Protein AF-A0A3A0AB21-F1 (afdb_monomer)

Radius of gyration: 30.84 Å; Cα contacts (8 Å, |Δi|>4): 1129; chains: 1; bounding box: 81×53×87 Å

Sequence (603 aa):
MKITQIELIHLDVPFTPHTNQHMQYWLPHWRISQLCKITLENGLVGWGETIPNYTWSKVPADIAERVVGRNAAELLWQDELGAGVQMALFDAVGKALNVPVYRLLGHKKMREWCPISWWAMDMPPADWAEQCAEAVRQGYMSAKLKARTWYDLHAALQAIFAVVPEQFLLDLDFNATLDNAANAVKFLSTLEQYKQVAMFESPIPQGDVAGNAQIRRRIDRPLAMHYGSPPIMTTLQEDVADGFVLCAGAAALLRQAHICEEASKPFWLQLVGTGVTTTWAAHLGAVLPQAKWPAITCMNIYEAQLVQPAIELRGGFLRVPEQPGLGVEIDLEAVEKYRVDYTWVDPPRHLYRYRRANGEVTYYSCGKQELHRVYPDDAQSVCEPGSTLDVVADDGGAEFAELYSAVHAGRTLRRQEFRAQDESDIPYTKTALLAEIGEAWAELNNYIAHLSDEAWAQTDAQGWSPKDHLAHLAPWARGIAALLRRQPRWAAMGLADQIYRTHDVDQANDLLHAQTKDRPLTGVLLDLADAHQQVLLALAPLSDADLLRPYAYYQPGPVGAPFTDSERPIIGWIIGNTVEHYREHLAWLRELIEPVEQKELLH

Secondary structure (DSSP, 8-state):
-BEEEEEEEEEE-PBPHHHHHHHHHH-GGGGEEEEEEEEETTS-EEEEEE-TTTSSSPPPTTHHHHHTTSBGGGTTT-GGG-HHHHHHHHHHHHHHTTSBTHHHH-SS---SEEEB-EEE-S--HHHHHHHHHHHHHTT--EEEE---TTS-HHHHHHHHHTTS-TT-EEEEE-TTTT-SHHHHHHHHHHHTT-TTEEEEE-SS-TT-HHHHHHHHTT-SSPEEEETTSS-HHHHHHTT--SEEEE-S-HHHHHHHHHHHHHTT--EEEB--SSHHHHHHHHHHHHH-TTB-SPBB--GGGBS---EESPP-EETTEEEPP-SSBTSSEE-HHHHHHHB------PPPSEEEEEE-TTSEEEEE-S-HHHHHHHHHHTT--SS-TT-EEEEEE--S-HHHHHHHHHHHHHSEEEEE------TT---SSHHHHHHHHHHHHHHHHHHHTT--HHHHT---TT---HHHHHHHHHHHHHHHHHHHTT--HHHHHT--HHHHTT--HHHHHHHHHHHHTTS-HHHHHHHHHHHHHHHHHHHTT--HHHHTSBGGGG-SSSS-STTTT---BHHHHHHHTTHHHHHHHHHHHHHHHS-HHHHGGG-

Foldseek 3Di:
DAWADKDKFWFQFAFDPLQCVPCLQFPSLQSIKIKIWTADPVGFIFIFIDSQVDAPDHADPCLCVVGHGDDLVVCLQPQNRDGTSNLRSLQRVLVVVFWESLVVQAPDFADQWFFAAAEHEDDALQSLLVSLLVCVVQAAQEYEYAQEQLAQVVSSVVSNPVRDDLSRAYEYEHLALLAFLVSLLVVLVVVLVRPRHAAYECPHQLLPLVRLLSNVVRHPHFYEYAAVVVHNVSCLVSVRGQAYEAHGRSNVSVVRLVVCVVSVRAYAYEQEDALRSVLVSLSNSRRRPRNRDHHHHNNNRGPDRQWPPDWDHHNSITGHATTGRSNIDGPVVSSVVRTDDDDRRDRAQKWKWKAAPQQKIKIARDHVVVCSPVVVVVVHGGSHPPIDIDIGGCPVDPVCVVVNVVCVVVRMDIDRGDDPDDLVPQPLFLVVLVVLLVVLVCLLCVVVVPDDPVLQPFADPVRDGLLLLLLLLLLLLQLLLCLLVQHHSCVSSVHDQVQQQVPPVVSSSVVSSVVPVPPDSVRSVVSSVVSSVSNVVSSVVDGSVQQQQFSLVSHNDDQRGPPNVTNRGSSVSNCVSGNVSSVVSVVVSCVRRPDPVVVVVVD

Mean predicted aligned error: 13.42 Å

pLDDT: mean 91.27, std 11.58, range [34.44, 98.88]

Solvent-accessible surface area (backbone atoms only — not comparable to full-atom values): 31436 Å² total; per-residue (Å²): 106,36,25,68,43,73,48,81,46,32,26,55,48,54,49,28,78,73,53,36,76,54,37,38,60,67,52,38,38,70,28,32,36,31,39,23,39,34,32,31,73,86,71,50,69,6,54,22,43,28,32,71,81,72,46,87,37,51,67,52,94,61,42,59,80,75,45,48,75,36,50,40,83,83,46,45,66,42,48,85,48,6,46,9,48,28,41,6,32,39,15,30,50,16,45,76,68,68,33,22,35,38,69,78,75,29,98,50,81,73,47,67,58,27,44,32,29,38,60,46,73,68,66,59,35,68,58,48,18,52,52,48,36,48,32,48,75,62,24,33,37,30,36,37,36,35,52,49,32,57,30,21,53,68,60,26,51,52,44,28,60,74,58,42,62,85,80,40,31,33,34,38,31,24,72,21,39,42,59,40,42,72,53,32,43,63,54,54,59,67,49,66,79,40,82,35,56,57,34,40,26,29,49,29,52,57,77,43,54,69,36,37,30,53,34,58,76,72,46,98,51,50,36,32,37,55,67,58,54,46,50,55,68,57,39,62,75,62,56,36,53,56,27,31,40,46,65,58,36,69,48,61,38,51,56,54,49,52,51,27,48,76,70,70,26,38,21,22,47,47,45,65,37,36,42,57,34,39,42,52,49,27,33,54,34,18,37,41,88,33,45,67,40,49,24,40,23,48,42,83,40,38,70,64,42,55,42,38,76,74,86,54,55,54,79,17,24,34,59,46,59,74,41,42,5,63,33,62,44,73,35,62,67,58,49,62,74,28,50,45,78,89,66,86,48,77,49,68,69,55,34,39,42,36,37,38,68,88,25,45,32,39,36,34,57,63,49,63,81,54,38,48,52,52,44,56,75,69,66,56,68,75,37,40,75,71,20,37,68,43,78,46,69,65,80,85,46,70,66,54,53,50,52,53,50,52,16,66,75,59,58,46,42,78,49,80,44,76,79,72,80,59,91,84,73,64,64,84,36,58,68,54,47,52,49,49,42,50,49,34,49,46,55,41,52,60,54,62,73,70,59,49,77,69,52,56,68,40,58,47,100,87,65,49,27,54,57,48,56,48,45,59,52,21,34,50,21,26,16,53,22,27,24,67,67,44,34,61,33,35,65,54,43,75,44,55,66,73,59,61,61,68,72,46,61,66,64,52,47,54,53,52,45,70,75,43,71,85,56,53,63,72,58,35,54,52,46,32,53,49,16,52,50,44,32,54,63,40,51,66,84,57,50,46,73,60,38,60,36,31,45,42,79,35,55,71,70,76,96,76,53,85,61,52,85,41,76,54,32,35,46,59,56,50,38,54,42,38,32,51,45,41,49,53,48,43,50,52,48,46,67,69,63,55,57,73,81,63,62,62,77,78,110

Structure (mmCIF, N/CA/C/O backbone):
data_AF-A0A3A0AB21-F1
#
_entry.id   AF-A0A3A0AB21-F1
#
loop_
_atom_site.group_PDB
_atom_site.id
_atom_site.type_symbol
_atom_site.label_atom_id
_atom_site.label_alt_id
_atom_site.label_comp_id
_atom_site.label_asym_id
_atom_site.label_entity_id
_atom_site.label_seq_id
_atom_site.pdbx_PDB_ins_code
_atom_site.Cartn_x
_atom_site.Cartn_y
_atom_site.Cartn_z
_atom_site.occupancy
_atom_site.B_iso_or_equiv
_atom_site.auth_seq_id
_atom_site.auth_comp_id
_atom_site.auth_asym_id
_atom_site.auth_atom_id
_atom_site.pdbx_PDB_model_num
ATOM 1 N N . MET A 1 1 ? -16.570 9.129 34.332 1.00 91.69 1 MET A N 1
ATOM 2 C CA . MET A 1 1 ? -15.574 8.849 33.268 1.00 91.69 1 MET A CA 1
ATOM 3 C C . MET A 1 1 ? -15.001 10.158 32.724 1.00 91.69 1 MET A C 1
ATOM 5 O O . MET A 1 1 ? -14.945 10.366 31.514 1.00 91.69 1 MET A O 1
ATOM 9 N N . LYS A 1 2 ? -14.601 11.074 33.611 1.00 97.94 2 LYS A N 1
ATOM 10 C CA . LYS A 1 2 ? -13.970 12.337 33.223 1.00 97.94 2 LYS A CA 1
ATOM 11 C C . LYS A 1 2 ? -12.517 12.092 32.810 1.00 97.94 2 LYS A C 1
ATOM 13 O O . LYS A 1 2 ? -11.828 11.322 33.475 1.00 97.94 2 LYS A O 1
ATOM 18 N N . ILE A 1 3 ? -12.063 12.733 31.736 1.00 98.75 3 ILE A N 1
ATOM 19 C CA . ILE A 1 3 ? -10.669 12.677 31.277 1.00 98.75 3 ILE A CA 1
ATOM 20 C C . ILE A 1 3 ? -9.828 13.590 32.165 1.00 98.75 3 ILE A C 1
ATOM 22 O O . ILE A 1 3 ? -10.160 14.764 32.338 1.00 98.75 3 ILE A O 1
ATOM 26 N N . THR A 1 4 ? -8.744 13.065 32.725 1.00 98.62 4 THR A N 1
ATOM 27 C CA . THR A 1 4 ? -7.813 13.826 33.573 1.00 98.62 4 THR A CA 1
ATOM 28 C C . THR A 1 4 ? -6.532 14.198 32.844 1.00 98.62 4 THR A C 1
ATOM 30 O O . THR A 1 4 ? -5.936 15.220 33.171 1.00 98.62 4 THR A O 1
ATOM 33 N N . GLN A 1 5 ? -6.124 13.408 31.850 1.00 98.50 5 GLN A N 1
ATOM 34 C CA . GLN A 1 5 ? -4.889 13.627 31.106 1.00 98.50 5 GLN A CA 1
ATOM 35 C C . GLN A 1 5 ? -4.991 13.055 29.690 1.00 98.50 5 GLN A C 1
ATOM 37 O O . GLN A 1 5 ? -5.627 12.022 29.473 1.00 98.50 5 GLN A O 1
ATOM 42 N N . ILE A 1 6 ? -4.315 13.716 28.754 1.00 98.44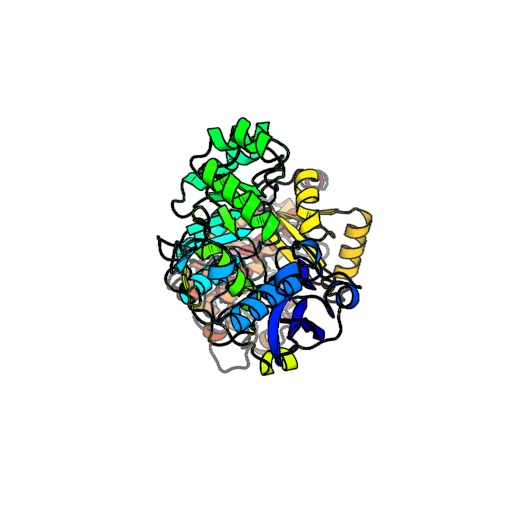 6 ILE A N 1
ATOM 43 C CA . ILE A 1 6 ? -3.971 13.184 27.437 1.00 98.44 6 ILE A CA 1
ATOM 44 C C . ILE A 1 6 ? -2.458 13.319 27.232 1.00 98.44 6 ILE A C 1
ATOM 46 O O . ILE A 1 6 ? -1.878 14.349 27.571 1.00 98.44 6 ILE A O 1
ATOM 50 N N . GLU A 1 7 ? -1.825 12.277 26.705 1.00 98.12 7 GLU A N 1
ATOM 51 C CA . GLU A 1 7 ? -0.405 12.242 26.346 1.00 98.12 7 GLU A CA 1
ATOM 52 C C . GLU A 1 7 ? -0.275 11.809 24.879 1.00 98.12 7 GLU A C 1
ATOM 54 O O . GLU A 1 7 ? -0.946 10.868 24.444 1.00 98.12 7 GLU A O 1
ATOM 59 N N . LEU A 1 8 ? 0.565 12.516 24.119 1.00 97.75 8 LEU A N 1
ATOM 60 C CA . LEU A 1 8 ? 0.888 12.204 22.726 1.00 97.75 8 LEU A CA 1
ATOM 61 C C . LEU A 1 8 ? 2.346 11.749 22.662 1.00 97.75 8 LEU A C 1
ATOM 63 O O . LEU A 1 8 ? 3.244 12.501 23.034 1.00 97.75 8 LEU A O 1
ATOM 67 N N . ILE A 1 9 ? 2.572 10.521 22.205 1.00 98.00 9 ILE A N 1
ATOM 68 C CA . ILE A 1 9 ? 3.885 9.874 22.190 1.00 98.00 9 ILE A CA 1
ATOM 69 C C . ILE A 1 9 ? 4.263 9.602 20.739 1.00 98.00 9 ILE A C 1
ATOM 71 O O . ILE A 1 9 ? 3.588 8.818 20.075 1.00 98.00 9 ILE A O 1
ATOM 75 N N . HIS A 1 10 ? 5.324 10.238 20.249 1.00 97.88 10 HIS A N 1
ATOM 76 C CA . HIS A 1 10 ? 5.833 10.000 18.900 1.00 97.88 10 HIS A CA 1
ATOM 77 C C . HIS A 1 10 ? 6.846 8.862 18.901 1.00 97.88 10 HIS A C 1
ATOM 79 O O . HIS A 1 10 ? 7.690 8.771 19.792 1.00 97.88 10 HIS A O 1
ATOM 85 N N . LEU A 1 11 ? 6.740 8.008 17.890 1.00 97.75 11 LEU A N 1
ATOM 86 C CA . LEU A 1 11 ? 7.559 6.826 17.694 1.00 97.75 11 LEU A CA 1
ATOM 87 C C . LEU A 1 11 ? 8.122 6.834 16.271 1.00 97.75 11 LEU A C 1
ATOM 89 O O . LEU A 1 11 ? 7.363 7.081 15.335 1.00 97.75 11 LEU A O 1
ATOM 93 N N . ASP A 1 12 ? 9.405 6.518 16.103 1.00 97.06 12 ASP A N 1
ATOM 94 C CA . ASP A 1 12 ? 9.969 6.095 14.815 1.00 97.06 12 ASP A CA 1
ATOM 95 C C . ASP A 1 12 ? 9.993 4.565 14.812 1.00 97.06 12 ASP A C 1
ATOM 97 O O . ASP A 1 12 ? 10.879 3.946 15.401 1.00 97.06 12 ASP A O 1
ATOM 101 N N . VAL A 1 13 ? 8.964 3.962 14.215 1.00 97.12 13 VAL A N 1
ATOM 102 C CA . VAL A 1 13 ? 8.836 2.513 14.054 1.00 97.12 13 VAL A CA 1
ATOM 103 C C . VAL A 1 13 ? 9.375 2.146 12.671 1.00 97.12 13 VAL A C 1
ATOM 105 O O . VAL A 1 13 ? 8.709 2.430 11.669 1.00 97.12 13 VAL A O 1
ATOM 108 N N . PRO A 1 14 ? 10.555 1.507 12.579 1.00 96.69 14 PRO A N 1
ATOM 109 C CA . PRO A 1 14 ? 11.166 1.198 11.297 1.00 96.69 14 PRO A CA 1
ATOM 110 C C . PRO A 1 14 ? 10.294 0.277 10.447 1.00 96.69 14 PRO A C 1
ATOM 112 O O . PRO A 1 14 ? 9.539 -0.563 10.956 1.00 96.69 14 PRO A O 1
ATOM 115 N N . PHE A 1 15 ? 10.441 0.411 9.130 1.00 98.00 15 PHE A N 1
ATOM 116 C CA . PHE A 1 15 ? 9.911 -0.585 8.214 1.00 98.00 15 PHE A CA 1
ATOM 117 C C . PHE A 1 15 ? 10.744 -1.861 8.268 1.00 98.00 15 PHE A C 1
ATOM 119 O O . PHE A 1 15 ? 11.934 -1.804 8.573 1.00 98.00 15 PHE A O 1
ATOM 126 N N . THR A 1 16 ? 10.146 -2.993 7.900 1.00 97.56 16 THR A N 1
ATOM 127 C CA . THR A 1 16 ? 10.891 -4.242 7.719 1.00 97.56 16 THR A CA 1
ATOM 128 C C . THR A 1 16 ? 12.017 -4.057 6.695 1.00 97.56 16 THR A C 1
ATOM 130 O O . THR A 1 16 ? 11.856 -3.260 5.762 1.00 97.56 16 THR A O 1
ATOM 133 N N . PRO A 1 17 ? 13.145 -4.789 6.810 1.00 96.25 17 PRO A N 1
ATOM 134 C CA . PRO A 1 17 ? 14.324 -4.543 5.979 1.00 96.25 17 PRO A CA 1
ATOM 135 C C . PRO A 1 17 ? 14.032 -4.531 4.477 1.00 96.25 17 PRO A C 1
ATOM 137 O O . PRO A 1 17 ? 14.446 -3.604 3.786 1.00 96.25 17 PRO A O 1
ATOM 140 N N . HIS A 1 18 ? 13.259 -5.505 3.986 1.00 94.31 18 HIS A N 1
ATOM 141 C CA . HIS A 1 18 ? 12.863 -5.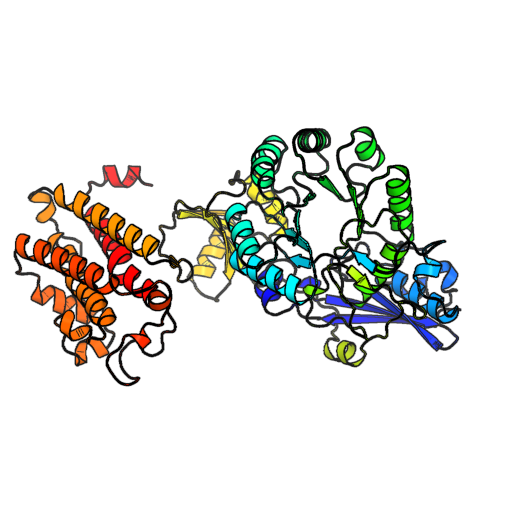579 2.579 1.00 94.31 18 HIS A CA 1
ATOM 142 C C . HIS A 1 18 ? 11.969 -4.398 2.175 1.00 94.31 18 HIS A C 1
ATOM 144 O O . HIS A 1 18 ? 12.230 -3.715 1.191 1.00 94.31 18 HIS A O 1
ATOM 150 N N . THR A 1 19 ? 10.922 -4.098 2.950 1.00 95.75 19 THR A N 1
ATOM 151 C CA . THR A 1 19 ? 10.021 -2.978 2.642 1.00 95.75 19 THR A CA 1
ATOM 152 C C . THR A 1 19 ? 10.754 -1.634 2.658 1.00 95.75 19 THR A C 1
ATOM 154 O O . THR A 1 19 ? 10.460 -0.759 1.839 1.00 95.75 19 THR A O 1
ATOM 157 N N . ASN A 1 20 ? 11.737 -1.467 3.548 1.00 96.19 20 ASN A N 1
ATOM 158 C CA . ASN A 1 20 ? 12.515 -0.239 3.663 1.00 96.19 20 ASN A CA 1
ATOM 159 C C . ASN A 1 20 ? 13.362 0.055 2.417 1.00 96.19 20 ASN A C 1
ATOM 161 O O . ASN A 1 20 ? 13.584 1.230 2.137 1.00 96.19 20 ASN A O 1
ATOM 165 N N . GLN A 1 21 ? 13.772 -0.964 1.648 1.00 94.19 21 GLN A N 1
ATOM 166 C CA . GLN A 1 21 ? 14.512 -0.773 0.391 1.00 94.19 21 GLN A CA 1
ATOM 167 C C . GLN A 1 21 ? 13.770 0.170 -0.563 1.00 94.19 21 GLN A C 1
ATOM 169 O O . GLN A 1 21 ? 14.398 1.002 -1.209 1.00 94.19 21 GLN A O 1
ATOM 174 N N . HIS A 1 22 ? 12.434 0.112 -0.564 1.00 94.38 22 HIS A N 1
ATOM 175 C CA . HIS A 1 22 ? 11.574 0.902 -1.447 1.00 94.38 22 HIS A CA 1
ATOM 176 C C . HIS A 1 22 ? 10.887 2.069 -0.735 1.00 94.38 22 HIS A C 1
ATOM 178 O O . HIS A 1 22 ? 10.879 3.198 -1.232 1.00 94.38 22 HIS A O 1
ATOM 184 N N . MET A 1 23 ? 10.323 1.827 0.453 1.00 94.56 23 MET A N 1
ATOM 185 C CA . MET A 1 23 ? 9.525 2.825 1.176 1.00 94.56 23 MET A CA 1
ATOM 186 C C . MET A 1 23 ? 10.343 4.046 1.601 1.00 94.56 23 MET A C 1
ATOM 188 O O . MET A 1 23 ? 9.776 5.135 1.689 1.00 94.56 23 MET A O 1
ATOM 192 N N . GLN A 1 24 ? 11.658 3.900 1.815 1.00 94.56 24 GLN A N 1
ATOM 193 C CA . GLN A 1 24 ? 12.531 5.020 2.180 1.00 94.56 24 GLN A CA 1
ATOM 194 C C . GLN A 1 24 ? 12.544 6.139 1.125 1.00 94.56 24 GLN A C 1
ATOM 196 O O . GLN A 1 24 ? 12.680 7.307 1.476 1.00 94.56 24 GLN A O 1
ATOM 201 N N . TYR A 1 25 ? 12.347 5.800 -0.152 1.00 93.44 25 TYR A N 1
ATOM 202 C CA . TYR A 1 25 ? 12.343 6.759 -1.260 1.00 93.44 25 TYR A CA 1
ATOM 203 C C . TYR A 1 25 ? 10.959 7.356 -1.535 1.00 93.44 25 TYR A C 1
ATOM 205 O O . TYR A 1 25 ? 10.853 8.406 -2.169 1.00 93.44 25 TYR A O 1
ATOM 213 N N . TRP A 1 26 ? 9.890 6.708 -1.059 1.00 91.81 26 TRP A N 1
ATOM 214 C CA . TRP A 1 26 ? 8.519 7.134 -1.337 1.00 91.81 26 TRP A CA 1
ATOM 215 C C . TRP A 1 26 ? 7.824 7.769 -0.134 1.00 91.81 26 TRP A C 1
ATOM 217 O O . TRP A 1 26 ? 7.412 8.928 -0.193 1.00 91.81 26 TRP A O 1
ATOM 227 N N . LEU A 1 27 ? 7.665 7.010 0.948 1.00 93.31 27 LEU A N 1
ATOM 228 C CA . LEU A 1 27 ? 6.876 7.397 2.118 1.00 93.31 27 LEU A CA 1
ATOM 229 C C . LEU A 1 27 ? 7.661 7.145 3.419 1.00 93.31 27 LEU A C 1
ATOM 231 O O . LEU A 1 27 ? 7.126 6.534 4.346 1.00 93.31 27 LEU A O 1
ATOM 235 N N . PRO A 1 28 ? 8.916 7.624 3.541 1.00 94.12 28 PRO A N 1
ATOM 236 C CA . PRO A 1 28 ? 9.738 7.384 4.730 1.00 94.12 28 PRO A CA 1
ATOM 237 C C . PRO A 1 28 ? 9.081 7.913 6.008 1.00 94.12 28 PRO A C 1
ATOM 239 O O . PRO A 1 28 ? 9.181 7.298 7.065 1.00 94.12 28 PRO A O 1
ATOM 242 N N . HIS A 1 29 ? 8.325 9.005 5.900 1.00 93.19 29 HIS A N 1
ATOM 243 C CA . HIS A 1 29 ? 7.585 9.619 6.999 1.00 93.19 29 HIS A CA 1
ATOM 244 C C . HIS A 1 29 ? 6.446 8.747 7.567 1.00 93.19 29 HIS A C 1
ATOM 246 O O . HIS A 1 29 ? 5.896 9.107 8.607 1.00 93.19 29 HIS A O 1
ATOM 252 N N . TRP A 1 30 ? 6.083 7.617 6.938 1.00 95.31 30 TRP A N 1
ATOM 253 C CA . TRP A 1 30 ? 5.134 6.645 7.512 1.00 95.31 30 TRP A CA 1
ATOM 254 C C . TRP A 1 30 ? 5.719 5.836 8.675 1.00 95.31 30 TRP A C 1
ATOM 256 O O . TRP A 1 30 ? 4.952 5.208 9.402 1.00 95.31 30 TRP A O 1
ATOM 266 N N . ARG A 1 31 ? 7.040 5.876 8.891 1.00 95.25 31 ARG A N 1
ATOM 267 C CA . ARG A 1 31 ? 7.682 5.319 10.095 1.00 95.25 31 ARG A CA 1
ATOM 268 C C . ARG A 1 31 ? 7.279 6.058 11.373 1.00 95.25 31 ARG A C 1
ATOM 270 O O . ARG A 1 31 ? 7.350 5.506 12.465 1.00 95.25 31 ARG A O 1
ATOM 277 N N . ILE A 1 32 ? 6.833 7.308 11.230 1.00 96.44 32 ILE A N 1
ATOM 278 C CA . ILE A 1 32 ? 6.454 8.159 12.351 1.00 96.44 32 ILE A CA 1
ATOM 279 C C . ILE A 1 32 ? 5.010 7.859 12.745 1.00 96.44 32 ILE A C 1
ATOM 281 O O . ILE A 1 32 ? 4.068 8.251 12.051 1.00 96.44 32 ILE A O 1
ATOM 285 N N . SER A 1 33 ? 4.845 7.186 13.880 1.00 96.19 33 SER A N 1
ATOM 286 C CA . SER A 1 33 ? 3.552 6.924 14.514 1.00 96.19 33 SER A CA 1
ATOM 287 C C . SER A 1 33 ? 3.387 7.796 15.762 1.00 96.19 33 SER A C 1
ATOM 289 O O . SER A 1 33 ? 4.359 8.150 16.425 1.00 96.19 33 SER A O 1
ATOM 291 N N . GLN A 1 34 ? 2.155 8.182 16.086 1.00 97.62 34 GLN A N 1
ATOM 292 C CA . GLN A 1 34 ? 1.804 8.905 17.304 1.00 97.62 34 GLN A CA 1
ATOM 293 C C . GLN A 1 34 ? 0.788 8.086 18.100 1.00 97.62 34 GLN A C 1
ATOM 295 O O . GLN A 1 34 ? -0.382 7.983 17.713 1.00 97.62 34 GLN A O 1
ATOM 300 N N . LEU A 1 35 ? 1.213 7.551 19.244 1.00 98.38 35 LEU A N 1
ATOM 301 C CA . LEU A 1 35 ? 0.301 6.959 20.213 1.00 98.38 35 LEU A CA 1
ATOM 302 C C . LEU A 1 35 ? -0.376 8.051 21.040 1.00 98.38 35 LEU A C 1
ATOM 304 O O . LEU A 1 35 ? 0.264 8.968 21.553 1.00 98.38 35 LEU A O 1
ATOM 308 N N . CYS A 1 36 ? -1.689 7.927 21.180 1.00 98.56 36 CYS A N 1
ATOM 309 C CA . CYS A 1 36 ? -2.534 8.784 21.996 1.00 98.56 36 CYS A CA 1
ATOM 310 C C . CYS A 1 36 ? -2.952 8.005 23.239 1.00 98.56 36 CYS A C 1
ATOM 312 O O . CYS A 1 36 ? -3.580 6.952 23.128 1.00 98.56 36 CYS A O 1
ATOM 314 N N . LYS A 1 37 ? -2.632 8.530 24.417 1.00 98.69 37 LYS A N 1
ATOM 315 C CA . LYS A 1 37 ? -2.954 7.912 25.704 1.00 98.69 37 LYS A CA 1
ATOM 316 C C . LYS A 1 37 ? -3.896 8.817 26.484 1.00 98.69 37 LYS A C 1
ATOM 318 O O . LYS A 1 37 ? -3.554 9.962 26.770 1.00 98.69 37 LYS A O 1
ATOM 323 N N . ILE A 1 38 ? -5.070 8.306 26.841 1.00 98.69 38 ILE A N 1
ATOM 324 C CA . ILE A 1 38 ? -6.086 9.025 27.619 1.00 98.69 38 ILE A CA 1
ATOM 325 C C . ILE A 1 38 ? -6.221 8.380 28.988 1.00 98.69 38 ILE A C 1
ATOM 327 O O . ILE A 1 38 ? -6.525 7.194 29.077 1.00 98.69 38 ILE A O 1
ATOM 331 N N . THR A 1 39 ? -6.070 9.173 30.047 1.00 98.75 39 THR A N 1
ATOM 332 C CA . THR A 1 39 ? -6.291 8.732 31.429 1.00 98.75 39 THR A CA 1
ATOM 333 C C . THR A 1 39 ? -7.626 9.267 31.938 1.00 98.75 39 THR A C 1
ATOM 335 O O . THR A 1 39 ? -7.922 10.460 31.825 1.00 98.75 39 THR A O 1
ATOM 338 N N . LEU A 1 40 ? -8.440 8.383 32.510 1.00 98.62 40 LEU A N 1
ATOM 339 C CA . LEU A 1 40 ? -9.698 8.722 33.169 1.00 98.62 40 LEU A CA 1
ATOM 340 C C . LEU A 1 40 ? -9.496 8.960 34.676 1.00 98.62 40 LEU A C 1
ATOM 342 O O . LEU A 1 40 ? -8.541 8.480 35.281 1.00 98.62 40 LEU A O 1
ATOM 346 N N . GLU A 1 41 ? -10.441 9.650 35.317 1.00 97.81 41 GLU A N 1
ATOM 347 C CA . GLU A 1 41 ? -10.417 9.966 36.760 1.00 97.81 41 GLU A CA 1
ATOM 348 C C . GLU A 1 41 ? -10.338 8.742 37.686 1.00 97.81 41 GLU A C 1
ATOM 350 O O . GLU A 1 41 ? -9.874 8.848 38.817 1.00 97.81 41 GLU A O 1
ATOM 355 N N . ASN A 1 42 ? -10.778 7.577 37.208 1.00 95.81 42 ASN A N 1
ATOM 356 C CA . ASN A 1 42 ? -10.708 6.308 37.928 1.00 95.81 42 ASN A CA 1
ATOM 357 C C . ASN A 1 42 ? -9.401 5.534 37.668 1.00 95.81 42 ASN A C 1
ATOM 359 O O . ASN A 1 42 ? -9.290 4.384 38.083 1.00 95.81 42 ASN A O 1
ATOM 363 N N . GLY A 1 43 ? -8.438 6.136 36.963 1.00 97.31 43 GLY A N 1
ATOM 364 C CA . GLY A 1 43 ? -7.135 5.548 36.651 1.00 97.31 43 GLY A CA 1
ATOM 365 C C . GLY A 1 43 ? -7.106 4.646 35.415 1.00 97.31 43 GLY A C 1
ATOM 366 O O . GLY A 1 43 ? -6.030 4.183 35.047 1.00 97.31 43 GLY A O 1
ATOM 367 N N . LEU A 1 44 ? -8.243 4.400 34.750 1.00 98.12 44 LEU A N 1
ATOM 368 C CA . LEU A 1 44 ? -8.255 3.635 33.500 1.00 98.12 44 LEU A CA 1
ATOM 369 C C . LEU A 1 44 ? -7.575 4.411 32.373 1.00 98.12 44 LEU A C 1
ATOM 371 O O . LEU A 1 44 ? -7.730 5.629 32.264 1.00 98.12 44 LEU A O 1
ATOM 375 N N . VAL A 1 45 ? -6.871 3.676 31.512 1.00 98.56 45 VAL A N 1
ATOM 376 C CA . VAL A 1 45 ? -6.132 4.225 30.374 1.00 98.56 45 VAL A CA 1
ATOM 377 C C . VAL A 1 45 ? -6.652 3.635 29.067 1.00 98.56 45 VAL A C 1
ATOM 379 O O . VAL A 1 45 ? -6.736 2.412 28.920 1.00 98.56 45 VAL A O 1
ATOM 382 N N . GLY A 1 46 ? -6.975 4.518 28.125 1.00 98.69 46 GLY A N 1
ATOM 383 C CA . GLY A 1 46 ? -7.255 4.176 26.735 1.00 98.69 46 GLY A CA 1
ATOM 384 C C . GLY A 1 46 ? -6.110 4.557 25.807 1.00 98.69 46 GLY A C 1
ATOM 385 O O . GLY A 1 46 ? -5.441 5.569 26.034 1.00 98.69 46 GLY A O 1
ATOM 386 N N . TRP A 1 47 ? -5.919 3.765 24.759 1.00 98.81 47 TRP A N 1
ATOM 387 C CA . TRP A 1 47 ? -4.867 3.928 23.764 1.00 98.81 47 TRP A CA 1
ATOM 388 C C . TRP A 1 47 ? -5.420 4.004 22.348 1.00 98.81 47 TRP A C 1
ATOM 390 O O . TRP A 1 47 ? -6.414 3.363 22.009 1.00 98.81 47 TRP A O 1
ATOM 400 N N . GLY A 1 48 ? -4.739 4.769 21.509 1.00 98.50 48 GLY A N 1
ATOM 401 C CA . GLY A 1 48 ? -5.007 4.827 20.084 1.00 98.50 48 GLY A CA 1
ATOM 402 C C . GLY A 1 48 ? -3.794 5.301 19.306 1.00 98.50 48 GLY A C 1
ATOM 403 O O . GLY A 1 48 ? -2.788 5.699 19.889 1.00 98.50 48 GLY A O 1
ATOM 404 N N . GLU A 1 49 ? -3.890 5.258 17.985 1.00 98.12 49 GLU A N 1
ATOM 405 C CA . GLU A 1 49 ? -2.777 5.535 17.083 1.00 98.12 49 GLU A CA 1
ATOM 406 C C . GLU A 1 49 ? -3.182 6.507 15.971 1.00 98.12 49 GLU A C 1
ATOM 408 O O . GLU A 1 49 ? -4.302 6.471 15.460 1.00 98.12 49 GLU A O 1
ATOM 413 N N . THR A 1 50 ? -2.249 7.379 15.595 1.00 96.44 50 THR A N 1
ATOM 414 C CA . THR A 1 50 ? -2.315 8.204 14.385 1.00 96.44 50 THR A CA 1
ATOM 415 C C . THR A 1 50 ? -0.973 8.122 13.672 1.00 96.44 50 THR A C 1
ATOM 417 O O . THR A 1 50 ? 0.042 8.401 14.294 1.00 96.44 50 THR A O 1
ATOM 420 N N . ILE A 1 51 ? -0.945 7.856 12.365 1.00 95.50 51 ILE A N 1
ATOM 421 C CA . ILE A 1 51 ? 0.204 8.227 11.522 1.00 95.50 51 ILE A CA 1
ATOM 422 C C . ILE A 1 51 ? 0.038 9.713 11.181 1.00 95.50 51 ILE A C 1
ATOM 424 O O . ILE A 1 51 ? -0.829 10.034 10.352 1.00 95.50 51 ILE A O 1
ATOM 428 N N . PRO A 1 52 ? 0.802 10.644 11.786 1.00 91.25 52 PRO A N 1
ATOM 429 C CA . PRO A 1 52 ? 0.525 12.080 11.692 1.00 91.25 52 PRO A CA 1
ATOM 430 C C . PRO A 1 52 ? 0.647 12.637 10.275 1.00 91.25 52 PRO A C 1
ATOM 432 O O . PRO A 1 52 ? 0.161 13.727 9.992 1.00 91.25 52 PRO A O 1
ATOM 435 N N . ASN A 1 53 ? 1.306 11.908 9.381 1.00 85.69 53 ASN A N 1
ATOM 436 C CA . ASN A 1 53 ? 1.632 12.353 8.031 1.00 85.69 53 ASN A CA 1
ATOM 437 C C . ASN A 1 53 ? 0.803 11.658 6.943 1.00 85.69 53 ASN A C 1
ATOM 439 O O . ASN A 1 53 ? 1.080 11.836 5.764 1.00 85.69 53 ASN A O 1
ATOM 443 N N . TYR A 1 54 ? -0.219 10.891 7.331 1.00 88.81 54 TYR A N 1
ATOM 444 C CA . TYR A 1 54 ? -1.046 10.136 6.388 1.00 88.81 54 TYR A CA 1
ATOM 445 C C . TYR A 1 54 ? -2.517 10.030 6.791 1.00 88.81 54 TYR A C 1
ATOM 447 O O . TYR A 1 54 ? -3.398 10.158 5.944 1.00 88.81 54 TYR A O 1
ATOM 455 N N . THR A 1 55 ? -2.781 9.754 8.070 1.00 86.88 55 THR A N 1
ATOM 456 C CA . THR A 1 55 ? -4.116 9.371 8.550 1.00 86.88 55 THR A CA 1
ATOM 457 C C . THR A 1 55 ? -5.173 10.414 8.190 1.00 86.88 55 THR A C 1
ATOM 459 O O . THR A 1 55 ? -4.885 11.610 8.171 1.00 86.88 55 THR A O 1
ATOM 462 N N . TRP A 1 56 ? -6.415 9.965 7.980 1.00 85.12 56 TRP A N 1
ATOM 463 C CA . TRP A 1 56 ? -7.563 10.794 7.585 1.00 85.12 56 TRP A CA 1
ATOM 464 C C . TRP A 1 56 ? -7.759 12.071 8.424 1.00 85.12 56 TRP A C 1
ATOM 466 O O . TRP A 1 56 ? -8.310 13.045 7.920 1.00 85.12 56 TRP A O 1
ATOM 476 N N . SER A 1 57 ? -7.306 12.091 9.683 1.00 90.06 57 SER A N 1
ATOM 477 C CA . SER A 1 57 ? -7.177 13.315 10.473 1.00 90.06 57 SER A CA 1
ATOM 478 C C . SER A 1 57 ? -5.999 13.235 11.435 1.00 90.06 57 SER A C 1
ATOM 480 O O . SER A 1 57 ? -5.842 12.252 12.164 1.00 90.06 57 SER A O 1
ATOM 482 N N . LYS A 1 58 ? -5.222 14.323 11.488 1.00 91.75 58 LYS A N 1
ATOM 483 C CA . LYS A 1 58 ? -4.219 14.558 12.533 1.00 91.75 58 LYS A CA 1
ATOM 484 C C . LYS A 1 58 ? -4.905 14.892 13.859 1.00 91.75 58 LYS A C 1
ATOM 486 O O . LYS A 1 58 ? -6.046 15.358 13.870 1.00 91.75 58 LYS A O 1
ATOM 491 N N . VAL A 1 59 ? -4.190 14.696 14.961 1.00 95.69 59 VAL A N 1
ATOM 492 C CA . VAL A 1 59 ? -4.613 15.184 16.278 1.00 95.69 59 VAL A CA 1
ATOM 493 C C . VAL A 1 59 ? -4.423 16.710 16.337 1.00 95.69 59 VAL A C 1
ATOM 495 O O . VAL A 1 59 ? -3.327 17.185 16.029 1.00 95.69 59 VAL A O 1
ATOM 498 N N . PRO A 1 60 ? -5.456 17.497 16.698 1.00 96.12 60 PRO A N 1
ATOM 499 C CA . PRO A 1 60 ? -5.343 18.947 16.855 1.00 96.12 60 PRO A CA 1
ATOM 500 C C . PRO A 1 60 ? -4.300 19.360 17.904 1.00 96.12 60 PRO A C 1
ATOM 502 O O . PRO A 1 60 ? -4.157 18.714 18.939 1.00 96.12 60 PRO A O 1
ATOM 505 N N . ALA A 1 61 ? -3.605 20.478 17.678 1.00 94.81 61 ALA A N 1
ATOM 506 C CA . ALA A 1 61 ? -2.581 20.970 18.608 1.00 94.81 61 ALA A CA 1
ATOM 507 C C . ALA A 1 61 ? -3.153 21.374 19.984 1.00 94.81 61 ALA A C 1
ATOM 509 O O . ALA A 1 61 ? -2.484 21.235 21.003 1.00 94.81 61 ALA A O 1
ATOM 510 N N . ASP A 1 62 ? -4.405 21.829 20.021 1.00 97.06 62 ASP A N 1
ATOM 511 C CA . ASP A 1 62 ? -5.160 22.228 21.213 1.00 97.06 62 ASP A CA 1
ATOM 512 C C . ASP A 1 62 ? -5.927 21.055 21.855 1.00 97.06 62 ASP A C 1
ATOM 514 O O . ASP A 1 62 ? -6.862 21.262 22.630 1.00 97.06 62 ASP A O 1
ATOM 518 N N . ILE A 1 63 ? -5.570 19.800 21.546 1.00 98.06 63 ILE A N 1
ATOM 519 C CA . ILE A 1 63 ? -6.377 18.642 21.950 1.00 98.06 63 ILE A CA 1
ATOM 520 C C . ILE A 1 63 ? -6.601 18.547 23.463 1.00 98.06 63 ILE A C 1
ATOM 522 O O . ILE A 1 63 ? -7.699 18.195 23.893 1.00 98.06 63 ILE A O 1
ATOM 526 N N . ALA A 1 64 ? -5.608 18.905 24.281 1.00 97.88 64 ALA A N 1
ATOM 527 C CA . ALA A 1 64 ? -5.737 18.881 25.735 1.00 97.88 64 ALA A CA 1
ATOM 528 C C . ALA A 1 64 ? -6.868 19.800 26.224 1.00 97.88 64 ALA A C 1
ATOM 530 O O . ALA A 1 64 ? -7.670 19.380 27.057 1.00 97.88 64 ALA A O 1
ATOM 531 N N . GLU A 1 65 ? -6.993 21.000 25.651 1.00 98.19 65 GLU A N 1
ATOM 532 C CA . GLU A 1 65 ? -8.069 21.951 25.963 1.00 98.19 65 GLU A CA 1
ATOM 533 C C . GLU A 1 65 ? -9.440 21.415 25.533 1.00 98.19 65 GLU A C 1
ATOM 535 O O . GLU A 1 65 ? -10.448 21.652 26.200 1.00 98.19 65 GLU A O 1
ATOM 540 N N . ARG A 1 66 ? -9.482 20.646 24.438 1.00 98.12 66 ARG A N 1
ATOM 541 C CA . ARG A 1 66 ? -10.724 20.076 23.898 1.00 98.12 66 ARG A CA 1
ATOM 542 C C . ARG A 1 66 ? -11.264 18.900 24.699 1.00 98.12 66 ARG A C 1
ATOM 544 O O . ARG A 1 66 ? -12.480 18.689 24.664 1.00 98.12 66 ARG A O 1
ATOM 551 N N . VAL A 1 67 ? -10.400 18.117 25.356 1.00 98.44 67 VAL A N 1
ATOM 552 C CA . VAL A 1 67 ? -10.782 16.827 25.967 1.00 98.44 67 VAL A CA 1
ATOM 553 C C . VAL A 1 67 ? -10.634 16.776 27.489 1.00 98.44 67 VAL A C 1
ATOM 555 O O . VAL A 1 67 ? -11.458 16.138 28.148 1.00 98.44 67 VAL A O 1
ATOM 558 N N . VAL A 1 68 ? -9.628 17.432 28.079 1.00 98.50 68 VAL A N 1
ATOM 559 C CA . VAL A 1 68 ? -9.372 17.333 29.524 1.00 98.50 68 VAL A CA 1
ATOM 560 C C . VAL A 1 68 ? -10.518 17.972 30.301 1.00 98.50 68 VAL A C 1
ATOM 562 O O . VAL A 1 68 ? -11.007 19.055 29.998 1.00 98.50 68 VAL A O 1
ATOM 565 N N . GLY A 1 69 ? -10.982 17.266 31.326 1.00 98.31 69 GLY A N 1
ATOM 566 C CA . GLY A 1 69 ? -12.104 17.682 32.149 1.00 98.31 69 GLY A CA 1
ATOM 567 C C . GLY A 1 69 ? -13.485 17.374 31.562 1.00 98.31 69 GLY A C 1
ATOM 568 O O . GLY A 1 69 ? -14.489 17.597 32.242 1.00 98.31 69 GLY A O 1
ATOM 569 N N . ARG A 1 70 ? -13.568 16.813 30.354 1.00 98.44 70 ARG A N 1
ATOM 570 C CA . ARG A 1 70 ? -14.833 16.370 29.756 1.00 98.44 70 ARG A CA 1
ATOM 571 C C . ARG A 1 70 ? -15.072 14.887 30.003 1.00 98.44 70 ARG A C 1
ATOM 573 O O . ARG A 1 70 ? -14.161 14.139 30.361 1.00 98.44 70 ARG A O 1
ATOM 580 N N . ASN A 1 71 ? -16.317 14.455 29.843 1.00 98.12 71 ASN A N 1
ATOM 581 C CA . ASN A 1 71 ? -16.675 13.045 29.919 1.00 98.12 71 ASN A CA 1
ATOM 582 C C . ASN A 1 71 ? -16.271 12.338 28.616 1.00 98.12 71 ASN A C 1
ATOM 584 O O . ASN A 1 71 ? -16.710 12.741 27.543 1.00 98.12 71 ASN A O 1
ATOM 588 N N . ALA A 1 72 ? -15.476 11.268 28.703 1.00 98.12 72 ALA A N 1
ATOM 589 C CA . ALA A 1 72 ? -14.991 10.544 27.525 1.00 98.12 72 ALA A CA 1
ATOM 590 C C . ALA A 1 72 ? -16.124 10.021 26.622 1.00 98.12 72 ALA A C 1
ATOM 592 O O . ALA A 1 72 ? -15.996 10.042 25.399 1.00 98.12 72 ALA A O 1
ATOM 593 N N . ALA A 1 73 ? -17.261 9.619 27.202 1.00 97.19 73 ALA A N 1
ATOM 594 C CA . ALA A 1 73 ? -18.401 9.108 26.440 1.00 97.19 73 ALA A CA 1
ATOM 595 C C . ALA A 1 73 ? -19.063 10.171 25.539 1.00 97.19 73 ALA A C 1
ATOM 597 O O . ALA A 1 73 ? -19.627 9.823 24.506 1.00 97.19 73 ALA A O 1
ATOM 598 N N . GLU A 1 74 ? -18.967 11.460 25.888 1.00 97.44 74 GLU A N 1
ATOM 599 C CA . GLU A 1 74 ? -19.496 12.571 25.074 1.00 97.44 74 GLU A CA 1
ATOM 600 C C . GLU A 1 74 ? -18.646 12.843 23.822 1.00 97.44 74 GLU A C 1
ATOM 602 O O . GLU A 1 74 ? -19.082 13.543 22.906 1.00 97.44 74 GLU A O 1
ATOM 607 N N . LEU A 1 75 ? -17.417 12.321 23.796 1.00 98.12 75 LEU A N 1
ATOM 608 C CA . LEU A 1 75 ? -16.408 12.634 22.787 1.00 98.12 75 LEU A CA 1
ATOM 609 C C . LEU A 1 75 ? -16.199 11.520 21.757 1.00 98.12 75 LEU A C 1
ATOM 611 O O . LEU A 1 75 ? -15.624 11.789 20.709 1.00 98.12 75 LEU A O 1
ATOM 615 N N . LEU A 1 76 ? -16.664 10.293 22.030 1.00 96.62 76 LEU A N 1
ATOM 616 C CA . LEU A 1 76 ? -16.408 9.101 21.201 1.00 96.62 76 LEU A CA 1
ATOM 617 C C . LEU A 1 76 ? -16.625 9.343 19.702 1.00 96.62 76 LEU A C 1
ATOM 619 O O . LEU A 1 76 ? -15.818 8.950 18.868 1.00 96.62 76 LEU A O 1
ATOM 623 N N . TRP A 1 77 ? -17.714 10.019 19.358 1.00 97.56 77 TRP A N 1
ATOM 624 C CA . TRP A 1 77 ? -18.165 10.174 17.977 1.00 97.56 77 TRP A CA 1
ATOM 625 C C . TRP A 1 77 ? -17.751 11.509 17.334 1.00 97.56 77 TRP A C 1
ATOM 627 O O . TRP A 1 77 ? -18.319 11.884 16.311 1.00 97.56 77 TRP A O 1
ATOM 637 N N . GLN A 1 78 ? -16.788 12.228 17.924 1.00 97.50 78 GLN A N 1
ATOM 638 C CA . GLN A 1 78 ? -16.212 13.457 17.362 1.00 97.50 78 GLN A CA 1
ATOM 639 C C . GLN A 1 78 ? -14.972 13.115 16.527 1.00 97.50 78 GLN A C 1
ATOM 641 O O . GLN A 1 78 ? -13.870 12.963 17.057 1.00 97.50 78 GLN A O 1
ATOM 646 N N . ASP A 1 79 ? -15.159 12.971 15.215 1.00 97.25 79 ASP A N 1
ATOM 647 C CA . ASP A 1 79 ? -14.079 12.638 14.277 1.00 97.25 79 ASP A CA 1
ATOM 648 C C . ASP A 1 79 ? -12.999 13.745 14.239 1.00 97.25 79 ASP A C 1
ATOM 650 O O . ASP A 1 79 ? -11.815 13.473 14.058 1.00 97.25 79 ASP A O 1
ATOM 654 N N . GLU A 1 80 ? -13.375 15.002 14.480 1.00 96.44 80 GLU A N 1
ATOM 655 C CA . GLU A 1 80 ? -12.492 16.175 14.480 1.00 96.44 80 GLU A CA 1
ATOM 656 C C . GLU A 1 80 ? -11.415 16.177 15.582 1.00 96.44 80 GLU A C 1
ATOM 658 O O . GLU A 1 80 ? -10.541 17.047 15.592 1.00 96.44 80 GLU A O 1
ATOM 663 N N . LEU A 1 81 ? -11.464 15.221 16.517 1.00 97.31 81 LEU A N 1
ATOM 664 C CA . LEU A 1 81 ? -10.431 15.023 17.538 1.00 97.31 81 LEU A CA 1
ATOM 665 C C . LEU A 1 81 ? -9.191 14.289 16.998 1.00 97.31 81 LEU A C 1
ATOM 667 O O . LEU A 1 81 ? -8.155 14.278 17.662 1.00 97.31 81 LEU A O 1
ATOM 671 N N . GLY A 1 82 ? -9.277 13.709 15.799 1.00 96.62 82 GLY A N 1
ATOM 672 C CA . GLY A 1 82 ? -8.207 12.926 15.190 1.00 96.62 82 GLY A CA 1
ATOM 673 C C . GLY A 1 82 ? -8.285 11.437 15.525 1.00 96.62 82 GLY A C 1
ATOM 674 O O . GLY A 1 82 ? -8.880 11.022 16.523 1.00 96.62 82 GLY A O 1
ATOM 675 N N . ALA A 1 83 ? -7.668 10.620 14.670 1.00 96.38 83 ALA A N 1
ATOM 676 C CA . ALA A 1 83 ? -7.839 9.168 14.689 1.00 96.38 83 ALA A CA 1
ATOM 677 C C . ALA A 1 83 ? -7.405 8.510 16.001 1.00 96.38 83 ALA A C 1
ATOM 679 O O . ALA A 1 83 ? -8.171 7.754 16.599 1.00 96.38 83 ALA A O 1
ATOM 680 N N . GLY A 1 84 ? -6.205 8.832 16.482 1.00 97.81 84 GLY A N 1
ATOM 681 C CA . GLY A 1 84 ? -5.656 8.214 17.683 1.00 97.81 84 GLY A CA 1
ATOM 682 C C . GLY A 1 84 ? -6.398 8.621 18.947 1.00 97.81 84 GLY A C 1
ATOM 683 O O . GLY A 1 84 ? -6.608 7.791 19.825 1.00 97.81 84 GLY A O 1
ATOM 684 N N . VAL A 1 85 ? -6.874 9.865 19.026 1.00 98.56 85 VAL A N 1
ATOM 685 C CA . VAL A 1 85 ? -7.678 10.326 20.166 1.00 98.56 85 VAL A CA 1
ATOM 686 C C . VAL A 1 85 ? -9.031 9.641 20.172 1.00 98.56 85 VAL A C 1
ATOM 688 O O . VAL A 1 85 ? -9.450 9.136 21.210 1.00 98.56 85 VAL A O 1
ATOM 691 N N . GLN A 1 86 ? -9.704 9.586 19.021 1.00 98.31 86 GLN A N 1
ATOM 692 C CA . GLN A 1 86 ? -10.979 8.892 18.902 1.00 98.31 86 GLN A CA 1
ATOM 693 C C . GLN A 1 86 ? -10.840 7.421 19.310 1.00 98.31 86 GLN A C 1
ATOM 695 O O . GLN A 1 86 ? -11.596 6.937 20.151 1.00 98.31 86 GLN A O 1
ATOM 700 N N . MET A 1 87 ? -9.827 6.730 18.787 1.00 98.62 87 MET A N 1
ATOM 701 C CA . MET A 1 87 ? -9.534 5.342 19.136 1.00 98.62 87 MET A CA 1
ATOM 702 C C . MET A 1 87 ? -9.253 5.170 20.641 1.00 98.62 87 MET A C 1
ATOM 704 O O . MET A 1 87 ? -9.842 4.289 21.267 1.00 98.62 87 MET A O 1
ATOM 708 N N . ALA A 1 88 ? -8.462 6.064 21.250 1.00 98.81 88 ALA A N 1
ATOM 709 C CA . ALA A 1 88 ? -8.177 6.055 22.688 1.00 98.81 88 ALA A CA 1
ATOM 710 C C . ALA A 1 88 ? -9.420 6.288 23.556 1.00 98.81 88 ALA A C 1
ATOM 712 O O . ALA A 1 88 ? -9.554 5.682 24.620 1.00 98.81 88 ALA A O 1
ATOM 713 N N . LEU A 1 89 ? -10.354 7.133 23.110 1.00 98.81 89 LEU A N 1
ATOM 714 C CA . LEU A 1 89 ? -11.633 7.336 23.792 1.00 98.81 89 LEU A CA 1
ATOM 715 C C . LEU A 1 89 ? -12.471 6.054 23.770 1.00 98.81 89 LEU A C 1
ATOM 717 O O . LEU A 1 89 ? -12.993 5.650 24.812 1.00 98.81 89 LEU A O 1
ATOM 721 N N . PHE A 1 90 ? -12.576 5.397 22.610 1.00 98.81 90 PHE A N 1
ATOM 722 C CA . PHE A 1 90 ? -13.283 4.120 22.480 1.00 98.81 90 PHE A CA 1
ATOM 723 C C . PHE A 1 90 ? -12.650 3.028 23.345 1.00 98.81 90 PHE A C 1
ATOM 725 O O . PHE A 1 90 ? -13.377 2.305 24.028 1.00 98.81 90 PHE A O 1
ATOM 732 N N . ASP A 1 91 ? -11.320 2.947 23.379 1.00 98.88 91 ASP A N 1
ATOM 733 C CA . ASP A 1 91 ? -10.595 2.011 24.238 1.00 98.88 91 ASP A CA 1
ATOM 734 C C . ASP A 1 91 ? -10.883 2.265 25.729 1.00 98.88 91 ASP A C 1
ATOM 736 O O . ASP A 1 91 ? -11.312 1.360 26.448 1.00 98.88 91 ASP A O 1
ATOM 740 N N . ALA A 1 92 ? -10.737 3.516 26.187 1.00 98.75 92 ALA A N 1
ATOM 741 C CA . ALA A 1 92 ? -10.966 3.902 27.581 1.00 98.75 92 ALA A CA 1
ATOM 742 C C . ALA A 1 92 ? -12.408 3.625 28.035 1.00 98.75 92 ALA A C 1
ATOM 744 O O . ALA A 1 92 ? -12.629 3.090 29.125 1.00 98.75 92 ALA A O 1
ATOM 745 N N . VAL A 1 93 ? -13.399 3.978 27.208 1.00 98.69 93 VAL A N 1
ATOM 746 C CA . VAL A 1 93 ? -14.816 3.751 27.526 1.00 98.69 93 VAL A CA 1
ATOM 747 C C . VAL A 1 93 ? -15.159 2.262 27.479 1.00 98.69 93 VAL A C 1
ATOM 749 O O . VAL A 1 93 ? -15.865 1.784 28.365 1.00 98.69 93 VAL A O 1
ATOM 752 N N . GLY A 1 94 ? -14.629 1.505 26.513 1.00 98.56 94 GLY A N 1
ATOM 753 C CA . GLY A 1 94 ? -14.810 0.052 26.450 1.00 98.56 94 GLY A CA 1
ATOM 754 C C . GLY A 1 94 ? -14.276 -0.642 27.703 1.00 98.56 94 GLY A C 1
ATOM 755 O O . GLY A 1 94 ? -14.988 -1.429 28.328 1.00 98.56 94 GLY A O 1
ATOM 756 N N . LYS A 1 95 ? -13.071 -0.267 28.151 1.00 98.69 95 LYS A N 1
ATOM 757 C CA . LYS A 1 95 ? -12.483 -0.731 29.418 1.00 98.69 95 LYS A CA 1
ATOM 758 C C . LYS A 1 95 ? -13.338 -0.353 30.627 1.00 98.69 95 LYS A C 1
ATOM 760 O O . LYS A 1 95 ? -13.618 -1.206 31.463 1.00 98.69 95 LYS A O 1
ATOM 765 N N . ALA A 1 96 ? -13.812 0.892 30.701 1.00 98.38 96 ALA A N 1
ATOM 766 C CA . ALA A 1 96 ? -14.657 1.357 31.804 1.00 98.38 96 ALA A CA 1
ATOM 767 C C . ALA A 1 96 ? -16.002 0.621 31.897 1.00 98.38 96 ALA A C 1
ATOM 769 O O . ALA A 1 96 ? -16.532 0.446 32.993 1.00 98.38 96 ALA A O 1
ATOM 770 N N . LEU A 1 97 ? -16.541 0.181 30.759 1.00 98.19 97 LEU A N 1
ATOM 771 C CA . LEU A 1 97 ? -17.780 -0.591 30.674 1.00 98.19 97 LEU A CA 1
ATOM 772 C C . LEU A 1 97 ? -17.554 -2.111 30.697 1.00 98.19 97 LEU A C 1
ATOM 774 O O . LEU A 1 97 ? -18.529 -2.860 30.675 1.00 98.19 97 LEU A O 1
ATOM 778 N N . ASN A 1 98 ? -16.299 -2.568 30.757 1.00 98.25 98 ASN A N 1
ATOM 779 C CA . ASN A 1 98 ? -15.909 -3.975 30.671 1.00 98.25 98 ASN A CA 1
ATOM 780 C C . ASN A 1 98 ? -16.453 -4.679 29.406 1.00 98.25 98 ASN A C 1
ATOM 782 O O . ASN A 1 98 ? -16.943 -5.807 29.469 1.00 98.25 98 ASN A O 1
ATOM 786 N N . VAL A 1 99 ? -16.398 -3.996 28.256 1.00 98.38 99 VAL A N 1
ATOM 787 C CA . VAL A 1 99 ? -16.835 -4.520 26.950 1.00 98.38 99 VAL A CA 1
ATOM 788 C C . VAL A 1 99 ? -15.811 -4.227 25.849 1.00 98.38 99 VAL A C 1
ATOM 790 O O . VAL A 1 99 ? -15.145 -3.189 25.894 1.00 98.38 99 VAL A O 1
ATOM 793 N N . PRO A 1 100 ? -15.681 -5.101 24.837 1.00 98.56 100 PRO A N 1
ATOM 794 C CA . PRO A 1 100 ? -14.856 -4.821 23.666 1.00 98.56 100 PRO A CA 1
ATOM 795 C C . PRO A 1 100 ? -15.441 -3.673 22.834 1.00 98.56 100 PRO A C 1
ATOM 797 O O . PRO A 1 100 ? -16.660 -3.476 22.784 1.00 98.56 100 PRO A O 1
ATOM 800 N N . VAL A 1 101 ? -14.577 -2.942 22.132 1.00 98.56 101 VAL A N 1
ATOM 801 C CA . VAL A 1 101 ? -14.925 -1.747 21.345 1.00 98.56 101 VAL A CA 1
ATOM 802 C C . VAL A 1 101 ? -16.017 -2.011 20.310 1.00 98.56 101 VAL A C 1
ATOM 804 O O . VAL A 1 101 ? -16.891 -1.162 20.129 1.00 98.56 101 VAL A O 1
ATOM 807 N N . TYR A 1 102 ? -16.065 -3.193 19.687 1.00 98.44 102 TYR A N 1
ATOM 808 C CA . TYR A 1 102 ? -17.128 -3.528 18.734 1.00 98.44 102 TYR A CA 1
ATOM 809 C C . TYR A 1 102 ? -18.546 -3.418 19.339 1.00 98.44 102 TYR A C 1
ATOM 811 O O . TYR A 1 102 ? -19.503 -3.167 18.610 1.00 98.44 102 TYR A O 1
ATOM 819 N N . ARG A 1 103 ? -18.714 -3.551 20.667 1.00 97.94 103 ARG A N 1
ATOM 820 C CA . ARG A 1 103 ? -20.010 -3.348 21.351 1.00 97.94 103 ARG A CA 1
ATOM 821 C C . ARG A 1 103 ? -20.434 -1.884 21.414 1.00 97.94 103 ARG A C 1
ATOM 823 O O . ARG A 1 103 ? -21.618 -1.614 21.585 1.00 97.94 103 ARG A O 1
ATOM 830 N N . LEU A 1 104 ? -19.482 -0.963 21.291 1.00 98.00 104 LEU A N 1
ATOM 831 C CA . LEU A 1 104 ? -19.733 0.475 21.221 1.00 98.00 104 LEU A CA 1
ATOM 832 C C . LEU A 1 104 ? -19.978 0.933 19.780 1.00 98.00 104 LEU A C 1
ATOM 834 O O . LEU A 1 104 ? -20.672 1.921 19.572 1.00 98.00 104 LEU A O 1
ATOM 838 N N . LEU A 1 105 ? -19.418 0.221 18.796 1.00 97.38 105 LEU A N 1
ATOM 839 C CA . LEU A 1 105 ? -19.474 0.588 17.379 1.00 97.38 105 LEU A CA 1
ATOM 840 C C . LEU A 1 105 ? -20.715 0.080 16.645 1.00 97.38 105 LEU A C 1
ATOM 842 O O . LEU A 1 105 ? -21.090 0.643 15.624 1.00 97.38 105 LEU A O 1
ATOM 846 N N . GLY A 1 106 ? -21.353 -0.988 17.115 1.00 90.19 106 GLY A N 1
ATOM 847 C CA . GLY A 1 106 ? -22.483 -1.572 16.404 1.00 90.19 106 GLY A CA 1
ATOM 848 C C . GLY A 1 106 ? -23.435 -2.331 17.310 1.00 90.19 106 GLY A C 1
ATOM 849 O O . GLY A 1 106 ? -23.074 -2.827 18.374 1.00 90.19 106 GLY A O 1
ATOM 850 N N . HIS A 1 107 ? -24.680 -2.455 16.856 1.00 86.81 107 HIS A N 1
ATOM 851 C CA . HIS A 1 107 ? -25.737 -3.134 17.604 1.00 86.81 107 HIS A CA 1
ATOM 852 C C . HIS A 1 107 ? -25.564 -4.665 17.631 1.00 86.81 107 HIS A C 1
ATOM 854 O O . HIS A 1 107 ? -26.118 -5.339 18.501 1.00 86.81 107 HIS A O 1
ATOM 860 N N . LYS A 1 108 ? -24.801 -5.238 16.690 1.00 92.56 108 LYS A N 1
ATOM 861 C CA . LYS A 1 108 ? -24.555 -6.679 16.591 1.00 92.56 108 LYS A CA 1
ATOM 862 C C . LYS A 1 108 ? -23.169 -6.956 16.001 1.00 92.56 108 LYS A C 1
ATOM 864 O O . LYS A 1 108 ? -22.756 -6.318 15.039 1.00 92.56 108 LYS A O 1
ATOM 869 N N . LYS A 1 109 ? -22.481 -7.960 16.550 1.00 96.69 109 LYS A N 1
ATOM 870 C CA . LYS A 1 109 ? -21.258 -8.523 15.967 1.00 96.69 109 LYS A CA 1
ATOM 871 C C . LYS A 1 109 ? -21.640 -9.459 14.815 1.00 96.69 109 LYS A C 1
ATOM 873 O O . LYS A 1 109 ? -22.392 -10.411 15.019 1.00 96.69 109 LYS A O 1
ATOM 878 N N . MET A 1 110 ? -21.182 -9.149 13.607 1.00 95.69 110 MET A N 1
ATOM 879 C CA . MET A 1 110 ? -21.464 -9.898 12.376 1.00 95.69 110 MET A CA 1
ATOM 880 C C . MET A 1 110 ? -20.493 -11.052 12.160 1.00 95.69 110 MET A C 1
ATOM 882 O O . MET A 1 110 ? -20.881 -12.077 11.603 1.00 95.69 110 MET A O 1
ATOM 886 N N . ARG A 1 111 ? -19.230 -10.871 12.558 1.00 96.69 111 ARG A N 1
ATOM 887 C CA . ARG A 1 111 ? -18.158 -11.825 12.280 1.00 96.69 111 ARG A CA 1
ATOM 888 C C . ARG A 1 111 ? -17.120 -11.870 13.389 1.00 96.69 111 ARG A C 1
ATOM 890 O O . ARG A 1 111 ? -16.840 -10.884 14.062 1.00 96.69 111 ARG A O 1
ATOM 897 N N . GLU A 1 112 ? -16.559 -13.058 13.530 1.00 97.94 112 GLU A N 1
ATOM 898 C CA . GLU A 1 112 ? -15.493 -13.412 14.465 1.00 97.94 112 GLU A CA 1
ATOM 899 C C . GLU A 1 112 ? -14.096 -13.175 13.867 1.00 97.94 112 GLU A C 1
ATOM 901 O O . GLU A 1 112 ? -13.122 -12.941 14.587 1.00 97.94 112 GLU A O 1
ATOM 906 N N . TRP A 1 113 ? -14.025 -13.231 12.542 1.00 98.50 113 TRP A N 1
ATOM 907 C CA . TRP A 1 113 ? -12.821 -13.138 11.737 1.00 98.50 113 TRP A CA 1
ATOM 908 C C . TRP A 1 113 ? -13.082 -12.136 10.611 1.00 98.50 113 TRP A C 1
ATOM 910 O O . TRP A 1 113 ? -14.069 -12.271 9.882 1.00 98.50 113 TRP A O 1
ATOM 920 N N . CYS A 1 114 ? -12.243 -11.110 10.505 1.00 98.50 114 CYS A N 1
ATOM 921 C CA . CYS A 1 114 ? -12.360 -10.049 9.504 1.00 98.50 114 CYS A CA 1
ATOM 922 C C . CYS A 1 114 ? -11.355 -10.290 8.376 1.00 98.50 114 CYS A C 1
ATOM 924 O O . CYS A 1 114 ? -10.205 -10.597 8.682 1.00 98.50 114 CYS A O 1
ATOM 926 N N . PRO A 1 115 ? -11.746 -10.169 7.096 1.00 98.44 115 PRO A N 1
ATOM 927 C CA . PRO A 1 115 ? -10.812 -10.371 5.996 1.00 98.44 115 PRO A CA 1
ATOM 928 C C . PRO A 1 115 ? -9.743 -9.271 6.018 1.00 98.44 115 PRO A C 1
ATOM 930 O O . PRO A 1 115 ? -10.050 -8.107 6.286 1.00 98.44 115 PRO A O 1
ATOM 933 N N . ILE A 1 116 ? -8.494 -9.633 5.742 1.00 98.69 116 ILE A N 1
ATOM 934 C CA . ILE A 1 116 ? -7.345 -8.723 5.726 1.00 98.69 116 ILE A CA 1
ATOM 935 C C . ILE A 1 116 ? -6.385 -9.131 4.613 1.00 98.69 116 ILE A C 1
ATOM 937 O O . ILE A 1 116 ? -6.178 -10.319 4.365 1.00 98.69 116 ILE A O 1
ATOM 941 N N . SER A 1 117 ? -5.813 -8.140 3.938 1.00 98.50 117 SER A N 1
ATOM 942 C CA . SER A 1 117 ? -4.860 -8.361 2.858 1.00 98.50 117 SER A CA 1
ATOM 943 C C . SER A 1 117 ? -3.487 -7.833 3.227 1.00 98.50 117 SER A C 1
ATOM 945 O O . SER A 1 117 ? -3.360 -6.822 3.920 1.00 98.50 117 SER A O 1
ATOM 947 N N . TRP A 1 118 ? -2.463 -8.492 2.691 1.00 98.69 118 TRP A N 1
ATOM 948 C CA . TRP A 1 118 ? -1.127 -7.924 2.632 1.00 98.69 118 TRP A CA 1
ATOM 949 C C . TRP A 1 118 ? -1.159 -6.635 1.815 1.00 98.69 118 TRP A C 1
ATOM 951 O O . TRP A 1 118 ? -1.973 -6.503 0.895 1.00 98.69 118 TRP A O 1
ATOM 961 N N . TRP A 1 119 ? -0.272 -5.696 2.122 1.00 98.56 119 TRP A N 1
ATOM 962 C CA . TRP A 1 119 ? -0.079 -4.497 1.318 1.00 98.56 119 TRP A CA 1
ATOM 963 C C . TRP A 1 119 ? 1.373 -4.395 0.875 1.00 98.56 119 TRP A C 1
ATOM 965 O O . TRP A 1 119 ? 2.275 -4.509 1.704 1.00 98.56 119 TRP A O 1
ATOM 975 N N . ALA A 1 120 ? 1.603 -4.129 -0.409 1.00 97.94 120 ALA A N 1
ATOM 976 C CA . ALA A 1 120 ? 2.925 -3.771 -0.905 1.00 97.94 120 ALA A CA 1
ATOM 977 C C . ALA A 1 120 ? 2.845 -2.563 -1.843 1.00 97.94 120 ALA A C 1
ATOM 979 O O . ALA A 1 120 ? 1.925 -2.428 -2.658 1.00 97.94 120 ALA A O 1
ATOM 980 N N . MET A 1 121 ? 3.835 -1.679 -1.720 1.00 96.19 121 MET A N 1
ATOM 981 C CA . MET A 1 121 ? 4.041 -0.587 -2.667 1.00 96.19 121 MET A CA 1
ATOM 982 C C . MET A 1 121 ? 4.491 -1.103 -4.037 1.00 96.19 121 MET A C 1
ATOM 984 O O . MET A 1 121 ? 4.655 -2.303 -4.221 1.00 96.19 121 MET A O 1
ATOM 988 N N . ASP A 1 122 ? 4.667 -0.210 -5.008 1.00 95.00 122 ASP A N 1
ATOM 989 C CA . ASP A 1 122 ? 5.148 -0.587 -6.330 1.00 95.00 122 ASP A CA 1
ATOM 990 C C . ASP A 1 122 ? 6.639 -0.923 -6.245 1.00 95.00 122 ASP A C 1
ATOM 992 O O . ASP A 1 122 ? 7.425 -0.156 -5.680 1.00 95.00 122 ASP A O 1
ATOM 996 N N . MET A 1 123 ? 6.994 -2.096 -6.757 1.00 93.56 123 MET A N 1
ATOM 997 C CA . MET A 1 123 ? 8.326 -2.685 -6.660 1.00 93.56 123 MET A CA 1
ATOM 998 C C . MET A 1 123 ? 8.626 -3.481 -7.940 1.00 93.56 123 MET A C 1
ATOM 1000 O O . MET A 1 123 ? 7.691 -3.846 -8.662 1.00 93.56 123 MET A O 1
ATOM 1004 N N . PRO A 1 124 ? 9.903 -3.791 -8.214 1.00 91.62 124 PRO A N 1
ATOM 1005 C CA . PRO A 1 124 ? 10.279 -4.758 -9.236 1.00 91.62 124 PRO A CA 1
ATOM 1006 C C . PRO A 1 124 ? 9.609 -6.138 -9.047 1.00 91.62 124 PRO A C 1
ATOM 1008 O O . PRO A 1 124 ? 9.267 -6.516 -7.922 1.00 91.62 124 PRO A O 1
ATOM 1011 N N . PRO A 1 125 ? 9.471 -6.936 -10.126 1.00 90.44 125 PRO A N 1
ATOM 1012 C CA . PRO A 1 125 ? 8.866 -8.272 -10.090 1.00 90.44 125 PRO A CA 1
ATOM 1013 C C . PRO A 1 125 ? 9.377 -9.205 -8.984 1.00 90.44 125 PRO A C 1
ATOM 1015 O O . PRO A 1 125 ? 8.575 -9.864 -8.321 1.00 90.44 125 PRO A O 1
ATOM 1018 N N . ALA A 1 126 ? 10.698 -9.264 -8.782 1.00 90.44 126 ALA A N 1
ATOM 1019 C CA . ALA A 1 126 ? 11.319 -10.153 -7.800 1.00 90.44 126 ALA A CA 1
ATOM 1020 C C . ALA A 1 126 ? 10.898 -9.804 -6.363 1.00 90.44 126 ALA A C 1
ATOM 1022 O O . ALA A 1 126 ? 10.501 -10.682 -5.598 1.00 90.44 126 ALA A O 1
ATOM 1023 N N . ASP A 1 127 ? 10.880 -8.514 -6.040 1.00 92.50 127 ASP A N 1
ATOM 1024 C CA . ASP A 1 127 ? 10.552 -8.006 -4.707 1.00 92.50 127 ASP A CA 1
ATOM 1025 C C . ASP A 1 127 ? 9.065 -8.197 -4.380 1.00 92.50 127 ASP A C 1
ATOM 1027 O O . ASP A 1 127 ? 8.689 -8.506 -3.247 1.00 92.50 127 ASP A O 1
ATOM 1031 N N . TRP A 1 128 ? 8.184 -8.077 -5.378 1.00 95.69 128 TRP A N 1
ATOM 1032 C CA . TRP A 1 128 ? 6.778 -8.448 -5.210 1.00 95.69 128 TRP A CA 1
ATOM 1033 C C . TRP A 1 128 ? 6.577 -9.942 -4.988 1.00 95.69 128 TRP A C 1
ATOM 1035 O O . TRP A 1 128 ? 5.739 -10.315 -4.162 1.00 95.69 128 TRP A O 1
ATOM 1045 N N . ALA A 1 129 ? 7.324 -10.793 -5.693 1.00 95.38 129 ALA A N 1
ATOM 1046 C CA . ALA A 1 129 ? 7.284 -12.229 -5.458 1.00 95.38 129 ALA A CA 1
ATOM 1047 C C . ALA A 1 129 ? 7.733 -12.553 -4.022 1.00 95.38 129 ALA A C 1
ATOM 1049 O O . ALA A 1 129 ? 7.028 -13.276 -3.317 1.00 95.38 129 ALA A O 1
ATOM 1050 N N . GLU A 1 130 ? 8.824 -11.949 -3.541 1.00 95.94 130 GLU A N 1
ATOM 1051 C CA . GLU A 1 130 ? 9.289 -12.113 -2.158 1.00 95.94 130 GLU A CA 1
ATOM 1052 C C . GLU A 1 130 ? 8.238 -11.650 -1.133 1.00 95.94 130 GLU A C 1
ATOM 1054 O O . GLU A 1 130 ? 7.900 -12.396 -0.209 1.00 95.94 130 GLU A O 1
ATOM 1059 N N . GLN A 1 131 ? 7.647 -10.466 -1.324 1.00 97.75 131 GLN A N 1
ATOM 1060 C CA . GLN A 1 131 ? 6.583 -9.943 -0.458 1.00 97.75 131 GLN A CA 1
ATOM 1061 C C . GLN A 1 131 ? 5.357 -10.859 -0.414 1.00 97.75 131 GLN A C 1
ATOM 1063 O O . GLN A 1 131 ? 4.799 -11.099 0.656 1.00 97.75 131 GLN A O 1
ATOM 1068 N N . CYS A 1 132 ? 4.932 -11.394 -1.558 1.00 98.44 132 CYS A N 1
ATOM 1069 C CA . CYS A 1 132 ? 3.773 -12.280 -1.613 1.00 98.44 132 CYS A CA 1
ATOM 1070 C C . CYS A 1 132 ? 4.081 -13.668 -1.029 1.00 98.44 132 CYS A C 1
ATOM 1072 O O . CYS A 1 132 ? 3.226 -14.249 -0.359 1.00 98.44 132 CYS A O 1
ATOM 1074 N N . ALA A 1 133 ? 5.301 -14.183 -1.205 1.00 98.06 133 ALA A N 1
ATOM 1075 C CA . ALA A 1 133 ? 5.745 -15.400 -0.529 1.00 98.06 133 ALA A CA 1
ATOM 1076 C C . ALA A 1 133 ? 5.746 -15.215 0.999 1.00 98.06 133 ALA A C 1
ATOM 1078 O O . ALA A 1 133 ? 5.288 -16.093 1.736 1.00 98.06 133 ALA A O 1
ATOM 1079 N N . GLU A 1 134 ? 6.191 -14.054 1.489 1.00 98.00 134 GLU A N 1
ATOM 1080 C CA . GLU A 1 134 ? 6.113 -13.718 2.911 1.00 98.00 134 GLU A CA 1
ATOM 1081 C C . GLU A 1 134 ? 4.673 -13.596 3.407 1.00 98.00 134 GLU A C 1
ATOM 1083 O O . GLU A 1 134 ? 4.337 -14.146 4.458 1.00 98.00 134 GLU A O 1
ATOM 1088 N N . ALA A 1 135 ? 3.797 -12.960 2.630 1.00 98.50 135 ALA A N 1
ATOM 1089 C CA . ALA A 1 135 ? 2.378 -12.861 2.949 1.00 98.50 135 ALA A CA 1
ATOM 1090 C C . ALA A 1 135 ? 1.759 -14.248 3.198 1.00 98.50 135 ALA A C 1
ATOM 1092 O O . ALA A 1 135 ? 1.082 -14.458 4.208 1.00 98.50 135 ALA A O 1
ATOM 1093 N N . VAL A 1 136 ? 2.049 -15.221 2.328 1.00 98.44 136 VAL A N 1
ATOM 1094 C CA . VAL A 1 136 ? 1.594 -16.611 2.489 1.00 98.44 136 VAL A CA 1
ATOM 1095 C C . VAL A 1 136 ? 2.140 -17.225 3.782 1.00 98.44 136 VAL A C 1
ATOM 1097 O O . VAL A 1 136 ? 1.376 -17.835 4.534 1.00 98.44 136 VAL A O 1
ATOM 1100 N N . ARG A 1 137 ? 3.433 -17.038 4.091 1.00 97.56 137 ARG A N 1
ATOM 1101 C CA . ARG A 1 137 ? 4.046 -17.545 5.337 1.00 97.56 137 ARG A CA 1
ATOM 1102 C C . ARG A 1 137 ? 3.406 -16.954 6.593 1.00 97.56 137 ARG A C 1
ATOM 1104 O O . ARG A 1 137 ? 3.252 -17.670 7.580 1.00 97.56 137 ARG A O 1
ATOM 1111 N N . GLN A 1 138 ? 2.995 -15.688 6.546 1.00 96.88 138 GLN A N 1
ATOM 1112 C CA . GLN A 1 138 ? 2.299 -15.012 7.646 1.00 96.88 138 GLN A CA 1
ATOM 1113 C C . GLN A 1 138 ? 0.790 -15.314 7.705 1.00 96.88 138 GLN A C 1
ATOM 1115 O O . GLN A 1 138 ? 0.086 -14.804 8.576 1.00 96.88 138 GLN A O 1
ATOM 1120 N N . GLY A 1 139 ? 0.278 -16.168 6.813 1.00 97.31 139 GLY A N 1
ATOM 1121 C CA . GLY A 1 139 ? -1.108 -16.629 6.836 1.00 97.31 139 GLY A CA 1
ATOM 1122 C C . GLY A 1 139 ? -2.098 -15.723 6.105 1.00 97.31 139 GLY A C 1
ATOM 1123 O O . GLY A 1 139 ? -3.306 -15.895 6.292 1.00 97.31 139 GLY A O 1
ATOM 1124 N N . TYR A 1 140 ? -1.627 -14.790 5.273 1.00 98.56 140 TYR A N 1
ATOM 1125 C CA . TYR A 1 140 ? -2.471 -14.042 4.342 1.00 98.56 140 TYR A CA 1
ATOM 1126 C C . TYR A 1 140 ? -2.847 -14.902 3.130 1.00 98.56 140 TYR A C 1
ATOM 1128 O O . TYR A 1 140 ? -2.110 -15.801 2.733 1.00 98.56 140 TYR A O 1
ATOM 1136 N N . MET A 1 141 ? -3.995 -14.593 2.522 1.00 98.44 141 MET A N 1
ATOM 1137 C CA . MET A 1 141 ? -4.469 -15.225 1.280 1.00 98.44 141 MET A CA 1
ATOM 1138 C C . MET A 1 141 ? -4.754 -14.212 0.165 1.00 98.44 141 MET A C 1
ATOM 1140 O O . MET A 1 141 ? -5.271 -14.578 -0.890 1.00 98.44 141 MET A O 1
ATOM 1144 N N . SER A 1 142 ? -4.419 -12.943 0.392 1.00 98.69 142 SER A N 1
ATOM 1145 C CA . SER A 1 142 ? -4.483 -11.906 -0.626 1.00 98.69 142 SER A CA 1
ATOM 1146 C C . SER A 1 142 ? -3.419 -10.833 -0.410 1.00 98.69 142 SER A C 1
ATOM 1148 O O . SER A 1 142 ? -2.949 -10.637 0.719 1.00 98.69 142 SER A O 1
ATOM 1150 N N . ALA A 1 143 ? -3.074 -10.120 -1.482 1.00 98.81 143 ALA A N 1
ATOM 1151 C CA . ALA A 1 143 ? -2.256 -8.912 -1.443 1.00 98.81 143 ALA A CA 1
ATOM 1152 C C . ALA A 1 143 ? -2.882 -7.785 -2.276 1.00 98.81 143 ALA A C 1
ATOM 1154 O O . ALA A 1 143 ? -3.291 -8.003 -3.414 1.00 98.81 143 ALA A O 1
ATOM 1155 N N . LYS A 1 144 ? -2.877 -6.563 -1.733 1.00 98.75 144 LYS A N 1
ATOM 1156 C CA . LYS A 1 144 ? -3.122 -5.329 -2.476 1.00 98.75 144 LYS A CA 1
ATOM 1157 C C . LYS A 1 144 ? -1.779 -4.760 -2.911 1.00 98.75 144 LYS A C 1
ATOM 1159 O O . LYS A 1 144 ? -0.955 -4.401 -2.066 1.00 98.75 144 LYS A O 1
ATOM 1164 N N . LEU A 1 145 ? -1.581 -4.662 -4.219 1.00 98.62 145 LEU A N 1
ATOM 1165 C CA . LEU A 1 145 ? -0.331 -4.234 -4.836 1.00 98.62 145 LEU A CA 1
ATOM 1166 C C . LEU A 1 145 ? -0.538 -2.915 -5.576 1.00 98.62 145 LEU A C 1
ATOM 1168 O O . LEU A 1 145 ? -1.514 -2.739 -6.308 1.00 98.62 145 LEU A O 1
ATOM 1172 N N . LYS A 1 146 ? 0.388 -1.971 -5.404 1.00 98.06 146 LYS A N 1
ATOM 1173 C CA . LYS A 1 146 ? 0.382 -0.711 -6.159 1.00 98.06 146 LYS A CA 1
ATOM 1174 C C . LYS A 1 146 ? 0.844 -0.958 -7.603 1.00 98.06 146 LYS A C 1
ATOM 1176 O O . LYS A 1 146 ? 2.023 -0.844 -7.914 1.00 98.06 146 LYS A O 1
ATOM 1181 N N . ALA A 1 147 ? -0.088 -1.292 -8.490 1.00 97.62 147 ALA A N 1
ATOM 1182 C CA . ALA A 1 147 ? 0.151 -1.674 -9.882 1.00 97.62 147 ALA A CA 1
ATOM 1183 C C . ALA A 1 147 ? 0.471 -0.478 -10.791 1.00 97.62 147 ALA A C 1
ATOM 1185 O O . ALA A 1 147 ? -0.324 -0.081 -11.635 1.00 97.62 147 ALA A O 1
ATOM 1186 N N . ARG A 1 148 ? 1.625 0.155 -10.585 1.00 96.06 148 ARG A N 1
ATOM 1187 C CA . ARG A 1 148 ? 2.027 1.336 -11.357 1.00 96.06 148 ARG A CA 1
ATOM 1188 C C . ARG A 1 148 ? 2.414 0.992 -12.788 1.00 96.06 148 ARG A C 1
ATOM 1190 O O . ARG A 1 148 ? 3.013 -0.047 -13.047 1.00 96.06 148 ARG A O 1
ATOM 1197 N N . THR A 1 149 ? 2.120 1.909 -13.707 1.00 96.81 149 THR A N 1
ATOM 1198 C CA . THR A 1 149 ? 2.284 1.691 -15.152 1.00 96.81 149 THR A CA 1
ATOM 1199 C C . THR A 1 149 ? 3.720 1.651 -15.652 1.00 96.81 149 THR A C 1
ATOM 1201 O O . THR A 1 149 ? 3.943 1.262 -16.791 1.00 96.81 149 THR A O 1
ATOM 1204 N N . TRP A 1 150 ? 4.694 2.019 -14.826 1.00 95.62 150 TRP A N 1
ATOM 1205 C CA . TRP A 1 150 ? 6.113 2.022 -15.186 1.00 95.62 150 TRP A CA 1
ATOM 1206 C C . TRP A 1 150 ? 6.814 0.665 -15.025 1.00 95.62 150 TRP A C 1
ATOM 1208 O O . TRP A 1 150 ? 8.018 0.582 -15.250 1.00 95.62 150 TRP A O 1
ATOM 1218 N N . TYR A 1 151 ? 6.090 -0.385 -14.636 1.00 95.56 151 TYR A N 1
ATOM 1219 C CA . TYR A 1 151 ? 6.601 -1.755 -14.596 1.00 95.56 151 TYR A CA 1
ATOM 1220 C C . TYR A 1 151 ? 5.881 -2.646 -15.611 1.00 95.56 151 TYR A C 1
ATOM 1222 O O . TYR A 1 151 ? 4.678 -2.490 -15.852 1.00 95.56 151 TYR A O 1
ATOM 1230 N N . ASP A 1 152 ? 6.589 -3.654 -16.121 1.00 95.44 152 ASP A N 1
ATOM 1231 C CA . ASP A 1 152 ? 5.970 -4.816 -16.760 1.00 95.44 152 ASP A CA 1
ATOM 1232 C C . ASP A 1 152 ? 5.164 -5.628 -15.735 1.00 95.44 152 ASP A C 1
ATOM 1234 O O . ASP A 1 152 ? 5.668 -6.504 -15.023 1.00 95.44 152 ASP A O 1
ATOM 1238 N N . LEU A 1 153 ? 3.870 -5.332 -15.665 1.00 97.50 153 LEU A N 1
ATOM 1239 C CA . LEU A 1 153 ? 2.963 -5.984 -14.733 1.00 97.50 153 LEU A CA 1
ATOM 1240 C C . LEU A 1 153 ? 2.711 -7.455 -15.090 1.00 97.50 153 LEU A C 1
ATOM 1242 O O . LEU A 1 153 ? 2.444 -8.248 -14.192 1.00 97.50 153 LEU A O 1
ATOM 1246 N N . HIS A 1 154 ? 2.811 -7.855 -16.363 1.00 97.06 154 HIS A N 1
ATOM 1247 C CA . HIS A 1 154 ? 2.663 -9.264 -16.732 1.00 97.06 154 HIS A CA 1
ATOM 1248 C C . HIS A 1 154 ? 3.817 -10.086 -16.154 1.00 97.06 154 HIS A C 1
ATOM 1250 O O . HIS A 1 154 ? 3.567 -11.109 -15.512 1.00 97.06 154 HIS A O 1
ATOM 1256 N N . ALA A 1 155 ? 5.057 -9.614 -16.310 1.00 93.56 155 ALA A N 1
ATOM 1257 C CA . ALA A 1 155 ? 6.230 -10.243 -15.705 1.00 93.56 155 ALA A CA 1
ATOM 1258 C C . ALA A 1 155 ? 6.125 -10.284 -14.172 1.00 93.56 155 ALA A C 1
ATOM 1260 O O . ALA A 1 155 ? 6.377 -11.322 -13.559 1.00 93.56 155 ALA A O 1
ATOM 1261 N N . ALA A 1 156 ? 5.673 -9.187 -13.559 1.00 94.31 156 ALA A N 1
ATOM 1262 C CA . ALA A 1 156 ? 5.485 -9.104 -12.115 1.00 94.31 156 ALA A CA 1
ATOM 1263 C C . ALA A 1 156 ? 4.456 -10.123 -11.590 1.00 94.31 156 ALA A C 1
ATOM 1265 O O . ALA A 1 156 ? 4.718 -10.831 -10.618 1.00 94.31 156 ALA A O 1
ATOM 1266 N N . LEU A 1 157 ? 3.314 -10.268 -12.270 1.00 97.75 157 LEU A N 1
ATOM 1267 C CA . LEU A 1 157 ? 2.295 -11.259 -11.917 1.00 97.75 157 LEU A CA 1
ATOM 1268 C C . LEU A 1 157 ? 2.809 -12.697 -12.070 1.00 97.75 157 LEU A C 1
ATOM 1270 O O . LEU A 1 157 ? 2.587 -13.514 -11.180 1.00 97.75 157 LEU A O 1
ATOM 1274 N N . GLN A 1 158 ? 3.533 -13.010 -13.151 1.00 95.62 158 GLN A N 1
ATOM 1275 C CA . GLN A 1 158 ? 4.126 -14.342 -13.333 1.00 95.62 158 GLN A CA 1
ATOM 1276 C C . GLN A 1 158 ? 5.134 -14.686 -12.229 1.00 95.62 158 GLN A C 1
ATOM 1278 O O . GLN A 1 158 ? 5.112 -15.805 -11.716 1.00 95.62 158 GLN A O 1
ATOM 1283 N N . ALA A 1 159 ? 5.973 -13.726 -11.825 1.00 94.44 159 ALA A N 1
ATOM 1284 C CA . ALA A 1 159 ? 6.919 -13.911 -10.728 1.00 94.44 159 ALA A CA 1
ATOM 1285 C C . ALA A 1 159 ? 6.199 -14.236 -9.407 1.00 94.44 159 ALA A C 1
ATOM 1287 O O . ALA A 1 159 ? 6.594 -15.163 -8.700 1.00 94.44 159 ALA A O 1
ATOM 1288 N N . ILE A 1 160 ? 5.096 -13.540 -9.107 1.00 97.31 160 ILE A N 1
ATOM 1289 C CA . ILE A 1 160 ? 4.271 -13.815 -7.922 1.00 97.31 160 ILE A CA 1
ATOM 1290 C C . ILE A 1 160 ? 3.635 -15.209 -8.006 1.00 97.31 160 ILE A C 1
ATOM 1292 O O . ILE A 1 160 ? 3.722 -15.985 -7.056 1.00 97.31 160 ILE A O 1
ATOM 1296 N N . PHE A 1 161 ? 3.006 -15.558 -9.132 1.00 97.38 161 PHE A N 1
ATOM 1297 C CA . PHE A 1 161 ? 2.302 -16.839 -9.287 1.00 97.38 161 PHE A CA 1
ATOM 1298 C C . PHE A 1 161 ? 3.222 -18.056 -9.167 1.00 97.38 161 PHE A C 1
ATOM 1300 O O . PHE A 1 161 ? 2.764 -19.127 -8.779 1.00 97.38 161 PHE A O 1
ATOM 1307 N N . ALA A 1 162 ? 4.518 -17.895 -9.442 1.00 95.31 162 ALA A N 1
ATOM 1308 C CA . ALA A 1 162 ? 5.508 -18.948 -9.250 1.00 95.31 162 ALA A CA 1
ATOM 1309 C C . ALA A 1 162 ? 5.771 -19.289 -7.768 1.00 95.31 162 ALA A C 1
ATOM 1311 O O . ALA A 1 162 ? 6.282 -20.373 -7.484 1.00 95.31 162 ALA A O 1
ATOM 1312 N N . VAL A 1 163 ? 5.440 -18.392 -6.829 1.00 96.25 163 VAL A N 1
ATOM 1313 C CA . VAL A 1 163 ? 5.798 -18.530 -5.403 1.00 96.25 163 VAL A CA 1
ATOM 1314 C C . VAL A 1 163 ? 4.603 -18.570 -4.447 1.00 96.25 163 VAL A C 1
ATOM 1316 O O . VAL A 1 163 ? 4.774 -18.906 -3.274 1.00 96.25 163 VAL A O 1
ATOM 1319 N N . VAL A 1 164 ? 3.392 -18.265 -4.922 1.00 97.94 164 VAL A N 1
ATOM 1320 C CA . VAL A 1 164 ? 2.156 -18.302 -4.121 1.00 97.94 164 VAL A CA 1
ATOM 1321 C C . VAL A 1 164 ? 1.249 -19.473 -4.519 1.00 97.94 164 VAL A C 1
ATOM 1323 O O . VAL A 1 164 ? 1.294 -19.932 -5.660 1.00 97.94 164 VAL A O 1
ATOM 1326 N N . PRO A 1 165 ? 0.383 -19.973 -3.617 1.00 97.88 165 PRO A N 1
ATOM 1327 C CA . PRO A 1 165 ? -0.620 -20.966 -3.990 1.00 97.88 165 PRO A CA 1
ATOM 1328 C C . PRO A 1 165 ? -1.668 -20.375 -4.949 1.00 97.88 165 PRO A C 1
ATOM 1330 O O . PRO A 1 165 ? -1.963 -19.183 -4.902 1.00 97.88 165 PRO A O 1
ATOM 1333 N N . GLU A 1 166 ? -2.304 -21.225 -5.763 1.00 97.12 166 GLU A N 1
ATOM 1334 C CA . GLU A 1 166 ? -3.317 -20.824 -6.763 1.00 97.12 166 GLU A CA 1
ATOM 1335 C C . GLU A 1 166 ? -4.499 -20.042 -6.154 1.00 97.12 166 GLU A C 1
ATOM 1337 O O . GLU A 1 166 ? -5.137 -19.241 -6.831 1.00 97.12 166 GLU A O 1
ATOM 1342 N N . GLN A 1 167 ? -4.802 -20.255 -4.869 1.00 97.56 167 GLN A N 1
ATOM 1343 C CA . GLN A 1 167 ? -5.890 -19.574 -4.160 1.00 97.56 167 GLN A CA 1
ATOM 1344 C C . GLN A 1 167 ? -5.517 -18.166 -3.671 1.00 97.56 167 GLN A C 1
ATOM 1346 O O . GLN A 1 167 ? -6.389 -17.468 -3.157 1.00 97.56 167 GLN A O 1
ATOM 1351 N N . PHE A 1 168 ? -4.248 -17.761 -3.772 1.00 98.69 168 PHE A N 1
ATOM 1352 C CA . PHE A 1 168 ? -3.808 -16.431 -3.361 1.00 98.69 168 PHE A CA 1
ATOM 1353 C C . PHE A 1 168 ? -4.278 -15.381 -4.369 1.00 98.69 168 PHE A C 1
ATOM 1355 O O . PHE A 1 168 ? -4.004 -15.507 -5.565 1.00 98.69 168 PHE A O 1
ATOM 1362 N N . LEU A 1 169 ? -4.986 -14.360 -3.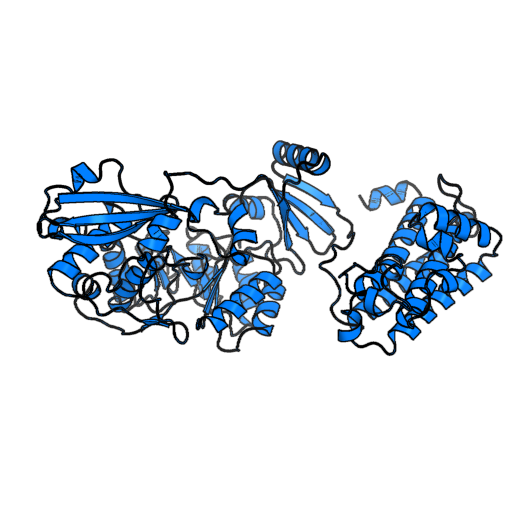885 1.00 98.69 169 LEU A N 1
ATOM 1363 C CA . LEU A 1 169 ? -5.633 -13.344 -4.715 1.00 98.69 169 LEU A CA 1
ATOM 1364 C C . LEU A 1 169 ? -4.887 -12.005 -4.698 1.00 98.69 169 LEU A C 1
ATOM 1366 O O . LEU A 1 169 ? -4.312 -11.612 -3.687 1.00 98.69 169 LEU A O 1
ATOM 1370 N N . LEU A 1 170 ? -4.929 -11.285 -5.814 1.00 98.81 170 LEU A N 1
ATOM 1371 C CA . LEU A 1 170 ? -4.258 -10.002 -5.993 1.00 98.81 170 LEU A CA 1
ATOM 1372 C C . LEU A 1 170 ? -5.265 -8.898 -6.313 1.00 98.81 170 LEU A C 1
ATOM 1374 O O . LEU A 1 170 ? -5.993 -8.985 -7.303 1.00 98.81 170 LEU A O 1
ATOM 1378 N N . ASP A 1 171 ? -5.241 -7.839 -5.511 1.00 98.44 171 ASP A N 1
ATOM 1379 C CA . ASP A 1 171 ? -5.976 -6.599 -5.746 1.00 98.44 171 ASP A CA 1
ATOM 1380 C C . ASP A 1 171 ? -4.989 -5.559 -6.293 1.00 98.44 171 ASP A C 1
ATOM 1382 O O . ASP A 1 171 ? -3.971 -5.265 -5.661 1.00 98.44 171 ASP A O 1
ATOM 1386 N N . LEU A 1 172 ? -5.247 -5.010 -7.480 1.00 98.75 172 LEU A N 1
ATOM 1387 C CA . LEU A 1 172 ? -4.285 -4.149 -8.177 1.00 98.75 172 LEU A CA 1
ATOM 1388 C C . LEU A 1 172 ? -4.742 -2.687 -8.153 1.00 98.75 172 LEU A C 1
ATOM 1390 O O . LEU A 1 172 ? -5.753 -2.332 -8.756 1.00 98.75 172 LEU A O 1
ATOM 1394 N N . ASP A 1 173 ? -3.986 -1.830 -7.467 1.00 98.56 173 ASP A N 1
ATOM 1395 C CA . ASP A 1 173 ? -4.282 -0.402 -7.311 1.00 98.56 173 ASP A CA 1
ATOM 1396 C C . ASP A 1 173 ? -3.380 0.463 -8.192 1.00 98.56 173 ASP A C 1
ATOM 1398 O O . ASP A 1 173 ? -2.185 0.632 -7.927 1.00 98.56 173 ASP A O 1
ATOM 1402 N N . PHE A 1 174 ? -3.978 1.057 -9.220 1.00 98.12 174 PHE A N 1
ATOM 1403 C CA . PHE A 1 174 ? -3.275 1.855 -10.220 1.00 98.12 174 PHE A CA 1
ATOM 1404 C C . PHE A 1 174 ? -3.104 3.317 -9.805 1.00 98.12 174 PHE A C 1
ATOM 1406 O O . PHE A 1 174 ? -2.295 4.017 -10.410 1.00 98.12 174 PHE A O 1
ATOM 1413 N N . ASN A 1 175 ? -3.838 3.806 -8.799 1.00 96.75 175 ASN A N 1
ATOM 1414 C CA . ASN A 1 175 ? -3.888 5.224 -8.421 1.00 96.75 175 ASN A CA 1
ATOM 1415 C C . ASN A 1 175 ? -3.938 6.180 -9.633 1.00 96.75 175 ASN A C 1
ATOM 1417 O O . ASN A 1 175 ? -3.178 7.143 -9.706 1.00 96.75 175 ASN A O 1
ATOM 1421 N N . ALA A 1 176 ? -4.852 5.895 -10.562 1.00 96.75 176 ALA A N 1
ATOM 1422 C CA . ALA A 1 176 ? -5.137 6.640 -11.784 1.00 96.75 176 ALA A CA 1
ATOM 1423 C C . ALA A 1 176 ? -4.056 6.609 -12.879 1.00 96.75 176 ALA A C 1
ATOM 1425 O O . ALA A 1 176 ? -4.204 7.295 -13.886 1.00 96.75 176 ALA A O 1
ATOM 1426 N N . THR A 1 177 ? -3.002 5.802 -12.735 1.00 97.06 177 THR A N 1
ATOM 1427 C CA . THR A 1 177 ? -1.884 5.786 -13.699 1.00 97.06 177 THR A CA 1
ATOM 1428 C C . THR A 1 177 ? -2.225 5.191 -15.070 1.00 97.06 177 THR A C 1
ATOM 1430 O O . THR A 1 177 ? -1.479 5.421 -16.015 1.00 97.06 177 THR A O 1
ATOM 1433 N N . LEU A 1 178 ? -3.374 4.515 -15.237 1.00 97.25 178 LEU A N 1
ATOM 1434 C CA . LEU A 1 178 ? -3.871 4.145 -16.574 1.00 97.25 178 LEU A CA 1
ATOM 1435 C C . LEU A 1 178 ? -4.479 5.341 -17.325 1.00 97.25 178 LEU A C 1
ATOM 1437 O O . LEU A 1 178 ? -4.838 5.193 -18.491 1.00 97.25 178 LEU A O 1
ATOM 1441 N N . ASP A 1 179 ? -4.559 6.509 -16.677 1.00 95.38 179 ASP A N 1
ATOM 1442 C CA . ASP A 1 179 ? -4.946 7.823 -17.202 1.00 95.38 179 ASP A CA 1
ATOM 1443 C C . ASP A 1 179 ? -6.410 7.938 -17.657 1.00 95.38 179 ASP A C 1
ATOM 1445 O O . ASP A 1 179 ? -7.182 8.715 -17.102 1.00 95.38 179 ASP A O 1
ATOM 1449 N N . ASN A 1 180 ? -6.840 7.130 -18.622 1.00 96.12 180 ASN A N 1
ATOM 1450 C CA . ASN A 1 180 ? -8.165 7.223 -19.227 1.00 96.12 180 ASN A CA 1
ATOM 1451 C C . ASN A 1 180 ? -8.749 5.844 -19.568 1.00 96.12 180 ASN A C 1
ATOM 1453 O O . ASN A 1 180 ? -8.059 4.822 -19.597 1.00 96.12 180 ASN A O 1
ATOM 1457 N N . ALA A 1 181 ? -10.054 5.801 -19.845 1.00 97.81 181 ALA A N 1
ATOM 1458 C CA . ALA A 1 181 ? -10.765 4.547 -20.084 1.00 97.81 181 ALA A CA 1
ATOM 1459 C C . ALA A 1 181 ? -10.278 3.770 -21.321 1.00 97.81 181 ALA A C 1
ATOM 1461 O O . ALA A 1 181 ? -10.399 2.545 -21.352 1.00 97.81 181 ALA A O 1
ATOM 1462 N N . ALA A 1 182 ? -9.726 4.436 -22.341 1.00 96.38 182 ALA A N 1
ATOM 1463 C CA . ALA A 1 182 ? -9.230 3.748 -23.532 1.00 96.38 182 ALA A CA 1
ATOM 1464 C C . ALA A 1 182 ? -7.985 2.910 -23.206 1.00 96.38 182 ALA A C 1
ATOM 1466 O O . ALA A 1 182 ? -7.935 1.725 -23.548 1.00 96.38 182 ALA A O 1
ATOM 1467 N N . ASN A 1 183 ? -7.035 3.507 -22.485 1.00 96.56 183 ASN A N 1
ATOM 1468 C CA . ASN A 1 183 ? -5.849 2.826 -21.974 1.00 96.56 183 ASN A CA 1
ATOM 1469 C C . ASN A 1 183 ? -6.227 1.747 -20.958 1.00 96.56 183 ASN A C 1
ATOM 1471 O O . ASN A 1 183 ? -5.827 0.590 -21.107 1.00 96.56 183 ASN A O 1
ATOM 1475 N N . ALA A 1 184 ? -7.059 2.106 -19.975 1.00 98.00 184 ALA A N 1
ATOM 1476 C CA . ALA A 1 184 ? -7.450 1.199 -18.910 1.00 98.00 184 ALA A CA 1
ATOM 1477 C C . ALA A 1 184 ? -8.166 -0.040 -19.445 1.00 98.00 184 ALA A C 1
ATOM 1479 O O . ALA A 1 184 ? -7.751 -1.149 -19.142 1.00 98.00 184 ALA A O 1
ATOM 1480 N N . VAL A 1 185 ? -9.185 0.102 -20.299 1.00 98.50 185 VAL A N 1
ATOM 1481 C CA . VAL A 1 185 ? -9.888 -1.085 -20.805 1.00 98.50 185 VAL A CA 1
ATOM 1482 C C . VAL A 1 185 ? -8.966 -1.967 -21.637 1.00 98.50 185 VAL A C 1
ATOM 1484 O O . VAL A 1 185 ? -8.993 -3.184 -21.474 1.00 98.50 185 VAL A O 1
ATOM 1487 N N . LYS A 1 186 ? -8.140 -1.378 -22.511 1.00 97.69 186 LYS A N 1
ATOM 1488 C CA . LYS A 1 186 ? -7.205 -2.149 -23.338 1.00 97.69 186 LYS A CA 1
ATOM 1489 C C . LYS A 1 186 ? -6.282 -3.005 -22.472 1.00 97.69 186 LYS A C 1
ATOM 1491 O O . LYS A 1 186 ? -6.117 -4.183 -22.768 1.00 97.69 186 LYS A O 1
ATOM 1496 N N . PHE A 1 187 ? -5.697 -2.411 -21.436 1.00 98.31 187 PHE A N 1
ATOM 1497 C CA . PHE A 1 187 ? -4.732 -3.090 -20.587 1.00 98.31 187 PHE A CA 1
ATOM 1498 C C . PHE A 1 187 ? -5.395 -4.042 -19.583 1.00 98.31 187 PHE A C 1
ATOM 1500 O O . PHE A 1 187 ? -5.033 -5.206 -19.521 1.00 98.31 187 PHE A O 1
ATOM 1507 N N . LEU A 1 188 ? -6.427 -3.610 -18.857 1.00 98.56 188 LEU A N 1
ATOM 1508 C CA . LEU A 1 188 ? -7.099 -4.457 -17.865 1.00 98.56 188 LEU A CA 1
ATOM 1509 C C . LEU A 1 188 ? -7.698 -5.730 -18.483 1.00 98.56 188 LEU A C 1
ATOM 1511 O O . LEU A 1 188 ? -7.650 -6.778 -17.845 1.00 98.56 188 LEU A O 1
ATOM 1515 N N . SER A 1 189 ? -8.166 -5.674 -19.737 1.00 98.25 189 SER A N 1
ATOM 1516 C CA . SER A 1 189 ? -8.653 -6.868 -20.453 1.00 98.25 189 SER A CA 1
ATOM 1517 C C . SER A 1 189 ? -7.568 -7.944 -20.613 1.00 98.25 189 SER A C 1
ATOM 1519 O O . SER A 1 189 ? -7.867 -9.134 -20.663 1.00 98.25 189 SER A O 1
ATOM 1521 N N . THR A 1 190 ? -6.284 -7.565 -20.688 1.00 98.00 190 THR A N 1
ATOM 1522 C CA . THR A 1 190 ? -5.195 -8.554 -20.758 1.00 98.00 190 THR A CA 1
ATOM 1523 C C . THR A 1 190 ? -4.979 -9.244 -19.416 1.00 98.00 190 THR A C 1
ATOM 1525 O O . THR A 1 190 ? -4.466 -10.359 -19.394 1.00 98.00 190 THR A O 1
ATOM 1528 N N . LEU A 1 191 ? -5.366 -8.622 -18.301 1.00 98.31 191 LEU A N 1
ATOM 1529 C CA . LEU A 1 191 ? -5.194 -9.177 -16.960 1.00 98.31 191 LEU A CA 1
ATOM 1530 C C . LEU A 1 191 ? -6.314 -10.155 -16.578 1.00 98.31 191 LEU A C 1
ATOM 1532 O O . LEU A 1 191 ? -6.102 -10.995 -15.707 1.00 98.31 191 LEU A O 1
ATOM 1536 N N . GLU A 1 192 ? -7.468 -10.113 -17.254 1.00 96.38 192 GLU A N 1
ATOM 1537 C CA . GLU A 1 192 ? -8.611 -11.015 -17.010 1.00 96.38 192 GLU A CA 1
ATOM 1538 C C . GLU A 1 192 ? -8.255 -12.500 -17.209 1.00 96.38 192 GLU A C 1
ATOM 1540 O O . GLU A 1 192 ? -8.876 -13.382 -16.608 1.00 96.38 192 GLU A O 1
ATOM 1545 N N . GLN A 1 193 ? -7.205 -12.792 -17.989 1.00 96.44 193 GLN A N 1
ATOM 1546 C CA . GLN A 1 193 ? -6.675 -14.149 -18.158 1.00 96.44 193 GLN A CA 1
ATOM 1547 C C . GLN A 1 193 ? -6.137 -14.750 -16.845 1.00 96.44 193 GLN A C 1
ATOM 1549 O O . GLN A 1 193 ? -6.068 -15.973 -16.698 1.00 96.44 193 GLN A O 1
ATOM 1554 N N . TYR A 1 194 ? -5.766 -13.908 -15.876 1.00 97.62 194 TYR A N 1
ATOM 1555 C CA . TYR A 1 194 ? -5.230 -14.329 -14.591 1.00 97.62 194 TYR A CA 1
ATOM 1556 C C . TYR A 1 194 ? -6.351 -14.481 -13.570 1.00 97.62 194 TYR A C 1
ATOM 1558 O O . TYR A 1 194 ? -6.899 -13.513 -13.045 1.00 97.62 194 TYR A O 1
ATOM 1566 N N . LYS A 1 195 ? -6.677 -15.729 -13.229 1.00 96.44 195 LYS A N 1
ATOM 1567 C CA . LYS A 1 195 ? -7.731 -16.037 -12.248 1.00 96.44 195 LYS A CA 1
ATOM 1568 C C . LYS A 1 195 ? -7.471 -15.415 -10.874 1.00 96.44 195 LYS A C 1
ATOM 1570 O O . LYS A 1 195 ? -8.426 -15.045 -10.204 1.00 96.44 195 LYS A O 1
ATOM 1575 N N . GLN A 1 196 ? -6.201 -15.288 -10.497 1.00 98.19 196 GLN A N 1
ATOM 1576 C CA . GLN A 1 196 ? -5.762 -14.744 -9.213 1.00 98.19 196 GLN A CA 1
ATOM 1577 C C . GLN A 1 196 ? -5.892 -13.218 -9.120 1.00 98.19 196 GLN A C 1
ATOM 1579 O O . GLN A 1 196 ? -5.891 -12.694 -8.013 1.00 98.19 196 GLN A O 1
ATOM 1584 N N . VAL A 1 197 ? -6.038 -12.494 -10.237 1.00 98.44 197 VAL A N 1
ATOM 1585 C CA . VAL A 1 197 ? -6.309 -11.049 -10.206 1.00 98.44 197 VAL A CA 1
ATOM 1586 C C . VAL A 1 197 ? -7.770 -10.844 -9.821 1.00 98.44 197 VAL A C 1
ATOM 1588 O O . VAL A 1 197 ? -8.678 -11.092 -10.612 1.00 98.44 197 VAL A O 1
ATOM 1591 N N . ALA A 1 198 ? -8.012 -10.446 -8.578 1.00 97.62 198 ALA A N 1
ATOM 1592 C CA . ALA A 1 198 ? -9.347 -10.396 -8.006 1.00 97.62 198 ALA A CA 1
ATOM 1593 C C . ALA A 1 198 ? -10.080 -9.103 -8.352 1.00 97.62 198 ALA A C 1
ATOM 1595 O O . ALA A 1 198 ? -11.265 -9.175 -8.669 1.00 97.62 198 ALA A O 1
ATOM 1596 N N . MET A 1 199 ? -9.407 -7.949 -8.316 1.00 97.44 199 MET A N 1
ATOM 1597 C CA . MET A 1 199 ? -10.035 -6.661 -8.620 1.00 97.44 199 MET A CA 1
ATOM 1598 C C . MET A 1 199 ? -9.047 -5.551 -8.980 1.00 97.44 199 MET A C 1
ATOM 1600 O O . MET A 1 199 ? -7.834 -5.686 -8.799 1.00 97.44 199 MET A O 1
ATOM 1604 N N . PHE A 1 200 ? -9.601 -4.433 -9.453 1.00 98.62 200 PHE A N 1
ATOM 1605 C CA . PHE A 1 200 ? -8.853 -3.233 -9.810 1.00 98.62 200 PHE A CA 1
ATOM 1606 C C . PHE A 1 200 ? -9.318 -2.030 -8.990 1.00 98.62 200 PHE A C 1
ATOM 1608 O O . PHE A 1 200 ? -10.512 -1.744 -8.904 1.00 98.62 200 PHE A O 1
ATOM 1615 N N . GLU A 1 201 ? -8.374 -1.285 -8.426 1.00 98.50 201 GLU A N 1
ATOM 1616 C CA . GLU A 1 201 ? -8.639 -0.051 -7.694 1.00 98.50 201 GLU A CA 1
ATOM 1617 C C . GLU A 1 201 ? -8.126 1.166 -8.450 1.00 98.50 201 GLU A C 1
ATOM 1619 O O . GLU A 1 201 ? -7.000 1.180 -8.953 1.00 98.50 201 GLU A O 1
ATOM 1624 N N . SER A 1 202 ? -8.970 2.202 -8.486 1.00 97.62 202 SER A N 1
ATOM 1625 C CA . SER A 1 202 ? -8.680 3.499 -9.100 1.00 97.62 202 SER A CA 1
ATOM 1626 C C . SER A 1 202 ? -7.921 3.386 -10.434 1.00 97.62 202 SER A C 1
ATOM 1628 O O . SER A 1 202 ? -6.836 3.962 -10.539 1.00 97.62 202 SER A O 1
ATOM 1630 N N . PRO A 1 203 ? -8.426 2.648 -11.451 1.00 97.88 203 PRO A N 1
ATOM 1631 C CA . PRO A 1 203 ? -7.722 2.502 -12.730 1.00 97.88 203 PRO A CA 1
ATOM 1632 C C . PRO A 1 203 ? -7.330 3.854 -13.341 1.00 97.88 203 PRO A C 1
ATOM 1634 O O . PRO A 1 203 ? -6.193 4.059 -13.758 1.00 97.88 203 PRO A O 1
ATOM 1637 N N . ILE A 1 204 ? -8.283 4.787 -13.330 1.00 97.75 204 ILE A N 1
ATOM 1638 C CA . ILE A 1 204 ? -8.203 6.136 -13.903 1.00 97.75 204 ILE A CA 1
ATOM 1639 C C . ILE A 1 204 ? -8.634 7.166 -12.841 1.00 97.75 204 ILE A C 1
ATOM 1641 O O . ILE A 1 204 ? -9.118 6.763 -11.774 1.00 97.75 204 ILE A O 1
ATOM 1645 N N . PRO A 1 205 ? -8.507 8.486 -13.081 1.00 97.06 205 PRO A N 1
ATOM 1646 C CA . PRO A 1 205 ? -8.997 9.494 -12.150 1.00 97.06 205 PRO A CA 1
ATOM 1647 C C . PRO A 1 205 ? -10.471 9.258 -11.801 1.00 97.06 205 PRO A C 1
ATOM 1649 O O . PRO A 1 205 ? -11.330 9.202 -12.678 1.00 97.06 205 PRO A O 1
ATOM 1652 N N . GLN A 1 206 ? -10.789 9.142 -10.508 1.00 96.94 206 GLN A N 1
ATOM 1653 C CA . GLN A 1 206 ? -12.149 8.798 -10.061 1.00 96.94 206 GLN A CA 1
ATOM 1654 C C . GLN A 1 206 ? -13.191 9.846 -10.498 1.00 96.94 206 GLN A C 1
ATOM 1656 O O . GLN A 1 206 ? -14.358 9.521 -10.690 1.00 96.94 206 GLN A O 1
ATOM 1661 N N . GLY A 1 207 ? -12.760 11.099 -10.692 1.00 96.69 207 GLY A N 1
ATOM 1662 C CA . GLY A 1 207 ? -13.597 12.190 -11.197 1.00 96.69 207 GLY A CA 1
ATOM 1663 C C . GLY A 1 207 ? -14.082 12.004 -12.640 1.00 96.69 207 GLY A C 1
ATOM 1664 O O . GLY A 1 207 ? -15.078 12.622 -13.016 1.00 96.69 207 GLY A O 1
ATOM 1665 N N . ASP A 1 208 ? -13.437 11.143 -13.435 1.00 97.75 208 ASP A N 1
ATOM 1666 C CA . ASP A 1 208 ? -13.924 10.757 -14.761 1.00 97.75 208 ASP A CA 1
ATOM 1667 C C . ASP A 1 208 ? -15.049 9.720 -14.630 1.00 97.75 208 ASP A C 1
ATOM 1669 O O . ASP A 1 208 ? -14.863 8.511 -14.792 1.00 97.75 208 ASP A O 1
ATOM 1673 N N . VAL A 1 209 ? -16.242 10.205 -14.289 1.00 98.38 209 VAL A N 1
ATOM 1674 C CA . VAL A 1 209 ? -17.442 9.378 -14.099 1.00 98.38 209 VAL A CA 1
ATOM 1675 C C . VAL A 1 209 ? -17.742 8.546 -15.349 1.00 98.38 209 VAL A C 1
ATOM 1677 O O . VAL A 1 209 ? -17.981 7.343 -15.250 1.00 98.38 209 VAL A O 1
ATOM 1680 N N . ALA A 1 210 ? -17.698 9.164 -16.533 1.00 98.38 210 ALA A N 1
ATOM 1681 C CA . ALA A 1 210 ? -18.019 8.495 -17.790 1.00 98.38 210 ALA A CA 1
ATOM 1682 C C . ALA A 1 210 ? -16.983 7.416 -18.142 1.00 98.38 210 ALA A C 1
ATOM 1684 O O . ALA A 1 210 ? -17.359 6.318 -18.564 1.00 98.38 210 ALA A O 1
ATOM 1685 N N . GLY A 1 211 ? -15.697 7.696 -17.918 1.00 98.31 211 GLY A N 1
ATOM 1686 C CA . GLY A 1 211 ? -14.622 6.732 -18.108 1.00 98.31 211 GLY A CA 1
ATOM 1687 C C . GLY A 1 211 ? -14.731 5.540 -17.160 1.00 98.31 211 GLY A C 1
ATOM 1688 O O . GLY A 1 211 ? -14.666 4.395 -17.608 1.00 98.31 211 GLY A O 1
ATOM 1689 N N . ASN A 1 212 ? -14.992 5.770 -15.870 1.00 98.38 212 ASN A N 1
ATOM 1690 C CA . ASN A 1 212 ? -15.167 4.678 -14.906 1.00 98.38 212 ASN A CA 1
ATOM 1691 C C . ASN A 1 212 ? -16.412 3.830 -15.231 1.00 98.38 212 ASN A C 1
ATOM 1693 O O . ASN A 1 212 ? -16.339 2.600 -15.204 1.00 98.38 212 ASN A O 1
ATOM 1697 N N . ALA A 1 213 ? -17.521 4.455 -15.655 1.00 98.19 213 ALA A N 1
ATOM 1698 C CA . ALA A 1 213 ? -18.699 3.741 -16.158 1.00 98.19 213 ALA A CA 1
ATOM 1699 C C . ALA A 1 213 ? -18.366 2.858 -17.374 1.00 98.19 213 ALA A C 1
ATOM 1701 O O . ALA A 1 213 ? -18.856 1.733 -17.495 1.00 98.19 213 ALA A O 1
ATOM 1702 N N . GLN A 1 214 ? -17.534 3.360 -18.293 1.00 98.25 214 GLN A N 1
ATOM 1703 C CA . GLN A 1 214 ? -17.097 2.613 -19.469 1.00 98.25 214 GLN A CA 1
ATOM 1704 C C . GLN A 1 214 ? -16.230 1.408 -19.091 1.00 98.25 214 GLN A C 1
ATOM 1706 O O . GLN A 1 214 ? -16.435 0.335 -19.660 1.00 98.25 214 GLN A O 1
ATOM 1711 N N . ILE A 1 215 ? -15.286 1.564 -18.156 1.00 98.38 215 ILE A N 1
ATOM 1712 C CA . ILE A 1 215 ? -14.432 0.460 -17.693 1.00 98.38 215 ILE A CA 1
ATOM 1713 C C . ILE A 1 215 ? -15.299 -0.620 -17.051 1.00 98.38 215 ILE A C 1
ATOM 1715 O O . ILE A 1 215 ? -15.229 -1.778 -17.455 1.00 98.38 215 ILE A O 1
ATOM 1719 N N . ARG A 1 216 ? -16.189 -0.236 -16.131 1.00 97.00 216 ARG A N 1
ATOM 1720 C CA . ARG A 1 216 ? -17.039 -1.186 -15.407 1.00 97.00 216 ARG A CA 1
ATOM 1721 C C . ARG A 1 216 ? -17.946 -2.014 -16.319 1.00 97.00 216 ARG A C 1
ATOM 1723 O O . ARG A 1 216 ? -18.226 -3.168 -16.039 1.00 97.00 216 ARG A O 1
ATOM 1730 N N . ARG A 1 217 ? -18.400 -1.442 -17.438 1.00 97.12 217 ARG A N 1
ATOM 1731 C CA . ARG A 1 217 ? -19.223 -2.156 -18.432 1.00 97.12 217 ARG A CA 1
ATOM 1732 C C . ARG A 1 217 ? -18.430 -3.131 -19.308 1.00 97.12 217 ARG A C 1
ATOM 1734 O O . ARG A 1 217 ? -19.050 -3.876 -20.063 1.00 97.12 217 ARG A O 1
ATOM 1741 N N . ARG A 1 218 ? -17.096 -3.072 -19.292 1.00 97.75 218 ARG A N 1
ATOM 1742 C CA . ARG A 1 218 ? -16.225 -3.809 -20.225 1.00 97.75 218 ARG A CA 1
ATOM 1743 C C . ARG A 1 218 ? -15.282 -4.800 -19.552 1.00 97.75 218 ARG A C 1
ATOM 1745 O O . ARG A 1 218 ? -14.762 -5.642 -20.268 1.00 97.75 218 ARG A O 1
ATOM 1752 N N . ILE A 1 219 ? -15.068 -4.676 -18.247 1.00 97.12 219 ILE A N 1
ATOM 1753 C CA . ILE A 1 219 ? -14.168 -5.517 -17.458 1.00 97.12 219 ILE A CA 1
ATOM 1754 C C . ILE A 1 219 ? -14.993 -6.432 -16.545 1.00 97.12 219 ILE A C 1
ATOM 1756 O O . ILE A 1 219 ? -15.968 -5.986 -15.943 1.00 97.12 219 ILE A O 1
ATOM 1760 N N . ASP A 1 220 ? -14.608 -7.703 -16.448 1.00 94.94 220 ASP A N 1
ATOM 1761 C CA . ASP A 1 220 ? -15.294 -8.755 -15.685 1.00 94.94 220 ASP A CA 1
ATOM 1762 C C . ASP A 1 220 ? -14.878 -8.839 -14.206 1.00 94.94 220 ASP A C 1
ATOM 1764 O O . ASP A 1 220 ? -15.399 -9.660 -13.445 1.00 94.94 220 ASP A O 1
ATOM 1768 N N . ARG A 1 221 ? -13.965 -7.958 -13.786 1.00 97.06 221 ARG A N 1
ATOM 1769 C CA . ARG A 1 221 ? -13.484 -7.827 -12.408 1.00 97.06 221 ARG A CA 1
ATOM 1770 C C . ARG A 1 221 ? -14.102 -6.626 -11.696 1.00 97.06 221 ARG A C 1
ATOM 1772 O O . ARG A 1 221 ? -14.305 -5.590 -12.330 1.00 97.06 221 ARG A O 1
ATOM 1779 N N . PRO A 1 222 ? -14.343 -6.727 -10.374 1.00 97.62 222 PRO A N 1
ATOM 1780 C CA . PRO A 1 222 ? -14.804 -5.604 -9.573 1.00 97.62 222 PRO A CA 1
ATOM 1781 C C . PRO A 1 222 ? -13.904 -4.376 -9.711 1.00 97.62 222 PRO A C 1
ATOM 1783 O O . PRO A 1 222 ? -12.674 -4.485 -9.702 1.00 97.62 222 PRO A O 1
ATOM 1786 N N . LEU A 1 223 ? -14.533 -3.203 -9.765 1.00 97.88 223 LEU A N 1
ATOM 1787 C CA . LEU A 1 223 ? -13.849 -1.921 -9.641 1.00 97.88 223 LEU A CA 1
ATOM 1788 C C . LEU A 1 223 ? -14.054 -1.316 -8.253 1.00 97.88 223 LEU A C 1
ATOM 1790 O O . LEU A 1 223 ? -15.187 -1.113 -7.805 1.00 97.88 223 LEU A O 1
ATOM 1794 N N . ALA A 1 224 ? -12.947 -0.977 -7.601 1.00 98.00 224 ALA A N 1
ATOM 1795 C CA . ALA A 1 224 ? -12.914 -0.277 -6.328 1.00 98.00 224 ALA A CA 1
ATOM 1796 C C . ALA A 1 224 ? -12.517 1.195 -6.509 1.00 98.00 224 ALA A C 1
ATOM 1798 O O . ALA A 1 224 ? -11.635 1.531 -7.305 1.00 98.00 224 ALA A O 1
ATOM 1799 N N . MET A 1 225 ? -13.134 2.081 -5.726 1.00 97.19 225 MET A N 1
ATOM 1800 C CA . MET A 1 225 ? -12.739 3.491 -5.640 1.00 97.19 225 MET A CA 1
ATOM 1801 C C . MET A 1 225 ? -12.937 4.053 -4.235 1.00 97.19 225 MET A C 1
ATOM 1803 O O . MET A 1 225 ? -13.752 3.558 -3.455 1.00 97.19 225 MET A O 1
ATOM 1807 N N . HIS A 1 226 ? -12.213 5.113 -3.895 1.00 97.50 226 HIS A N 1
ATOM 1808 C CA . HIS A 1 226 ? -12.413 5.826 -2.640 1.00 97.50 226 HIS A CA 1
ATOM 1809 C C . HIS A 1 226 ? -13.814 6.427 -2.546 1.00 97.50 226 HIS A C 1
ATOM 1811 O O . HIS A 1 226 ? -14.299 7.082 -3.470 1.00 97.50 226 HIS A O 1
ATOM 1817 N N . TYR A 1 227 ? -14.450 6.227 -1.392 1.00 97.50 227 TYR A N 1
ATOM 1818 C CA . TYR A 1 227 ? -15.779 6.756 -1.124 1.00 97.50 227 TYR A CA 1
ATOM 1819 C C . TYR A 1 227 ? -15.797 8.291 -1.192 1.00 97.50 227 TYR A C 1
ATOM 1821 O O . TYR A 1 227 ? -14.966 8.967 -0.587 1.00 97.50 227 TYR A O 1
ATOM 1829 N N . GLY A 1 228 ? -16.808 8.853 -1.858 1.00 94.81 228 GLY A N 1
ATOM 1830 C CA . GLY A 1 228 ? -17.114 10.286 -1.804 1.00 94.81 228 GLY A CA 1
ATOM 1831 C C . GLY A 1 228 ? -16.374 11.166 -2.813 1.00 94.81 228 GLY A C 1
ATOM 1832 O O . GLY A 1 228 ? -16.620 12.371 -2.829 1.00 94.81 228 GLY A O 1
ATOM 1833 N N . SER A 1 229 ? -15.539 10.592 -3.681 1.00 91.19 229 SER A N 1
ATOM 1834 C CA . SER A 1 229 ? -15.000 11.286 -4.855 1.00 91.19 229 SER A CA 1
ATOM 1835 C C . SER A 1 229 ? -15.074 10.372 -6.084 1.00 91.19 229 SER A C 1
ATOM 1837 O O . SER A 1 229 ? -14.212 9.516 -6.227 1.00 91.19 229 SER A O 1
ATOM 1839 N N . PRO A 1 230 ? -16.078 10.489 -6.967 1.00 95.44 230 PRO A N 1
ATOM 1840 C CA . PRO A 1 230 ? -17.135 11.499 -7.008 1.00 95.44 230 PRO A CA 1
ATOM 1841 C C . PRO A 1 230 ? -18.090 11.426 -5.805 1.00 95.44 230 PRO A C 1
ATOM 1843 O O . PRO A 1 230 ? -18.101 10.421 -5.087 1.00 95.44 230 PRO A O 1
ATOM 1846 N N . PRO A 1 231 ? -18.916 12.464 -5.568 1.00 96.94 231 PRO A N 1
ATOM 1847 C CA . PRO A 1 231 ? -19.937 12.420 -4.527 1.00 96.94 231 PRO A CA 1
ATOM 1848 C C . PRO A 1 231 ? -20.757 11.130 -4.613 1.00 96.94 231 PRO A C 1
ATOM 1850 O O . PRO A 1 231 ? -21.174 10.731 -5.698 1.00 96.94 231 PRO A O 1
ATOM 1853 N N . ILE A 1 232 ? -21.020 10.492 -3.469 1.00 97.00 232 ILE A N 1
ATOM 1854 C CA . ILE A 1 232 ? -21.587 9.133 -3.432 1.00 97.00 232 ILE A CA 1
ATOM 1855 C C . ILE A 1 232 ? -22.871 8.975 -4.260 1.00 97.00 232 ILE A C 1
ATOM 1857 O O . ILE A 1 232 ? -23.058 7.955 -4.914 1.00 97.00 232 ILE A O 1
ATOM 1861 N N . MET A 1 233 ? -23.731 9.997 -4.291 1.00 97.06 233 MET A N 1
ATOM 1862 C CA . MET A 1 233 ? -24.965 9.956 -5.079 1.00 97.06 233 MET A CA 1
ATOM 1863 C C . MET A 1 233 ? -24.688 9.828 -6.577 1.00 97.06 233 MET A C 1
ATOM 1865 O O . MET A 1 233 ? -25.375 9.063 -7.243 1.00 97.06 233 MET A O 1
ATOM 1869 N N . THR A 1 234 ? -23.660 10.508 -7.088 1.00 97.56 234 THR A N 1
ATOM 1870 C CA . THR A 1 234 ? -23.205 10.366 -8.476 1.00 97.56 234 THR A CA 1
ATOM 1871 C C . THR A 1 234 ? -22.694 8.954 -8.722 1.00 97.56 234 THR A C 1
ATOM 1873 O O . THR A 1 234 ? -23.122 8.310 -9.673 1.00 97.56 234 THR A O 1
ATOM 1876 N N . THR A 1 235 ? -21.839 8.436 -7.836 1.00 96.56 235 THR A N 1
ATOM 1877 C CA . THR A 1 235 ? -21.267 7.094 -7.999 1.00 96.56 235 THR A CA 1
ATOM 1878 C C . THR A 1 235 ? -22.330 5.995 -8.025 1.00 96.56 235 THR A C 1
ATOM 1880 O O . THR A 1 235 ? -22.216 5.056 -8.810 1.00 96.56 235 THR A O 1
ATOM 1883 N N . LEU A 1 236 ? -23.370 6.114 -7.191 1.00 96.38 236 LEU A N 1
ATOM 1884 C CA . LEU A 1 236 ? -24.478 5.159 -7.144 1.00 96.38 236 LEU A CA 1
ATOM 1885 C C . LEU A 1 236 ? -25.438 5.301 -8.333 1.00 96.38 236 LEU A C 1
ATOM 1887 O O . LEU A 1 236 ? -25.889 4.288 -8.856 1.00 96.38 236 LEU A O 1
ATOM 1891 N N . GLN A 1 237 ? -25.752 6.528 -8.763 1.00 97.38 237 GLN A N 1
ATOM 1892 C CA . GLN A 1 237 ? -26.660 6.774 -9.893 1.00 97.38 237 GLN A CA 1
ATOM 1893 C C . GLN A 1 237 ? -26.065 6.318 -11.227 1.00 97.38 237 GLN A C 1
ATOM 1895 O O . GLN A 1 237 ? -26.765 5.716 -12.036 1.00 97.38 237 GLN A O 1
ATOM 1900 N N . GLU A 1 238 ? -24.777 6.585 -11.434 1.00 97.38 238 GLU A N 1
ATOM 1901 C CA . GLU A 1 238 ? -24.058 6.237 -12.664 1.00 97.38 238 GLU A CA 1
ATOM 1902 C C . GLU A 1 238 ? -23.462 4.817 -12.617 1.00 97.38 238 GLU A C 1
ATOM 1904 O O . GLU A 1 238 ? -22.961 4.318 -13.625 1.00 97.38 238 GLU A O 1
ATOM 1909 N N . ASP A 1 239 ? -23.541 4.165 -11.449 1.00 95.38 239 ASP A N 1
ATOM 1910 C CA . ASP A 1 239 ? -23.092 2.798 -11.168 1.00 95.38 239 ASP A CA 1
ATOM 1911 C C . ASP A 1 239 ? -21.665 2.528 -11.678 1.00 95.38 239 ASP A C 1
ATOM 1913 O O . ASP A 1 239 ? -21.424 1.643 -12.503 1.00 95.38 239 ASP A O 1
ATOM 1917 N N . VAL A 1 240 ? -20.711 3.338 -11.202 1.00 96.81 240 VAL A N 1
ATOM 1918 C CA . VAL A 1 240 ? -19.324 3.383 -11.718 1.00 96.81 240 VAL A CA 1
ATOM 1919 C C . VAL A 1 240 ? -18.304 2.599 -10.889 1.00 96.81 240 VAL A C 1
ATOM 1921 O O . VAL A 1 240 ? -17.135 2.544 -11.258 1.00 96.81 240 VAL A O 1
ATOM 1924 N N . ALA A 1 241 ? -18.729 1.980 -9.786 1.00 96.81 241 ALA A N 1
ATOM 1925 C CA . ALA A 1 241 ? -17.888 1.131 -8.941 1.00 96.81 241 ALA A CA 1
ATOM 1926 C C . ALA A 1 241 ? -18.678 -0.069 -8.413 1.00 96.81 241 ALA A C 1
ATOM 1928 O O . ALA A 1 241 ? -19.880 0.035 -8.152 1.00 96.81 241 ALA A O 1
ATOM 1929 N N . ASP A 1 242 ? -18.002 -1.190 -8.189 1.00 97.88 242 ASP A N 1
ATOM 1930 C CA . ASP A 1 242 ? -18.589 -2.376 -7.557 1.00 97.88 242 ASP A CA 1
ATOM 1931 C C . ASP A 1 242 ? -18.490 -2.330 -6.037 1.00 97.88 242 ASP A C 1
ATOM 1933 O O . ASP A 1 242 ? -19.315 -2.930 -5.354 1.00 97.88 242 ASP A O 1
ATOM 1937 N N . GLY A 1 243 ? -17.553 -1.551 -5.507 1.00 97.88 243 GLY A N 1
ATOM 1938 C CA . GLY A 1 243 ? -17.411 -1.309 -4.082 1.00 97.88 243 GLY A CA 1
ATOM 1939 C C . GLY A 1 243 ? -16.438 -0.179 -3.782 1.00 97.88 243 GLY A C 1
ATOM 1940 O O . GLY A 1 243 ? -15.984 0.533 -4.683 1.00 97.88 243 GLY A O 1
ATOM 1941 N N . PHE A 1 244 ? -16.150 0.011 -2.498 1.00 98.56 244 PHE A N 1
ATOM 1942 C CA . PHE A 1 244 ? -15.495 1.226 -2.023 1.00 98.56 244 PHE A CA 1
ATOM 1943 C C . PHE A 1 244 ? -14.276 0.987 -1.133 1.00 98.56 244 PHE A C 1
ATOM 1945 O O . PHE A 1 244 ? -14.156 -0.027 -0.448 1.00 98.56 244 PHE A O 1
ATOM 1952 N N . VAL A 1 245 ? -13.410 2.000 -1.089 1.00 98.31 245 VAL A N 1
ATOM 1953 C CA . VAL A 1 245 ? -12.397 2.183 -0.045 1.00 98.31 245 VAL A CA 1
ATOM 1954 C C . VAL A 1 245 ? -12.955 3.141 1.001 1.00 98.31 245 VAL A C 1
ATOM 1956 O O . VAL A 1 245 ? -13.220 4.308 0.691 1.00 98.31 245 VAL A O 1
ATOM 1959 N N . LEU A 1 246 ? -13.132 2.666 2.237 1.00 98.38 246 LEU A N 1
ATOM 1960 C CA . LEU A 1 246 ? -13.572 3.497 3.362 1.00 98.38 246 LEU A CA 1
ATOM 1961 C C . LEU A 1 246 ? -12.382 3.814 4.275 1.00 98.38 246 LEU A C 1
ATOM 1963 O O . LEU A 1 246 ? -11.718 2.916 4.794 1.00 98.38 246 LEU A O 1
ATOM 1967 N N . CYS A 1 247 ? -12.138 5.108 4.481 1.00 96.56 247 CYS A N 1
ATOM 1968 C CA . CYS A 1 247 ? -11.110 5.643 5.371 1.00 96.56 247 CYS A CA 1
ATOM 1969 C C . CYS A 1 247 ? -11.629 6.946 5.996 1.00 96.56 247 CYS A C 1
ATOM 1971 O O . CYS A 1 247 ? -11.695 7.975 5.325 1.00 96.56 247 CYS A O 1
ATOM 1973 N N . ALA A 1 248 ? -12.066 6.888 7.254 1.00 96.75 248 ALA A N 1
ATOM 1974 C CA . ALA A 1 248 ? -12.608 8.031 7.986 1.00 96.75 248 ALA A CA 1
ATOM 1975 C C . ALA A 1 248 ? -12.647 7.744 9.499 1.00 96.75 248 ALA A C 1
ATOM 1977 O O . ALA A 1 248 ? -12.409 6.610 9.925 1.00 96.75 248 ALA A O 1
ATOM 1978 N N . GLY A 1 249 ? -12.994 8.759 10.297 1.00 96.44 249 GLY A N 1
ATOM 1979 C CA . GLY A 1 249 ? -13.334 8.584 11.711 1.00 96.44 249 GLY A CA 1
ATOM 1980 C C . GLY A 1 249 ? -14.618 7.787 11.910 1.00 96.44 249 GLY A C 1
ATOM 1981 O O . GLY A 1 249 ? -15.412 7.634 10.983 1.00 96.44 249 GLY A O 1
ATOM 1982 N N . ALA A 1 250 ? -14.813 7.250 13.112 1.00 97.19 250 ALA A N 1
ATOM 1983 C CA . ALA A 1 250 ? -15.886 6.317 13.438 1.00 97.19 250 ALA A CA 1
ATOM 1984 C C . ALA A 1 250 ? -17.268 6.828 13.003 1.00 97.19 250 ALA A C 1
ATOM 1986 O O . ALA A 1 250 ? -18.042 6.072 12.415 1.00 97.19 250 ALA A O 1
ATOM 1987 N N . ALA A 1 251 ? -17.587 8.106 13.241 1.00 97.56 251 ALA A N 1
ATOM 1988 C CA . ALA A 1 251 ? -18.911 8.634 12.930 1.00 97.56 251 ALA A CA 1
ATOM 1989 C C . ALA A 1 251 ? -19.132 8.746 11.415 1.00 97.56 251 ALA A C 1
ATOM 1991 O O . ALA A 1 251 ? -20.164 8.305 10.902 1.00 97.56 251 ALA A O 1
ATOM 1992 N N . ALA A 1 252 ? -18.178 9.322 10.682 1.00 97.69 252 ALA A N 1
ATOM 1993 C CA . ALA A 1 252 ? -18.222 9.403 9.228 1.00 97.69 252 ALA A CA 1
ATOM 1994 C C . ALA A 1 252 ? -18.198 8.019 8.574 1.00 97.69 252 ALA A C 1
ATOM 1996 O O . ALA A 1 252 ? -19.011 7.761 7.690 1.00 97.69 252 ALA A O 1
ATOM 1997 N N . LEU A 1 253 ? -17.338 7.119 9.041 1.00 98.00 253 LEU A N 1
ATOM 1998 C CA . LEU A 1 253 ? -17.190 5.772 8.507 1.00 98.00 253 LEU A CA 1
ATOM 1999 C C . LEU A 1 253 ? -18.484 4.970 8.652 1.00 98.00 253 LEU A C 1
ATOM 2001 O O . LEU A 1 253 ? -18.927 4.375 7.675 1.00 98.00 253 LEU A O 1
ATOM 2005 N N . LEU A 1 254 ? -19.148 5.006 9.812 1.00 97.69 254 LEU A N 1
ATOM 2006 C CA . LEU A 1 254 ? -20.445 4.341 9.985 1.00 97.69 254 LEU A CA 1
ATOM 2007 C C . LEU A 1 254 ? -21.517 4.913 9.051 1.00 97.69 254 LEU A C 1
ATOM 2009 O O . LEU A 1 254 ? -22.285 4.151 8.467 1.00 97.69 254 LEU A O 1
ATOM 2013 N N . ARG A 1 255 ? -21.559 6.240 8.856 1.00 97.88 255 ARG A N 1
ATOM 2014 C CA . ARG A 1 255 ? -22.480 6.850 7.878 1.00 97.88 255 ARG A CA 1
ATOM 2015 C C . ARG A 1 255 ? -22.217 6.332 6.462 1.00 97.88 255 ARG A C 1
ATOM 2017 O O . ARG A 1 255 ? -23.165 5.979 5.768 1.00 97.88 255 ARG A O 1
ATOM 2024 N N . GLN A 1 256 ? -20.951 6.264 6.048 1.00 98.25 256 GLN A N 1
ATOM 2025 C CA . GLN A 1 256 ? -20.553 5.731 4.739 1.00 98.25 256 GLN A CA 1
ATOM 2026 C C . GLN A 1 256 ? -20.909 4.243 4.609 1.00 98.25 256 GLN A C 1
ATOM 2028 O O . GLN A 1 256 ? -21.465 3.821 3.596 1.00 98.25 256 GLN A O 1
ATOM 2033 N N . ALA A 1 257 ? -20.645 3.454 5.651 1.00 98.12 257 ALA A N 1
ATOM 2034 C CA . ALA A 1 257 ? -20.895 2.021 5.667 1.00 98.12 257 ALA A CA 1
ATOM 2035 C C . ALA A 1 257 ? -22.389 1.678 5.601 1.00 98.12 257 ALA A C 1
ATOM 2037 O O . ALA A 1 257 ? -22.747 0.750 4.883 1.00 98.12 257 ALA A O 1
ATOM 2038 N N . HIS A 1 258 ? -23.264 2.437 6.273 1.00 97.44 258 HIS A N 1
ATOM 2039 C CA . HIS A 1 258 ? -24.716 2.244 6.165 1.00 97.44 258 HIS A CA 1
ATOM 2040 C C . HIS A 1 258 ? -25.241 2.556 4.756 1.00 97.44 258 HIS A C 1
ATOM 2042 O O . HIS A 1 258 ? -26.131 1.868 4.268 1.00 97.44 258 HIS A O 1
ATOM 2048 N N . ILE A 1 259 ? -24.667 3.550 4.069 1.00 98.19 259 ILE A N 1
ATOM 2049 C CA . ILE A 1 259 ? -25.011 3.822 2.665 1.00 98.19 259 ILE A CA 1
ATOM 2050 C C . ILE A 1 259 ? -24.556 2.664 1.770 1.00 98.19 259 ILE A C 1
ATOM 2052 O O . ILE A 1 259 ? -25.309 2.225 0.904 1.00 98.19 259 ILE A O 1
ATOM 2056 N N . CYS A 1 260 ? -23.354 2.129 1.999 1.00 98.06 260 CYS A N 1
ATOM 2057 C CA . CYS A 1 260 ? -22.869 0.946 1.286 1.00 98.06 260 CYS A CA 1
ATOM 2058 C C . CYS A 1 260 ? -23.746 -0.288 1.560 1.00 98.06 260 CYS A C 1
ATOM 2060 O O . CYS A 1 260 ? -23.999 -1.075 0.652 1.00 98.06 260 CYS A O 1
ATOM 2062 N N . GLU A 1 261 ? -24.233 -0.450 2.793 1.00 97.31 261 GLU A N 1
ATOM 2063 C CA . GLU A 1 261 ? -25.173 -1.506 3.175 1.00 97.31 261 GLU A CA 1
ATOM 2064 C C . GLU A 1 261 ? -26.486 -1.412 2.403 1.00 97.31 261 GLU A C 1
ATOM 2066 O O . GLU A 1 261 ? -26.850 -2.387 1.745 1.00 97.31 261 GLU A O 1
ATOM 2071 N N . GLU A 1 262 ? -27.125 -0.242 2.406 1.00 98.06 262 GLU A N 1
ATOM 2072 C CA . GLU A 1 262 ? -28.371 0.001 1.672 1.00 98.06 262 GLU A CA 1
ATOM 2073 C C . GLU A 1 262 ? -28.186 -0.201 0.159 1.00 98.06 262 GLU A C 1
ATOM 2075 O O . GLU A 1 262 ? -29.005 -0.832 -0.506 1.00 98.06 262 GLU A O 1
ATOM 2080 N N . ALA A 1 263 ? -27.058 0.257 -0.390 1.00 97.38 263 ALA A N 1
ATOM 2081 C CA . ALA A 1 263 ? -26.725 0.095 -1.804 1.00 97.38 263 ALA A CA 1
ATOM 2082 C C . ALA A 1 263 ? -26.212 -1.312 -2.170 1.00 97.38 263 ALA A C 1
ATOM 2084 O O . ALA A 1 263 ? -25.914 -1.567 -3.337 1.00 97.38 263 ALA A O 1
ATOM 2085 N N . SER A 1 264 ? -26.073 -2.224 -1.200 1.00 96.81 264 SER A N 1
ATOM 2086 C CA . SER A 1 264 ? -25.469 -3.551 -1.387 1.00 96.81 264 SER A CA 1
ATOM 2087 C C . SER A 1 264 ? -24.066 -3.524 -2.017 1.00 96.81 264 SER A C 1
ATOM 2089 O O . SER A 1 264 ? -23.687 -4.443 -2.745 1.00 96.81 264 SER A O 1
ATOM 2091 N N . LYS A 1 265 ? -23.276 -2.489 -1.718 1.00 97.88 265 LYS A N 1
ATOM 2092 C CA . LYS A 1 265 ? -21.903 -2.322 -2.209 1.00 97.88 265 LYS A CA 1
ATOM 2093 C C . LYS A 1 265 ? -20.906 -2.801 -1.143 1.00 97.88 265 LYS A C 1
ATOM 2095 O O . LYS A 1 265 ? -20.917 -2.257 -0.037 1.00 97.88 265 LYS A O 1
ATOM 2100 N N . PRO A 1 266 ? -20.064 -3.817 -1.414 1.00 98.44 266 PRO A N 1
ATOM 2101 C CA . PRO A 1 266 ? -18.980 -4.191 -0.516 1.00 98.44 266 PRO A CA 1
ATOM 2102 C C . PRO A 1 266 ? -17.938 -3.076 -0.398 1.00 98.44 266 PRO A C 1
ATOM 2104 O O . PRO A 1 266 ? -17.846 -2.171 -1.227 1.00 98.44 266 PRO A O 1
ATOM 2107 N N . PHE A 1 267 ? -17.126 -3.165 0.644 1.00 98.62 267 PHE A N 1
ATOM 2108 C CA . PHE A 1 267 ? -15.955 -2.325 0.803 1.00 98.62 267 PHE A CA 1
ATOM 2109 C C . PHE A 1 267 ? -14.867 -3.027 1.605 1.00 98.62 267 PHE A C 1
ATOM 2111 O O . PHE A 1 267 ? -15.138 -3.993 2.331 1.00 98.62 267 PHE A O 1
ATOM 2118 N N . TRP A 1 268 ? -13.654 -2.487 1.521 1.00 97.88 268 TRP A N 1
ATOM 2119 C CA . TRP A 1 268 ? -12.620 -2.702 2.528 1.00 97.88 268 TRP A CA 1
ATOM 2120 C C . TRP A 1 268 ? -12.422 -1.446 3.369 1.00 97.88 268 TRP A C 1
ATOM 2122 O O . TRP A 1 268 ? -12.683 -0.311 2.956 1.00 97.88 268 TRP A O 1
ATOM 2132 N N . LEU A 1 269 ? -11.923 -1.673 4.576 1.00 98.50 269 LEU A N 1
ATOM 2133 C CA . LEU A 1 269 ? -11.414 -0.626 5.446 1.00 98.50 269 LEU A CA 1
ATOM 2134 C C . LEU A 1 269 ? -9.951 -0.380 5.080 1.00 98.50 269 LEU A C 1
ATOM 2136 O O . LEU A 1 269 ? -9.165 -1.325 5.098 1.00 98.50 269 LEU A O 1
ATOM 2140 N N . GLN A 1 270 ? -9.579 0.862 4.776 1.00 97.88 270 GLN A N 1
ATOM 2141 C CA . GLN A 1 270 ? -8.176 1.248 4.613 1.00 97.88 270 GLN A CA 1
ATOM 2142 C C . GLN A 1 270 ? -7.766 2.143 5.779 1.00 97.88 270 GLN A C 1
ATOM 2144 O O . GLN A 1 270 ? -8.005 3.349 5.768 1.00 97.88 270 GLN A O 1
ATOM 2149 N N . LEU A 1 271 ? -7.191 1.531 6.811 1.00 97.19 271 LEU A N 1
ATOM 2150 C CA . LEU A 1 271 ? -6.835 2.175 8.074 1.00 97.19 271 LEU A CA 1
ATOM 2151 C C . LEU A 1 271 ? -5.387 1.810 8.395 1.00 97.19 271 LEU A C 1
ATOM 2153 O O . LEU A 1 271 ? -5.125 0.766 8.983 1.00 97.19 271 LEU A O 1
ATOM 2157 N N . VAL A 1 272 ? -4.460 2.648 7.936 1.00 96.62 272 VAL A N 1
ATOM 2158 C CA . VAL A 1 272 ? -3.020 2.361 7.953 1.00 96.62 272 VAL A CA 1
ATOM 2159 C C . VAL A 1 272 ? -2.425 2.646 9.330 1.00 96.62 272 VAL A C 1
ATOM 2161 O O . VAL A 1 272 ? -2.630 3.733 9.870 1.00 96.62 272 VAL A O 1
ATOM 2164 N N . GLY A 1 273 ? -1.678 1.687 9.873 1.00 96.81 273 GLY A N 1
ATOM 2165 C CA . GLY A 1 273 ? -0.990 1.803 11.157 1.00 96.81 273 GLY A CA 1
ATOM 2166 C C . GLY A 1 273 ? -0.376 0.482 11.607 1.00 96.81 273 GLY A C 1
ATOM 2167 O O . GLY A 1 273 ? -0.325 -0.490 10.851 1.00 96.81 273 GLY A O 1
ATOM 2168 N N . THR A 1 274 ? 0.087 0.448 12.852 1.00 98.06 274 THR A N 1
ATOM 2169 C CA . THR A 1 274 ? 0.645 -0.755 13.477 1.00 98.06 274 THR A CA 1
ATOM 2170 C C . THR A 1 274 ? -0.480 -1.695 13.945 1.00 98.06 274 THR A C 1
ATOM 2172 O O . THR A 1 274 ? -1.630 -1.647 13.47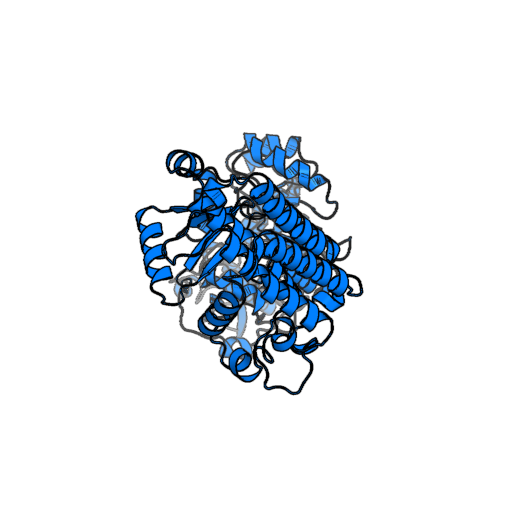6 1.00 98.06 274 THR A O 1
ATOM 2175 N N . GLY A 1 275 ? -0.185 -2.572 14.906 1.00 98.19 275 GLY A N 1
ATOM 2176 C CA . GLY A 1 275 ? -1.167 -3.473 15.491 1.00 98.19 275 GLY A CA 1
ATOM 2177 C C . GLY A 1 275 ? -2.287 -2.743 16.234 1.00 98.19 275 GLY A C 1
ATOM 2178 O O . GLY A 1 275 ? -3.401 -3.265 16.324 1.00 98.19 275 GLY A O 1
ATOM 2179 N N . VAL A 1 276 ? -2.038 -1.512 16.696 1.00 98.44 276 VAL A N 1
ATOM 2180 C CA . VAL A 1 276 ? -3.047 -0.666 17.352 1.00 98.44 276 VAL A CA 1
ATOM 2181 C C . VAL A 1 276 ? -4.167 -0.313 16.365 1.00 98.44 276 VAL A C 1
ATOM 2183 O O . VAL A 1 276 ? -5.328 -0.673 16.588 1.00 98.44 276 VAL A O 1
ATOM 2186 N N . THR A 1 277 ? -3.830 0.294 15.221 1.00 98.31 277 THR A N 1
ATOM 2187 C CA . THR A 1 277 ? -4.818 0.606 14.172 1.00 98.31 277 THR A CA 1
ATOM 2188 C C . THR A 1 277 ? -5.422 -0.650 13.547 1.00 98.31 277 THR A C 1
ATOM 2190 O O . THR A 1 277 ? -6.619 -0.677 13.251 1.00 98.31 277 THR A O 1
ATOM 2193 N N . THR A 1 278 ? -4.648 -1.728 13.398 1.00 98.56 278 THR A N 1
ATOM 2194 C CA . THR A 1 278 ? -5.178 -2.995 12.867 1.00 98.56 278 THR A CA 1
ATOM 2195 C C . THR A 1 278 ? -6.248 -3.594 13.776 1.00 98.56 278 THR A C 1
ATOM 2197 O O . THR A 1 278 ? -7.286 -4.057 13.302 1.00 98.56 278 THR A O 1
ATOM 2200 N N . THR A 1 279 ? -6.048 -3.528 15.092 1.00 98.50 279 THR A N 1
ATOM 2201 C CA . THR A 1 279 ? -7.047 -3.970 16.069 1.00 98.50 279 THR A CA 1
ATOM 2202 C C . THR A 1 279 ? -8.321 -3.132 15.977 1.00 98.50 279 THR A C 1
ATOM 2204 O O . THR A 1 279 ? -9.430 -3.669 15.971 1.00 98.50 279 THR A O 1
ATOM 2207 N N . TRP A 1 280 ? -8.184 -1.813 15.830 1.00 98.56 280 TRP A N 1
ATOM 2208 C CA . TRP A 1 280 ? -9.317 -0.923 15.583 1.00 98.56 280 TRP A CA 1
ATOM 2209 C C . TRP A 1 280 ? -10.082 -1.284 14.296 1.00 98.56 280 TRP A C 1
ATOM 2211 O O . TRP A 1 280 ? -11.312 -1.396 14.313 1.00 98.56 280 TRP A O 1
ATOM 2221 N N . ALA A 1 281 ? -9.365 -1.558 13.202 1.00 98.50 281 ALA A N 1
ATOM 2222 C CA . ALA A 1 281 ? -9.956 -2.024 11.950 1.00 98.50 281 ALA A CA 1
ATOM 2223 C C . ALA A 1 281 ? -10.711 -3.353 12.124 1.00 98.50 281 ALA A C 1
ATOM 2225 O O . ALA A 1 281 ? -11.776 -3.529 11.532 1.00 98.50 281 ALA A O 1
ATOM 2226 N N . ALA A 1 282 ? -10.226 -4.256 12.983 1.00 98.50 282 ALA A N 1
ATOM 2227 C CA . ALA A 1 282 ? -10.915 -5.499 13.323 1.00 98.50 282 ALA A CA 1
ATOM 2228 C C . ALA A 1 282 ? -12.270 -5.252 13.993 1.00 98.50 282 ALA A C 1
ATOM 2230 O O . ALA A 1 282 ? -13.261 -5.860 13.593 1.00 98.50 282 ALA A O 1
ATOM 2231 N N . HIS A 1 283 ? -12.332 -4.349 14.980 1.00 98.75 283 HIS A N 1
ATOM 2232 C CA . HIS A 1 283 ? -13.574 -4.015 15.691 1.00 98.75 283 HIS A CA 1
ATOM 2233 C C . HIS A 1 283 ? -14.618 -3.381 14.769 1.00 98.75 283 HIS A C 1
ATOM 2235 O O . HIS A 1 283 ? -15.784 -3.773 14.810 1.00 98.75 283 HIS A O 1
ATOM 2241 N N . LEU A 1 284 ? -14.205 -2.454 13.898 1.00 98.50 284 LEU A N 1
ATOM 2242 C CA . LEU A 1 284 ? -15.072 -1.891 12.856 1.00 98.50 284 LEU A CA 1
ATOM 2243 C C . LEU A 1 284 ? -15.528 -2.976 11.875 1.00 98.50 284 LEU A C 1
ATOM 2245 O O . LEU A 1 284 ? -16.722 -3.165 11.636 1.00 98.50 284 LEU A O 1
ATOM 2249 N N . GLY A 1 285 ? -14.575 -3.746 11.351 1.00 98.19 285 GLY A N 1
ATOM 2250 C CA . GLY A 1 285 ? -14.832 -4.857 10.448 1.00 98.19 285 GLY A CA 1
ATOM 2251 C C . GLY A 1 285 ? -15.748 -5.909 11.065 1.00 98.19 285 GLY A C 1
ATOM 2252 O O . GLY A 1 285 ? -16.465 -6.569 10.331 1.00 98.19 285 GLY A O 1
ATOM 2253 N N . ALA A 1 286 ? -15.810 -6.054 12.389 1.00 98.50 286 ALA A N 1
ATOM 2254 C CA . ALA A 1 286 ? -16.655 -7.041 13.053 1.00 98.50 286 ALA A CA 1
ATOM 2255 C C . ALA A 1 286 ? -18.149 -6.702 12.998 1.00 98.50 286 ALA A C 1
ATOM 2257 O O . ALA A 1 286 ? -18.976 -7.611 13.077 1.00 98.50 286 ALA A O 1
ATOM 2258 N N . VAL A 1 287 ? -18.505 -5.419 12.884 1.00 98.38 287 VAL A N 1
ATOM 2259 C CA . VAL A 1 287 ? -19.896 -4.941 13.000 1.00 98.38 287 VAL A CA 1
ATOM 2260 C C . VAL A 1 287 ? -20.488 -4.444 11.688 1.00 98.38 287 VAL A C 1
ATOM 2262 O O . VAL A 1 287 ? -21.704 -4.333 11.584 1.00 98.38 287 VAL A O 1
ATOM 2265 N N . LEU A 1 288 ? -19.659 -4.186 10.673 1.00 98.00 288 LEU A N 1
ATOM 2266 C CA . LEU A 1 288 ? -20.110 -3.635 9.396 1.00 98.00 288 LEU A CA 1
ATOM 2267 C C . LEU A 1 288 ? -20.382 -4.750 8.370 1.00 98.00 288 LEU A C 1
ATOM 2269 O O . LEU A 1 288 ? -19.445 -5.419 7.926 1.00 98.00 288 LEU A O 1
ATOM 2273 N N . PRO A 1 289 ? -21.631 -5.000 7.950 1.00 96.00 289 PRO A N 1
ATOM 2274 C CA . PRO A 1 289 ? -21.973 -6.181 7.152 1.00 96.00 289 PRO A CA 1
ATOM 2275 C C . PRO A 1 289 ? -21.348 -6.183 5.752 1.00 96.00 289 PRO A C 1
ATOM 2277 O O . PRO A 1 289 ? -21.013 -7.261 5.260 1.00 96.00 289 PRO A O 1
ATOM 2280 N N . GLN A 1 290 ? -21.117 -5.012 5.147 1.00 98.00 290 GLN A N 1
ATOM 2281 C CA . GLN A 1 290 ? -20.474 -4.886 3.831 1.00 98.00 290 GLN A CA 1
ATOM 2282 C C . GLN A 1 290 ? -18.943 -4.743 3.867 1.00 98.00 290 GLN A C 1
ATOM 2284 O O . GLN A 1 290 ? -18.335 -4.697 2.799 1.00 98.00 290 GLN A O 1
ATOM 2289 N N . ALA A 1 291 ? -18.305 -4.774 5.047 1.00 97.94 291 ALA A N 1
ATOM 2290 C CA . ALA A 1 291 ? -16.848 -4.912 5.184 1.00 97.94 291 ALA A CA 1
ATOM 2291 C C . ALA A 1 291 ? -16.406 -6.344 4.807 1.00 97.94 291 ALA A C 1
ATOM 2293 O O . ALA A 1 291 ? -16.029 -7.152 5.658 1.00 97.94 291 ALA A O 1
ATOM 2294 N N . LYS A 1 292 ? -16.603 -6.696 3.536 1.00 96.94 292 LYS A N 1
ATOM 2295 C CA . LYS A 1 292 ? -16.421 -8.036 2.966 1.00 96.94 292 LYS A CA 1
ATOM 2296 C C . LYS A 1 292 ? -15.134 -8.148 2.169 1.00 96.94 292 LYS A C 1
ATOM 2298 O O . LYS A 1 292 ? -14.640 -9.260 2.010 1.00 96.94 292 LYS A O 1
ATOM 2303 N N . TRP A 1 293 ? -14.623 -7.032 1.655 1.00 98.25 293 TRP A N 1
ATOM 2304 C CA . TRP A 1 293 ? -13.320 -7.035 1.016 1.00 98.25 293 TRP A CA 1
ATOM 2305 C C . TRP A 1 293 ? -12.211 -6.972 2.074 1.00 98.25 293 TRP A C 1
ATOM 2307 O O . TRP A 1 293 ? -12.427 -6.376 3.138 1.00 98.25 293 TRP A O 1
ATOM 2317 N N . PRO A 1 294 ? -11.049 -7.594 1.814 1.00 98.25 294 PRO A N 1
ATOM 2318 C CA . PRO A 1 294 ? -9.931 -7.612 2.749 1.00 98.25 294 PRO A CA 1
ATOM 2319 C C . PRO A 1 294 ? -9.475 -6.213 3.175 1.00 98.25 294 PRO A C 1
ATOM 2321 O O . PRO A 1 294 ? -9.144 -5.376 2.341 1.00 98.25 294 PRO A O 1
ATOM 2324 N N . ALA A 1 295 ? -9.450 -5.951 4.484 1.00 98.44 295 ALA A N 1
ATOM 2325 C CA . ALA A 1 295 ? -8.970 -4.686 5.029 1.00 98.44 295 ALA A CA 1
ATOM 2326 C C . ALA A 1 295 ? -7.483 -4.456 4.709 1.00 98.44 295 ALA A C 1
ATOM 2328 O O . ALA A 1 295 ? -6.686 -5.395 4.693 1.00 98.44 295 ALA A O 1
ATOM 2329 N N . ILE A 1 296 ? -7.122 -3.188 4.511 1.00 98.31 296 ILE A N 1
ATOM 2330 C CA . ILE A 1 296 ? -5.770 -2.725 4.200 1.00 98.31 296 ILE A CA 1
ATOM 2331 C C . ILE A 1 296 ? -5.271 -1.882 5.374 1.00 98.31 296 ILE A C 1
ATOM 2333 O O . ILE A 1 296 ? -5.619 -0.705 5.495 1.00 98.31 296 ILE A O 1
ATOM 2337 N N . THR A 1 297 ? -4.479 -2.489 6.258 1.00 97.81 297 THR A N 1
ATOM 2338 C CA . THR A 1 297 ? -3.916 -1.798 7.434 1.00 97.81 297 THR A CA 1
ATOM 2339 C C . THR A 1 297 ? -2.426 -1.508 7.314 1.00 97.81 297 THR A C 1
ATOM 2341 O O . THR A 1 297 ? -1.885 -0.722 8.084 1.00 97.81 297 THR A O 1
ATOM 2344 N N . CYS A 1 298 ? -1.768 -2.133 6.335 1.00 97.88 298 CYS A N 1
ATOM 2345 C CA . CYS A 1 298 ? -0.325 -2.079 6.114 1.00 97.88 298 CYS A CA 1
ATOM 2346 C C . CYS A 1 298 ? 0.512 -2.483 7.334 1.00 97.88 298 CYS A C 1
ATOM 2348 O O . CYS A 1 298 ? 1.693 -2.164 7.377 1.00 97.88 298 CYS A O 1
ATOM 2350 N N . MET A 1 299 ? -0.049 -3.206 8.309 1.00 97.12 299 MET A N 1
ATOM 2351 C CA . MET A 1 299 ? 0.695 -3.629 9.501 1.00 97.12 299 MET A CA 1
ATOM 2352 C C . MET A 1 299 ? 1.997 -4.361 9.155 1.00 97.12 299 MET A C 1
ATOM 2354 O O . MET A 1 299 ? 2.998 -4.227 9.852 1.00 97.12 299 MET A O 1
ATOM 2358 N N . ASN A 1 300 ? 1.992 -5.082 8.033 1.00 97.81 300 ASN A N 1
ATOM 2359 C CA . ASN A 1 300 ? 3.101 -5.874 7.525 1.00 97.81 300 ASN A CA 1
ATOM 2360 C C . ASN A 1 300 ? 4.347 -5.060 7.144 1.00 97.81 300 ASN A C 1
ATOM 2362 O O . ASN A 1 300 ? 5.417 -5.643 6.974 1.00 97.81 300 ASN A O 1
ATOM 2366 N N . ILE A 1 301 ? 4.234 -3.735 6.996 1.00 97.88 301 ILE A N 1
ATOM 2367 C CA . ILE A 1 301 ? 5.386 -2.900 6.646 1.00 97.88 301 ILE A CA 1
ATOM 2368 C C . ILE A 1 301 ? 6.271 -2.597 7.850 1.00 97.88 301 ILE A C 1
ATOM 2370 O O . ILE A 1 301 ? 7.425 -2.255 7.637 1.00 97.88 301 ILE A O 1
ATOM 2374 N N . TYR A 1 302 ? 5.761 -2.707 9.081 1.00 98.12 302 TYR A N 1
ATOM 2375 C CA . TYR A 1 302 ? 6.454 -2.302 10.309 1.00 98.12 302 TYR A CA 1
ATOM 2376 C C . TYR A 1 302 ? 7.150 -3.478 11.002 1.00 98.12 302 TYR A C 1
ATOM 2378 O O . TYR A 1 302 ? 6.576 -4.561 11.126 1.00 98.12 302 TYR A O 1
ATOM 2386 N N . GLU A 1 303 ? 8.350 -3.250 11.542 1.00 96.75 303 GLU A N 1
ATOM 2387 C CA . GLU A 1 303 ? 9.081 -4.263 12.327 1.00 96.75 303 GLU A CA 1
ATOM 2388 C C . GLU A 1 303 ? 8.419 -4.590 13.674 1.00 96.75 303 GLU A C 1
ATOM 2390 O O . GLU A 1 303 ? 8.620 -5.677 14.216 1.00 96.75 303 GLU A O 1
ATOM 2395 N N . ALA A 1 304 ? 7.632 -3.662 14.226 1.00 97.25 304 ALA A N 1
ATOM 2396 C CA . ALA A 1 304 ? 6.962 -3.819 15.512 1.00 97.25 304 ALA A CA 1
ATOM 2397 C C . ALA A 1 304 ? 5.494 -3.384 15.442 1.00 97.25 304 ALA A C 1
ATOM 2399 O O . ALA A 1 304 ? 5.155 -2.370 14.837 1.00 97.25 304 ALA A O 1
ATOM 2400 N N . GLN A 1 305 ? 4.620 -4.145 16.108 1.00 97.75 305 GLN A N 1
ATOM 2401 C CA . GLN A 1 305 ? 3.168 -3.922 16.094 1.00 97.75 305 GLN A CA 1
ATOM 2402 C C . GLN A 1 305 ? 2.633 -3.182 17.327 1.00 97.75 305 GLN A C 1
ATOM 2404 O O . GLN A 1 305 ? 1.452 -2.849 17.359 1.00 97.75 305 GLN A O 1
ATOM 2409 N N . LEU A 1 306 ? 3.488 -2.924 18.324 1.00 98.31 306 LEU A N 1
ATOM 2410 C CA . LEU A 1 306 ? 3.194 -2.157 19.546 1.00 98.31 306 LEU A CA 1
ATOM 2411 C C . LEU A 1 306 ? 2.081 -2.726 20.449 1.00 98.31 306 LEU A C 1
ATOM 2413 O O . LEU A 1 306 ? 1.651 -2.053 21.386 1.00 98.31 306 LEU A O 1
ATOM 2417 N N . VAL A 1 307 ? 1.618 -3.953 20.198 1.00 98.19 307 VAL A N 1
ATOM 2418 C CA . VAL A 1 307 ? 0.520 -4.591 20.938 1.00 98.19 307 VAL A CA 1
ATOM 2419 C C . VAL A 1 307 ? 0.870 -6.008 21.379 1.00 98.19 307 VAL A C 1
ATOM 2421 O O . VAL A 1 307 ? 1.629 -6.709 20.709 1.00 98.19 307 VAL A O 1
ATOM 2424 N N . GLN A 1 308 ? 0.269 -6.438 22.488 1.00 96.44 308 GLN A N 1
ATOM 2425 C CA . GLN A 1 308 ? 0.348 -7.796 23.016 1.00 96.44 308 GLN A CA 1
ATOM 2426 C C . GLN A 1 308 ? -1.053 -8.319 23.412 1.00 96.44 308 GLN A C 1
ATOM 2428 O O . GLN A 1 308 ? -1.855 -7.560 23.964 1.00 96.44 308 GLN A O 1
ATOM 2433 N N . PRO A 1 309 ? -1.367 -9.612 23.182 1.00 94.94 309 PRO A N 1
ATOM 2434 C CA . PRO A 1 309 ? -0.580 -10.575 22.406 1.00 94.94 309 PRO A CA 1
ATOM 2435 C C . PRO A 1 309 ? -0.514 -10.191 20.917 1.00 94.94 309 PRO A C 1
ATOM 2437 O O . PRO A 1 309 ? -1.220 -9.291 20.464 1.00 94.94 309 PRO A O 1
ATOM 2440 N N . ALA A 1 310 ? 0.344 -10.875 20.156 1.00 94.19 310 ALA A N 1
ATOM 2441 C CA . ALA A 1 310 ? 0.441 -10.671 18.713 1.00 94.19 310 ALA A CA 1
ATOM 2442 C C . ALA A 1 310 ? -0.911 -10.910 18.017 1.00 94.19 310 ALA A C 1
ATOM 2444 O O . ALA A 1 310 ? -1.691 -11.776 18.424 1.00 94.19 310 ALA A O 1
ATOM 2445 N N . ILE A 1 311 ? -1.167 -10.150 16.949 1.00 96.25 311 ILE A N 1
ATOM 2446 C CA . ILE A 1 311 ? -2.395 -10.268 16.159 1.00 96.25 311 ILE A CA 1
ATOM 2447 C C . ILE A 1 311 ? -2.455 -11.648 15.513 1.00 96.25 311 ILE A C 1
ATOM 2449 O O . ILE A 1 311 ? -1.526 -12.091 14.841 1.00 96.25 311 ILE A O 1
ATOM 2453 N N . GLU A 1 312 ? -3.582 -12.319 15.710 1.00 96.62 312 GLU A N 1
ATOM 2454 C CA . GLU A 1 312 ? -3.813 -13.644 15.165 1.00 96.62 312 GLU A CA 1
ATOM 2455 C C . GLU A 1 312 ? -4.369 -13.556 13.739 1.00 96.62 312 GLU A C 1
ATOM 2457 O O . GLU A 1 312 ? -5.493 -13.088 13.522 1.00 96.62 312 GLU A O 1
ATOM 2462 N N . LEU A 1 313 ? -3.584 -14.056 12.782 1.00 96.75 313 LEU A N 1
ATOM 2463 C CA . LEU A 1 313 ? -3.936 -14.166 11.369 1.00 96.75 313 LEU A CA 1
ATOM 2464 C C . LEU A 1 313 ? -4.060 -15.633 10.961 1.00 96.75 313 LEU A C 1
ATOM 2466 O O . LEU A 1 313 ? -3.182 -16.446 11.252 1.00 96.75 313 LEU A O 1
ATOM 2470 N N . ARG A 1 314 ? -5.158 -15.987 10.287 1.00 95.50 314 ARG A N 1
ATOM 2471 C CA . ARG A 1 314 ? -5.386 -17.332 9.744 1.00 95.50 314 ARG A CA 1
ATOM 2472 C C . ARG A 1 314 ? -6.153 -17.262 8.429 1.00 95.50 314 ARG A C 1
ATOM 2474 O O . ARG A 1 314 ? -7.292 -16.805 8.398 1.00 95.50 314 ARG A O 1
ATOM 2481 N N . GLY A 1 315 ? -5.544 -17.761 7.354 1.00 96.62 315 GLY A N 1
ATOM 2482 C CA . GLY A 1 315 ? -6.201 -17.931 6.054 1.00 96.62 315 GLY A CA 1
ATOM 2483 C C . GLY A 1 315 ? -6.716 -16.630 5.430 1.00 96.62 315 GLY A C 1
ATOM 2484 O O . GLY A 1 315 ? -7.779 -16.642 4.819 1.00 96.62 315 GLY A O 1
ATOM 2485 N N . GLY A 1 316 ? -6.005 -15.514 5.612 1.00 97.62 316 GLY A N 1
ATOM 2486 C CA . GLY A 1 316 ? -6.425 -14.191 5.137 1.00 97.62 316 GLY A CA 1
ATOM 2487 C C . GLY A 1 316 ? -7.456 -13.499 6.029 1.00 97.62 316 GLY A C 1
ATOM 2488 O O . GLY A 1 316 ? -8.082 -12.529 5.606 1.00 97.62 316 GLY A O 1
ATOM 2489 N N . PHE A 1 317 ? -7.648 -13.982 7.259 1.00 98.69 317 PHE A N 1
ATOM 2490 C CA . PHE A 1 317 ? -8.529 -13.349 8.229 1.00 98.69 317 PHE A CA 1
ATOM 2491 C C . PHE A 1 317 ? -7.820 -13.037 9.541 1.00 98.69 317 PHE A C 1
ATOM 2493 O O . PHE A 1 317 ? -7.003 -13.810 10.036 1.00 98.69 317 PHE A O 1
ATOM 2500 N N . LEU A 1 318 ? -8.221 -11.919 10.131 1.00 97.69 318 LEU A N 1
ATOM 2501 C CA . LEU A 1 318 ? -7.766 -11.386 11.404 1.00 97.69 318 LEU A CA 1
ATOM 2502 C C . LEU A 1 318 ? -8.811 -11.696 12.491 1.00 97.69 318 LEU A C 1
ATOM 2504 O O . LEU A 1 318 ? -10.011 -11.484 12.280 1.00 97.69 318 LEU A O 1
ATOM 2508 N N . ARG A 1 319 ? -8.384 -12.205 13.653 1.00 98.19 319 ARG A N 1
ATOM 2509 C CA . ARG A 1 319 ? -9.284 -12.471 14.790 1.00 98.19 319 ARG A CA 1
ATOM 2510 C C . ARG A 1 319 ? -9.712 -11.162 15.454 1.00 98.19 319 ARG A C 1
ATOM 2512 O O . ARG A 1 319 ? -8.871 -10.361 15.846 1.00 98.19 319 ARG A O 1
ATOM 2519 N N . VAL A 1 320 ? -11.015 -10.970 15.655 1.00 98.50 320 VAL A N 1
ATOM 2520 C CA . VAL A 1 320 ? -11.537 -9.817 16.412 1.00 98.50 320 VAL A CA 1
ATOM 2521 C C . VAL A 1 320 ? -11.307 -10.030 17.917 1.00 98.50 320 VAL A C 1
ATOM 2523 O O . VAL A 1 320 ? -11.804 -11.034 18.441 1.00 98.50 320 VAL A O 1
ATOM 2526 N N . PRO A 1 321 ? -10.624 -9.117 18.638 1.00 98.00 321 PRO A N 1
ATOM 2527 C CA . PRO A 1 321 ? -10.433 -9.253 20.083 1.00 98.00 321 PRO A CA 1
ATOM 2528 C C . PRO A 1 321 ? -11.737 -9.157 20.887 1.00 98.00 321 PRO A C 1
ATOM 2530 O O . PRO A 1 321 ? -12.648 -8.402 20.550 1.00 98.00 321 PRO A O 1
ATOM 2533 N N . GLU A 1 322 ? -11.807 -9.918 21.982 1.00 97.38 322 GLU A N 1
ATOM 2534 C CA . GLU A 1 322 ? -12.995 -10.016 22.852 1.00 97.38 322 GLU A CA 1
ATOM 2535 C C . GLU A 1 322 ? -12.842 -9.303 24.196 1.00 97.38 322 GLU A C 1
ATOM 2537 O O . GLU A 1 322 ? -13.834 -9.068 24.887 1.00 97.38 322 GLU A O 1
ATOM 2542 N N . GLN A 1 323 ? -11.605 -8.996 24.592 1.00 98.19 323 GLN A N 1
ATOM 2543 C CA . GLN A 1 323 ? -11.324 -8.348 25.870 1.00 98.19 323 GLN A CA 1
ATOM 2544 C C . GLN A 1 323 ? -11.784 -6.878 25.854 1.00 98.19 323 GLN A C 1
ATOM 2546 O O . GLN A 1 323 ? -11.951 -6.303 24.774 1.00 98.19 323 GLN A O 1
ATOM 2551 N N . PRO A 1 324 ? -12.012 -6.255 27.026 1.00 98.69 324 PRO A N 1
ATOM 2552 C CA . PRO A 1 324 ? -12.480 -4.875 27.106 1.00 98.69 324 PRO A CA 1
ATOM 2553 C C . PRO A 1 324 ? -11.614 -3.865 26.342 1.00 98.69 324 PRO A C 1
ATOM 2555 O O . PRO A 1 324 ? -10.392 -3.993 26.279 1.00 98.69 324 PRO A O 1
ATOM 2558 N N . GLY A 1 325 ? -12.252 -2.824 25.800 1.00 98.56 325 GLY A N 1
ATOM 2559 C CA . GLY A 1 325 ? -11.567 -1.824 24.977 1.00 98.56 325 GLY A CA 1
ATOM 2560 C C . GLY A 1 325 ? -11.159 -2.384 23.612 1.00 98.56 325 GLY A C 1
ATOM 2561 O O . GLY A 1 325 ? -11.905 -3.153 23.002 1.00 98.56 325 GLY A O 1
ATOM 2562 N N . LEU A 1 326 ? -9.982 -2.003 23.115 1.00 98.50 326 LEU A N 1
ATOM 2563 C CA . LEU A 1 326 ? -9.382 -2.604 21.919 1.00 98.50 326 LEU A CA 1
ATOM 2564 C C . LEU A 1 326 ? -9.115 -4.103 22.114 1.00 98.50 326 LEU A C 1
ATOM 2566 O O . LEU A 1 326 ? -9.012 -4.837 21.135 1.00 98.50 326 LEU A O 1
ATOM 2570 N N . GLY A 1 327 ? -9.067 -4.574 23.361 1.00 97.94 327 GLY A N 1
ATOM 2571 C CA . GLY A 1 327 ? -8.890 -5.981 23.695 1.00 97.94 327 GLY A CA 1
ATOM 2572 C C . GLY A 1 327 ? -7.455 -6.482 23.526 1.00 97.94 327 GLY A C 1
ATOM 2573 O O . GLY A 1 327 ? -7.245 -7.689 23.412 1.00 97.94 327 GLY A O 1
ATOM 2574 N N . VAL A 1 328 ? -6.500 -5.552 23.512 1.00 97.88 328 VAL A N 1
ATOM 2575 C CA . VAL A 1 328 ? -5.050 -5.769 23.478 1.00 97.88 328 VAL A CA 1
ATOM 2576 C C . VAL A 1 328 ? -4.378 -4.850 24.499 1.00 97.88 328 VAL A C 1
ATOM 2578 O O . VAL A 1 328 ? -4.921 -3.800 24.852 1.00 97.88 328 VAL A O 1
ATOM 2581 N N . GLU A 1 329 ? -3.188 -5.234 24.945 1.00 98.06 329 GLU A N 1
ATOM 2582 C CA . GLU A 1 329 ? -2.310 -4.406 25.770 1.00 98.06 329 GLU A CA 1
ATOM 2583 C C . GLU A 1 329 ? -1.254 -3.722 24.899 1.00 98.06 329 GLU A C 1
ATOM 2585 O O . GLU A 1 329 ? -0.853 -4.259 23.867 1.00 98.06 329 GLU A O 1
ATOM 2590 N N . ILE A 1 330 ? -0.793 -2.539 25.309 1.00 98.44 330 ILE A N 1
ATOM 2591 C CA . ILE A 1 330 ? 0.306 -1.846 24.626 1.00 98.44 330 ILE A CA 1
ATOM 2592 C C . ILE A 1 330 ? 1.643 -2.391 25.112 1.00 98.44 330 ILE A C 1
ATOM 2594 O O . ILE A 1 330 ? 1.881 -2.503 26.316 1.00 98.44 330 ILE A O 1
ATOM 2598 N N . ASP A 1 331 ? 2.536 -2.670 24.167 1.00 98.31 331 ASP A N 1
ATOM 2599 C CA . ASP A 1 331 ? 3.915 -3.046 24.453 1.00 98.31 331 ASP A CA 1
ATOM 2600 C C . ASP A 1 331 ? 4.725 -1.811 24.873 1.00 98.31 331 ASP A C 1
ATOM 2602 O O . ASP A 1 331 ? 5.290 -1.095 24.044 1.00 98.31 331 ASP A O 1
ATOM 2606 N N . LEU A 1 332 ? 4.753 -1.530 26.177 1.00 98.06 332 LEU A N 1
ATOM 2607 C CA . LEU A 1 332 ? 5.445 -0.355 26.712 1.00 98.06 332 LEU A CA 1
ATOM 2608 C C . LEU A 1 332 ? 6.969 -0.410 26.519 1.00 98.06 332 LEU A C 1
ATOM 2610 O O . LEU A 1 332 ? 7.599 0.645 26.471 1.00 98.06 332 LEU A O 1
ATOM 2614 N N . GLU A 1 333 ? 7.558 -1.602 26.388 1.00 98.00 333 GLU A N 1
ATOM 2615 C CA . GLU A 1 333 ? 8.988 -1.752 26.103 1.00 98.00 333 GLU A CA 1
ATOM 2616 C C . GLU A 1 333 ? 9.290 -1.325 24.663 1.00 98.00 333 GLU A C 1
ATOM 2618 O O . GLU A 1 333 ? 10.195 -0.522 24.433 1.00 98.00 333 GLU A O 1
ATOM 2623 N N . ALA A 1 334 ? 8.481 -1.777 23.698 1.00 97.56 334 ALA A N 1
ATOM 2624 C CA . ALA A 1 334 ? 8.584 -1.325 22.313 1.00 97.56 334 ALA A CA 1
ATOM 2625 C C . ALA A 1 334 ? 8.318 0.184 22.185 1.00 97.56 334 ALA A C 1
ATOM 2627 O O . ALA A 1 334 ? 9.051 0.877 21.482 1.00 97.56 334 ALA A O 1
ATOM 2628 N N . VAL A 1 335 ? 7.311 0.712 22.890 1.00 98.06 335 VAL A N 1
ATOM 2629 C CA . VAL A 1 335 ? 7.019 2.156 22.913 1.00 98.06 335 VAL A CA 1
ATOM 2630 C C . VAL A 1 335 ? 8.229 2.954 23.380 1.00 98.06 335 VAL A C 1
ATOM 2632 O O . VAL A 1 335 ? 8.567 3.948 22.748 1.00 98.06 335 VAL A O 1
ATOM 2635 N N . GLU A 1 336 ? 8.900 2.531 24.452 1.00 98.06 336 GLU A N 1
ATOM 2636 C CA . GLU A 1 336 ? 10.076 3.251 24.941 1.00 98.06 336 GLU A CA 1
ATOM 2637 C C . GLU A 1 336 ? 11.277 3.107 24.001 1.00 98.06 336 GLU A C 1
ATOM 2639 O O . GLU A 1 336 ? 11.970 4.086 23.740 1.00 98.06 336 GLU A O 1
ATOM 2644 N N . LYS A 1 337 ? 11.480 1.918 23.422 1.00 98.06 337 LYS A N 1
ATOM 2645 C CA . LYS A 1 337 ? 12.543 1.662 22.439 1.00 98.06 337 LYS A CA 1
ATOM 2646 C C . LYS A 1 337 ? 12.455 2.584 21.219 1.00 98.06 337 LYS A C 1
ATOM 2648 O O . LYS A 1 337 ? 13.489 3.027 20.727 1.00 98.06 337 LYS A O 1
ATOM 2653 N N . TYR A 1 338 ? 11.248 2.824 20.710 1.00 97.69 338 TYR A N 1
ATOM 2654 C CA . TYR A 1 338 ? 11.022 3.591 19.480 1.00 97.69 338 TYR A CA 1
ATOM 2655 C C . TYR A 1 338 ? 10.667 5.062 19.728 1.00 97.69 338 TYR A C 1
ATOM 2657 O O . TYR A 1 338 ? 10.418 5.792 18.768 1.00 97.69 338 TYR A O 1
ATOM 2665 N N . ARG A 1 339 ? 10.622 5.513 20.989 1.00 97.75 339 ARG A N 1
ATOM 2666 C CA . ARG A 1 339 ? 10.246 6.885 21.346 1.00 97.75 339 ARG A CA 1
ATOM 2667 C C . ARG A 1 339 ? 11.213 7.902 20.749 1.00 97.75 339 ARG A C 1
ATOM 2669 O O . ARG A 1 339 ? 12.425 7.802 20.915 1.00 97.75 339 ARG A O 1
ATOM 2676 N N . VAL A 1 340 ? 10.650 8.930 20.124 1.00 96.25 340 VAL A N 1
ATOM 2677 C CA . VAL A 1 340 ? 11.380 10.070 19.560 1.00 96.25 340 VAL A CA 1
ATOM 2678 C C . VAL A 1 340 ? 10.626 11.370 19.837 1.00 96.25 340 VAL A C 1
ATOM 2680 O O . VAL A 1 340 ? 9.424 11.363 20.113 1.00 96.25 340 VAL A O 1
ATOM 2683 N N . ASP A 1 341 ? 11.313 12.504 19.727 1.00 93.06 341 ASP A N 1
ATOM 2684 C CA . ASP A 1 341 ? 10.620 13.768 19.478 1.00 93.06 341 ASP A CA 1
ATOM 2685 C C . ASP A 1 341 ? 10.018 13.740 18.065 1.00 93.06 341 ASP A C 1
ATOM 2687 O O . ASP A 1 341 ? 10.523 13.040 17.187 1.00 93.06 341 ASP A O 1
ATOM 2691 N N . TYR A 1 342 ? 8.934 14.485 17.820 1.00 86.00 342 TYR A N 1
ATOM 2692 C CA . TYR A 1 342 ? 8.342 14.518 16.479 1.00 86.00 342 TYR A CA 1
ATOM 2693 C C . TYR A 1 342 ? 9.377 14.970 15.443 1.00 86.00 342 TYR A C 1
ATOM 2695 O O . TYR A 1 342 ? 9.893 16.088 15.514 1.00 86.00 342 TYR A O 1
ATOM 2703 N N . THR A 1 343 ? 9.614 14.129 14.442 1.00 78.75 343 THR A N 1
ATOM 2704 C CA . THR A 1 343 ? 10.491 14.416 13.310 1.00 78.75 343 THR A CA 1
ATOM 2705 C C . THR A 1 343 ? 9.755 14.126 12.010 1.00 78.75 343 THR A C 1
ATOM 2707 O O . THR A 1 343 ? 9.075 13.114 11.861 1.00 78.75 343 THR A O 1
ATOM 2710 N N . TRP A 1 344 ? 9.850 15.045 11.050 1.00 86.75 344 TRP A N 1
ATOM 2711 C CA . TRP A 1 344 ? 9.563 14.701 9.661 1.00 86.75 344 TRP A CA 1
ATOM 2712 C C . TRP A 1 344 ? 10.765 13.939 9.102 1.00 86.75 344 TRP A C 1
ATOM 2714 O O . TRP A 1 344 ? 11.903 14.243 9.461 1.00 86.75 344 TRP A O 1
ATOM 2724 N N . VAL A 1 345 ? 10.514 12.959 8.236 1.00 88.19 345 VAL A N 1
ATOM 2725 C CA . VAL A 1 345 ? 11.574 12.180 7.591 1.00 88.19 345 VAL A CA 1
ATOM 2726 C C . VAL A 1 345 ? 11.484 12.413 6.097 1.00 88.19 345 VAL A C 1
ATOM 2728 O O . VAL A 1 345 ? 10.513 12.003 5.457 1.00 88.19 345 VAL A O 1
ATOM 2731 N N . ASP A 1 346 ? 12.491 13.097 5.565 1.00 89.94 346 ASP A N 1
ATOM 2732 C CA . ASP A 1 346 ? 12.633 13.322 4.135 1.00 89.94 346 ASP A CA 1
ATOM 2733 C C . ASP A 1 346 ? 13.197 12.078 3.443 1.00 89.94 346 ASP A C 1
ATOM 2735 O O . ASP A 1 346 ? 14.006 11.352 4.032 1.00 89.94 346 ASP A O 1
ATOM 2739 N N . PRO A 1 347 ? 12.784 11.808 2.194 1.00 91.75 347 PRO A N 1
ATOM 2740 C CA . PRO A 1 347 ? 13.434 10.781 1.402 1.00 91.75 347 PRO A CA 1
ATOM 2741 C C . PRO A 1 347 ? 14.899 11.163 1.157 1.00 91.75 347 PRO A C 1
ATOM 2743 O O . PRO A 1 347 ? 15.204 12.346 0.968 1.00 91.75 347 PRO A O 1
ATOM 2746 N N . PRO A 1 348 ? 15.818 10.181 1.127 1.00 93.06 348 PRO A N 1
ATOM 2747 C CA . PRO A 1 348 ? 17.191 10.443 0.720 1.00 93.06 348 PRO A CA 1
ATOM 2748 C C . PRO A 1 348 ? 17.207 10.991 -0.711 1.00 93.06 348 PRO A C 1
ATOM 2750 O O . PRO A 1 348 ? 16.298 10.724 -1.503 1.00 93.06 348 PRO A O 1
ATOM 2753 N N . ARG A 1 349 ? 18.242 11.759 -1.061 1.00 93.06 349 ARG A N 1
ATOM 2754 C CA . ARG A 1 349 ? 18.402 12.286 -2.421 1.00 93.06 349 ARG A CA 1
ATOM 2755 C C . ARG A 1 349 ? 18.491 11.115 -3.409 1.00 93.06 349 ARG A C 1
ATOM 2757 O O . ARG A 1 349 ? 19.278 10.193 -3.211 1.00 93.06 349 ARG A O 1
ATOM 2764 N N . HIS A 1 350 ? 17.649 11.131 -4.437 1.00 94.25 350 HIS A N 1
ATOM 2765 C CA . HIS A 1 350 ? 17.573 10.073 -5.443 1.00 94.25 350 HIS A CA 1
ATOM 2766 C C . HIS A 1 350 ? 16.982 10.603 -6.753 1.00 94.25 350 HIS A C 1
ATOM 2768 O O . HIS A 1 350 ? 16.427 11.703 -6.797 1.00 94.25 350 HIS A O 1
ATOM 2774 N N . LEU A 1 351 ? 17.088 9.798 -7.806 1.00 94.88 351 LEU A N 1
ATOM 2775 C CA . LEU A 1 351 ? 16.331 9.934 -9.049 1.00 94.88 351 LEU A CA 1
ATOM 2776 C C . LEU A 1 351 ? 15.589 8.625 -9.324 1.00 94.88 351 LEU A C 1
ATOM 2778 O O . LEU A 1 351 ? 16.000 7.564 -8.851 1.00 94.88 351 LEU A O 1
ATOM 2782 N N . TYR A 1 352 ? 14.541 8.683 -10.138 1.00 95.31 352 TYR A N 1
ATOM 2783 C CA . TYR A 1 352 ? 13.955 7.486 -10.735 1.00 95.31 352 TYR A CA 1
ATOM 2784 C C . TYR A 1 352 ? 14.427 7.335 -12.173 1.00 95.31 352 TYR A C 1
ATOM 2786 O O . TYR A 1 352 ? 14.307 8.270 -12.964 1.00 95.31 352 TYR A O 1
ATOM 2794 N N . ARG A 1 353 ? 14.931 6.151 -12.513 1.00 95.06 353 ARG A N 1
ATOM 2795 C CA . ARG A 1 353 ? 15.353 5.758 -13.857 1.00 95.06 353 ARG A CA 1
ATOM 2796 C C . ARG A 1 353 ? 14.306 4.812 -14.433 1.00 95.06 353 ARG A C 1
ATOM 2798 O O . ARG A 1 353 ? 14.268 3.639 -14.073 1.00 95.06 353 ARG A O 1
ATOM 2805 N N . TYR A 1 354 ? 13.441 5.326 -15.301 1.00 96.00 354 TYR A N 1
ATOM 2806 C CA . TYR A 1 354 ? 12.507 4.504 -16.066 1.00 96.00 354 TYR A CA 1
ATOM 2807 C C . TYR A 1 354 ? 13.216 3.955 -17.299 1.00 96.00 354 TYR A C 1
ATOM 2809 O O . TYR A 1 354 ? 13.672 4.742 -18.130 1.00 96.00 354 TYR A O 1
ATOM 2817 N N . ARG A 1 355 ? 13.297 2.632 -17.422 1.00 92.44 355 ARG A N 1
ATOM 2818 C CA . ARG A 1 355 ? 13.922 1.947 -18.553 1.00 92.44 355 ARG A CA 1
ATOM 2819 C C . ARG A 1 355 ? 12.879 1.199 -19.366 1.00 92.44 355 ARG A C 1
ATOM 2821 O O . ARG A 1 355 ? 12.006 0.529 -18.818 1.00 92.44 355 ARG A O 1
ATOM 2828 N N . ARG A 1 356 ? 13.018 1.276 -20.686 1.00 90.69 356 ARG A N 1
ATOM 2829 C CA . ARG A 1 356 ? 12.236 0.515 -21.662 1.00 90.69 356 ARG A CA 1
ATOM 2830 C C . ARG A 1 356 ? 13.081 -0.613 -22.255 1.00 90.69 356 ARG A C 1
ATOM 2832 O O . ARG A 1 356 ? 14.306 -0.519 -22.309 1.00 90.69 356 ARG A O 1
ATOM 2839 N N . ALA A 1 357 ? 12.429 -1.665 -22.751 1.00 82.25 357 ALA A N 1
ATOM 2840 C CA . ALA A 1 357 ? 13.113 -2.849 -23.283 1.00 82.25 357 ALA A CA 1
ATOM 2841 C C . ALA A 1 357 ? 14.037 -2.557 -24.483 1.00 82.25 357 ALA A C 1
ATOM 2843 O O . ALA A 1 357 ? 14.976 -3.305 -24.739 1.00 82.25 357 ALA A O 1
ATOM 2844 N N . ASN A 1 358 ? 13.795 -1.464 -25.211 1.00 78.81 358 ASN A N 1
ATOM 2845 C CA . ASN A 1 358 ? 14.622 -1.025 -26.336 1.00 78.81 358 ASN A CA 1
ATOM 2846 C C . ASN A 1 358 ? 15.869 -0.210 -25.923 1.00 78.81 358 ASN A C 1
ATOM 2848 O O . ASN A 1 358 ? 16.567 0.285 -26.803 1.00 78.81 358 ASN A O 1
ATOM 2852 N N . GLY A 1 359 ? 16.131 -0.041 -24.621 1.00 78.44 359 GLY A N 1
ATOM 2853 C CA . GLY A 1 359 ? 17.261 0.739 -24.097 1.00 78.44 359 GLY A CA 1
ATOM 2854 C C . GLY A 1 359 ? 16.974 2.231 -23.896 1.00 78.44 359 GLY A C 1
ATOM 2855 O O . GLY A 1 359 ? 17.826 2.954 -23.390 1.00 78.44 359 GLY A O 1
ATOM 2856 N N . GLU A 1 360 ? 15.779 2.719 -24.240 1.00 87.06 360 GLU A N 1
ATOM 2857 C CA . GLU A 1 360 ? 15.394 4.098 -23.926 1.00 87.06 360 GLU A CA 1
ATOM 2858 C C . GLU A 1 360 ? 15.226 4.284 -22.418 1.00 87.06 360 GLU A C 1
ATOM 2860 O O . GLU A 1 360 ? 14.523 3.511 -21.754 1.00 87.06 360 GLU A O 1
ATOM 2865 N N . VAL A 1 361 ? 15.835 5.344 -21.890 1.00 92.44 361 VAL A N 1
ATOM 2866 C CA . VAL A 1 361 ? 15.790 5.681 -20.470 1.00 92.44 361 VAL A CA 1
ATOM 2867 C C . VAL A 1 361 ? 15.290 7.103 -20.266 1.00 92.44 361 VAL A C 1
ATOM 2869 O O . VAL A 1 361 ? 15.702 8.046 -20.939 1.00 92.44 361 VAL A O 1
ATOM 2872 N N . THR A 1 362 ? 14.387 7.264 -19.300 1.00 95.00 362 THR A N 1
ATOM 2873 C CA . THR A 1 362 ? 13.932 8.568 -18.812 1.00 95.00 362 THR A CA 1
ATOM 2874 C C . THR A 1 362 ? 14.198 8.695 -17.319 1.00 95.00 362 THR A C 1
ATOM 2876 O O . THR A 1 362 ? 13.752 7.870 -16.523 1.00 95.00 362 THR A O 1
ATOM 2879 N N . TYR A 1 363 ? 14.888 9.762 -16.938 1.00 95.19 363 TYR A N 1
ATOM 2880 C CA . TYR A 1 363 ? 15.142 10.128 -15.554 1.00 95.19 363 TYR A CA 1
ATOM 2881 C C . TYR A 1 363 ? 14.116 11.131 -15.046 1.00 95.19 363 TYR A C 1
ATOM 2883 O O . TYR A 1 363 ? 13.844 12.132 -15.711 1.00 95.19 363 TYR A O 1
ATOM 2891 N N . TYR A 1 364 ? 13.621 10.897 -13.833 1.00 94.62 364 TYR A N 1
ATOM 2892 C CA . TYR A 1 364 ? 12.708 11.781 -13.115 1.00 94.62 364 TYR A CA 1
ATOM 2893 C C . TYR A 1 364 ? 13.311 12.189 -11.771 1.00 94.62 364 TYR A C 1
ATOM 2895 O O . TYR A 1 364 ? 13.825 11.350 -11.031 1.00 94.62 364 TYR A O 1
ATOM 2903 N N . SER A 1 365 ? 13.207 13.473 -11.430 1.00 90.38 365 SER A N 1
ATOM 2904 C CA . SER A 1 365 ? 13.617 14.017 -10.125 1.00 90.38 365 SER A CA 1
ATOM 2905 C C . SER A 1 365 ? 12.481 14.125 -9.108 1.00 90.38 365 SER A C 1
ATOM 2907 O O . SER A 1 365 ? 12.707 14.489 -7.956 1.00 90.38 365 SER A O 1
ATOM 2909 N N . CYS A 1 366 ? 11.248 13.850 -9.527 1.00 89.38 366 CYS A N 1
ATOM 2910 C CA . CYS A 1 366 ? 10.077 13.955 -8.668 1.00 89.38 366 CYS A CA 1
ATOM 2911 C C . CYS A 1 366 ? 9.888 12.708 -7.790 1.00 89.38 366 CYS A C 1
ATOM 2913 O O . CYS A 1 366 ? 10.346 11.617 -8.122 1.00 89.38 366 CYS A O 1
ATOM 2915 N N . GLY A 1 367 ? 9.175 12.852 -6.670 1.00 89.19 367 GLY A N 1
ATOM 2916 C CA . GLY A 1 367 ? 8.771 11.701 -5.856 1.00 89.19 367 GLY A CA 1
ATOM 2917 C C . GLY A 1 367 ? 7.691 10.859 -6.552 1.00 89.19 367 GLY A C 1
ATOM 2918 O O . GLY A 1 367 ? 6.925 11.384 -7.362 1.00 89.19 367 GLY A O 1
ATOM 2919 N N . LYS A 1 368 ? 7.536 9.576 -6.181 1.00 89.75 368 LYS A N 1
ATOM 2920 C CA . LYS A 1 368 ? 6.534 8.672 -6.801 1.00 89.75 368 LYS A CA 1
ATOM 2921 C C . LYS A 1 368 ? 5.107 9.230 -6.821 1.00 89.75 368 LYS A C 1
ATOM 2923 O O . LYS A 1 368 ? 4.367 8.989 -7.769 1.00 89.75 368 LYS A O 1
ATOM 2928 N N . GLN A 1 369 ? 4.717 10.003 -5.803 1.00 88.94 369 GLN A N 1
ATOM 2929 C CA . GLN A 1 369 ? 3.387 10.617 -5.757 1.00 88.94 369 GLN A CA 1
ATOM 2930 C C . GLN A 1 369 ? 3.160 11.608 -6.908 1.00 88.94 369 GLN A C 1
ATOM 2932 O O . GLN A 1 369 ? 2.069 11.651 -7.472 1.00 88.94 369 GLN A O 1
ATOM 2937 N N . GLU A 1 370 ? 4.178 12.397 -7.252 1.00 91.69 370 GLU A N 1
ATOM 2938 C CA . GLU A 1 370 ? 4.134 13.304 -8.399 1.00 91.69 370 GLU A CA 1
ATOM 2939 C C . GLU A 1 370 ? 4.314 12.538 -9.715 1.00 91.69 370 GLU A C 1
ATOM 2941 O O . GLU A 1 370 ? 3.668 12.875 -10.711 1.00 91.69 370 GLU A O 1
ATOM 2946 N N . LEU A 1 371 ? 5.097 11.454 -9.700 1.00 93.00 371 LEU A N 1
ATOM 2947 C CA . LEU A 1 371 ? 5.290 10.583 -10.856 1.00 93.00 371 LEU A CA 1
ATOM 2948 C C . LEU A 1 371 ? 3.969 9.999 -11.381 1.00 93.00 371 LEU A C 1
ATOM 2950 O O . LEU A 1 371 ? 3.837 9.831 -12.587 1.00 93.00 371 LEU A O 1
ATOM 2954 N N . HIS A 1 372 ? 2.954 9.787 -10.529 1.00 93.62 372 HIS A N 1
ATOM 2955 C CA . HIS A 1 372 ? 1.607 9.384 -10.975 1.00 93.62 372 HIS A CA 1
ATOM 2956 C C . HIS A 1 372 ? 1.004 10.321 -12.032 1.00 93.62 372 HIS A C 1
ATOM 2958 O O . HIS A 1 372 ? 0.195 9.878 -12.840 1.00 93.62 372 HIS A O 1
ATOM 2964 N N . ARG A 1 373 ? 1.363 11.610 -11.997 1.00 91.44 373 ARG A N 1
ATOM 2965 C CA . ARG A 1 373 ? 0.907 12.631 -12.944 1.00 91.44 373 ARG A CA 1
ATOM 2966 C C . ARG A 1 373 ? 1.944 12.874 -14.037 1.00 91.44 373 ARG A C 1
ATOM 2968 O O . ARG A 1 373 ? 1.594 12.915 -15.207 1.00 91.44 373 ARG A O 1
ATOM 2975 N N . VAL A 1 374 ? 3.213 13.025 -13.652 1.00 92.75 374 VAL A N 1
ATOM 2976 C CA . VAL A 1 374 ? 4.294 13.344 -14.599 1.00 92.75 374 VAL A CA 1
ATOM 2977 C C . VAL A 1 374 ? 4.476 12.234 -15.630 1.00 92.75 374 VAL A C 1
ATOM 2979 O O . VAL A 1 374 ? 4.670 12.537 -16.796 1.00 92.75 374 VAL A O 1
ATOM 2982 N N . TYR A 1 375 ? 4.366 10.963 -15.238 1.00 93.44 375 TYR A N 1
ATOM 2983 C CA . TYR A 1 375 ? 4.576 9.840 -16.150 1.00 93.44 375 TYR A CA 1
ATOM 2984 C C . TYR A 1 375 ? 3.525 9.778 -17.283 1.00 93.44 375 TYR A C 1
ATOM 2986 O O . TYR A 1 375 ? 3.930 9.721 -18.448 1.00 93.44 375 TYR A O 1
ATOM 2994 N N . PRO A 1 376 ? 2.204 9.866 -17.006 1.00 90.75 376 PRO A N 1
ATOM 2995 C CA . PRO A 1 376 ? 1.202 10.044 -18.059 1.00 90.75 376 PRO A CA 1
ATOM 2996 C C . PRO A 1 376 ? 1.353 11.343 -18.864 1.00 90.75 376 PRO A C 1
ATOM 2998 O O . PRO A 1 376 ? 1.233 11.299 -20.087 1.00 90.75 376 PRO A O 1
ATOM 3001 N N . ASP A 1 377 ? 1.650 12.479 -18.215 1.00 89.94 377 ASP A N 1
ATOM 3002 C CA . ASP A 1 377 ? 1.845 13.775 -18.895 1.00 89.94 377 ASP A CA 1
ATOM 3003 C C . ASP A 1 377 ? 3.021 13.728 -19.895 1.00 89.94 377 ASP A C 1
ATOM 3005 O O . ASP A 1 377 ? 2.983 14.376 -20.942 1.00 89.94 377 ASP A O 1
ATOM 3009 N N . ASP A 1 378 ? 4.040 12.917 -19.600 1.00 90.75 378 ASP A N 1
ATOM 3010 C CA . ASP A 1 378 ? 5.194 12.648 -20.464 1.00 90.75 378 ASP A CA 1
ATOM 3011 C C . ASP A 1 378 ? 4.897 11.656 -21.607 1.00 90.75 378 ASP A C 1
ATOM 3013 O O . ASP A 1 378 ? 5.803 11.320 -22.384 1.00 90.75 378 ASP A O 1
ATOM 3017 N N . ALA A 1 379 ? 3.639 11.211 -21.721 1.00 89.75 379 ALA A N 1
ATOM 3018 C CA . ALA A 1 379 ? 3.132 10.255 -22.702 1.00 89.75 379 ALA A CA 1
ATOM 3019 C C . ALA A 1 379 ? 3.882 8.912 -22.697 1.00 89.75 379 ALA A C 1
ATOM 3021 O O . ALA A 1 379 ? 4.099 8.302 -23.747 1.00 89.75 379 ALA A O 1
ATOM 3022 N N . GLN A 1 380 ? 4.296 8.456 -21.513 1.00 93.12 380 GLN A N 1
ATOM 3023 C CA . GLN A 1 380 ? 4.964 7.168 -21.362 1.00 93.12 380 GLN A CA 1
ATOM 3024 C C . GLN A 1 380 ? 3.996 5.993 -21.552 1.00 93.12 380 GLN A C 1
ATOM 3026 O O . GLN A 1 380 ? 2.785 6.099 -21.342 1.00 93.12 380 GLN A O 1
ATOM 3031 N N . SER A 1 381 ? 4.547 4.850 -21.956 1.00 92.75 381 SER A N 1
ATOM 3032 C CA . SER A 1 381 ? 3.790 3.627 -22.213 1.00 92.75 381 SER A CA 1
ATOM 3033 C C . SER A 1 381 ? 3.097 3.087 -20.958 1.00 92.75 381 SER A C 1
ATOM 3035 O O . SER A 1 381 ? 3.626 3.138 -19.856 1.00 92.75 381 SER A O 1
ATOM 3037 N N . VAL A 1 382 ? 1.929 2.468 -21.125 1.00 95.62 382 VAL A N 1
ATOM 3038 C CA . VAL A 1 382 ? 1.246 1.766 -20.030 1.00 95.62 382 VAL A CA 1
ATOM 3039 C C . VAL A 1 382 ? 1.775 0.337 -19.913 1.00 95.62 382 VAL A C 1
ATOM 3041 O O . VAL A 1 382 ? 1.550 -0.458 -20.825 1.00 95.62 382 VAL A O 1
ATOM 3044 N N . CYS A 1 383 ? 2.425 0.015 -18.791 1.00 96.19 383 CYS A N 1
ATOM 3045 C CA . CYS A 1 383 ? 2.899 -1.327 -18.427 1.00 96.19 383 CYS A CA 1
ATOM 3046 C C . CYS A 1 383 ? 3.647 -2.029 -19.570 1.00 96.19 383 CYS A C 1
ATOM 3048 O O . CYS A 1 383 ? 3.325 -3.160 -19.939 1.00 96.19 383 CYS A O 1
ATOM 3050 N N . GLU A 1 384 ? 4.602 -1.329 -20.186 1.00 95.19 384 GLU A N 1
ATOM 3051 C CA . GLU A 1 384 ? 5.328 -1.847 -21.345 1.00 95.19 384 GLU A CA 1
ATOM 3052 C C . GLU A 1 384 ? 6.108 -3.123 -20.982 1.00 95.19 384 GLU A C 1
ATOM 3054 O O . GLU A 1 384 ? 6.790 -3.133 -19.950 1.00 95.19 384 GLU A O 1
ATOM 3059 N N . PRO A 1 385 ? 6.046 -4.187 -21.807 1.00 92.06 385 PRO A N 1
ATOM 3060 C CA . PRO A 1 385 ? 6.829 -5.393 -21.575 1.00 92.06 385 PRO A CA 1
ATOM 3061 C C . PRO A 1 385 ? 8.325 -5.099 -21.422 1.00 92.06 385 PRO A C 1
ATOM 3063 O O . PRO A 1 385 ? 8.901 -4.348 -22.210 1.00 92.06 385 PRO A O 1
ATOM 3066 N N . GLY A 1 386 ? 8.947 -5.684 -20.400 1.00 86.50 386 GLY A N 1
ATOM 3067 C CA . GLY A 1 386 ? 10.348 -5.453 -20.039 1.00 86.50 386 GLY A CA 1
ATOM 3068 C C . GLY A 1 386 ? 10.670 -4.065 -19.470 1.00 86.50 386 GLY A C 1
ATOM 3069 O O . GLY A 1 386 ? 11.848 -3.747 -19.321 1.00 86.50 386 GLY A O 1
ATOM 3070 N N . SER A 1 387 ? 9.674 -3.222 -19.171 1.00 94.06 387 SER A N 1
ATOM 3071 C CA . SER A 1 387 ? 9.930 -1.917 -18.553 1.00 94.06 387 SER A CA 1
ATOM 3072 C C . SER A 1 387 ? 10.157 -2.001 -17.043 1.00 94.06 387 SER A C 1
ATOM 3074 O O . SER A 1 387 ? 9.531 -2.808 -16.346 1.00 94.06 387 SER A O 1
ATOM 3076 N N . THR A 1 388 ? 11.054 -1.150 -16.540 1.00 92.75 388 THR A N 1
ATOM 3077 C CA . THR A 1 388 ? 11.397 -1.061 -15.116 1.00 92.75 388 THR A CA 1
ATOM 3078 C C . THR A 1 388 ? 11.478 0.386 -14.645 1.00 92.75 388 THR A C 1
ATOM 3080 O O . THR A 1 388 ? 11.745 1.302 -15.424 1.00 92.75 388 THR A O 1
ATOM 3083 N N . LEU A 1 389 ? 11.281 0.590 -13.344 1.00 94.19 389 LEU A N 1
ATOM 3084 C CA . LEU A 1 389 ? 11.593 1.837 -12.657 1.00 94.19 389 LEU A CA 1
ATOM 3085 C C . LEU A 1 389 ? 12.577 1.537 -11.528 1.00 94.19 389 LEU A C 1
ATOM 3087 O O . LEU A 1 389 ? 12.201 0.926 -10.524 1.00 94.19 389 LEU A O 1
ATOM 3091 N N . ASP A 1 390 ? 13.813 1.993 -11.698 1.00 92.38 390 ASP A N 1
ATOM 3092 C CA . ASP A 1 390 ? 14.886 1.803 -10.726 1.00 92.38 390 ASP A CA 1
ATOM 3093 C C . ASP A 1 390 ? 15.129 3.094 -9.941 1.00 92.38 390 ASP A C 1
ATOM 3095 O O . ASP A 1 390 ? 14.979 4.203 -10.466 1.00 92.38 390 ASP A O 1
ATOM 3099 N N . VAL A 1 391 ? 15.546 2.958 -8.685 1.00 92.81 391 VAL A N 1
ATOM 3100 C CA . VAL A 1 391 ? 16.028 4.091 -7.895 1.00 92.81 391 VAL A CA 1
ATOM 3101 C C . VAL A 1 391 ? 17.516 4.271 -8.155 1.00 92.81 391 VAL A C 1
ATOM 3103 O O . VAL A 1 391 ? 18.304 3.351 -7.956 1.00 92.81 391 VAL A O 1
ATOM 3106 N N . VAL A 1 392 ? 17.909 5.476 -8.550 1.00 93.06 392 VAL A N 1
ATOM 3107 C CA . VAL A 1 392 ? 19.312 5.887 -8.602 1.00 93.06 392 VAL A CA 1
ATOM 3108 C C . VAL A 1 392 ? 19.595 6.653 -7.323 1.00 93.06 392 VAL A C 1
ATOM 3110 O O . VAL A 1 392 ? 19.169 7.800 -7.168 1.00 93.06 392 VAL A O 1
ATOM 3113 N N . ALA A 1 393 ? 20.233 5.972 -6.375 1.00 92.69 393 ALA A N 1
ATOM 3114 C CA . ALA A 1 393 ? 20.604 6.548 -5.094 1.00 92.69 393 ALA A CA 1
ATOM 3115 C C . ALA A 1 393 ? 21.769 7.530 -5.260 1.00 92.69 393 ALA A C 1
ATOM 3117 O O . ALA A 1 393 ? 22.651 7.330 -6.091 1.00 92.69 393 ALA A O 1
ATOM 3118 N N . ASP A 1 394 ? 21.770 8.578 -4.444 1.00 92.38 394 ASP A N 1
ATOM 3119 C CA . ASP A 1 394 ? 22.912 9.474 -4.328 1.00 92.38 394 ASP A CA 1
ATOM 3120 C C . ASP A 1 394 ? 24.084 8.776 -3.629 1.00 92.38 394 ASP A C 1
ATOM 3122 O O . ASP A 1 394 ? 24.046 8.528 -2.423 1.00 92.38 394 ASP A O 1
ATOM 3126 N N . ASP A 1 395 ? 25.131 8.480 -4.390 1.00 90.88 395 ASP A N 1
ATOM 3127 C CA . ASP A 1 395 ? 26.387 7.898 -3.915 1.00 90.88 395 ASP A CA 1
ATOM 3128 C C . ASP A 1 395 ? 27.437 8.964 -3.536 1.00 90.88 395 ASP A C 1
ATOM 3130 O O . ASP A 1 395 ? 28.551 8.633 -3.127 1.00 90.88 395 ASP A O 1
ATOM 3134 N N . GLY A 1 396 ? 27.095 10.253 -3.658 1.00 91.31 396 GLY A N 1
ATOM 3135 C CA . GLY A 1 396 ? 28.014 11.376 -3.470 1.00 91.31 396 GLY A CA 1
ATOM 3136 C C . GLY A 1 396 ? 28.999 11.590 -4.628 1.00 91.31 396 GLY A C 1
ATOM 3137 O O . GLY A 1 396 ? 29.883 12.445 -4.519 1.00 91.31 396 GLY A O 1
ATOM 3138 N N . GLY A 1 397 ? 28.865 10.841 -5.724 1.00 90.75 397 GLY A N 1
ATOM 3139 C CA . GLY A 1 397 ? 29.728 10.893 -6.897 1.00 90.75 397 GLY A CA 1
ATOM 3140 C C . GLY A 1 397 ? 29.460 12.087 -7.818 1.00 90.75 397 GLY A C 1
ATOM 3141 O O . GLY A 1 397 ? 28.394 12.709 -7.811 1.00 90.75 397 GLY A O 1
ATOM 3142 N N . ALA A 1 398 ? 30.453 12.408 -8.654 1.00 88.62 398 ALA A N 1
ATOM 3143 C CA . ALA A 1 398 ? 30.346 13.487 -9.637 1.00 88.62 398 ALA A CA 1
ATOM 3144 C C . ALA A 1 398 ? 29.292 13.186 -10.717 1.00 88.62 398 ALA A C 1
ATOM 3146 O O . ALA A 1 398 ? 28.551 14.087 -11.103 1.00 88.62 398 ALA A O 1
ATOM 3147 N N . GLU A 1 399 ? 29.185 11.923 -11.145 1.00 85.50 399 GLU A N 1
ATOM 3148 C CA . GLU A 1 399 ? 28.208 11.487 -12.148 1.00 85.50 399 GLU A CA 1
ATOM 3149 C C . GLU A 1 399 ? 26.771 11.683 -11.653 1.00 85.50 399 GLU A C 1
ATOM 3151 O O . GLU A 1 399 ? 25.958 12.303 -12.341 1.00 85.50 399 GLU A O 1
ATOM 3156 N N . PHE A 1 400 ? 26.468 11.246 -10.423 1.00 90.62 400 PHE A N 1
ATOM 3157 C CA . PHE A 1 400 ? 25.163 11.501 -9.823 1.00 90.62 400 PHE A CA 1
ATOM 3158 C C . PHE A 1 400 ? 24.892 13.004 -9.706 1.00 90.62 400 PHE A C 1
ATOM 3160 O O . PHE A 1 400 ? 23.801 13.455 -10.044 1.00 90.62 400 PHE A O 1
ATOM 3167 N N . ALA A 1 401 ? 25.864 13.802 -9.252 1.00 89.88 401 ALA A N 1
ATOM 3168 C CA . ALA A 1 401 ? 25.686 15.244 -9.092 1.00 89.88 401 ALA A CA 1
ATOM 3169 C C . ALA A 1 401 ? 25.378 15.960 -10.422 1.00 89.88 401 ALA A C 1
ATOM 3171 O O . ALA A 1 401 ? 24.519 16.850 -10.457 1.00 89.88 401 ALA A O 1
ATOM 3172 N N . GLU A 1 402 ? 26.047 15.568 -11.507 1.00 89.00 402 GLU A N 1
ATOM 3173 C CA . GLU A 1 402 ? 25.801 16.080 -12.856 1.00 89.00 402 GLU A CA 1
ATOM 3174 C C . GLU A 1 402 ? 24.414 15.671 -13.358 1.00 89.00 402 GLU A C 1
ATOM 3176 O O . GLU A 1 402 ? 23.608 16.532 -13.726 1.00 89.00 402 GLU A O 1
ATOM 3181 N N . LEU A 1 403 ? 24.097 14.376 -13.281 1.00 88.69 403 LEU A N 1
ATOM 3182 C CA . LEU A 1 403 ? 22.810 13.825 -13.690 1.00 88.69 403 LEU A CA 1
ATOM 3183 C C . LEU A 1 403 ? 21.651 14.462 -12.911 1.00 88.69 403 LEU A C 1
ATOM 3185 O O . LEU A 1 403 ? 20.667 14.915 -13.496 1.00 88.69 403 LEU A O 1
ATOM 3189 N N . TYR A 1 404 ? 21.785 14.563 -11.590 1.00 91.12 404 TYR A N 1
ATOM 3190 C CA . TYR A 1 404 ? 20.810 15.201 -10.714 1.00 91.12 404 TYR A CA 1
ATOM 3191 C C . TYR A 1 404 ? 20.584 16.659 -11.113 1.00 91.12 404 TYR A C 1
ATOM 3193 O O . TYR A 1 404 ? 19.435 17.080 -11.258 1.00 91.12 404 TYR A O 1
ATOM 3201 N N . SER A 1 405 ? 21.655 17.420 -11.349 1.00 89.19 405 SER A N 1
ATOM 3202 C CA . SER A 1 405 ? 21.559 18.823 -11.767 1.00 89.19 405 SER A CA 1
ATOM 3203 C C . SER A 1 405 ? 20.864 18.971 -13.124 1.00 89.19 405 SER A C 1
ATOM 3205 O O . SER A 1 405 ? 20.000 19.837 -13.275 1.00 89.19 405 SER A O 1
ATOM 3207 N N . ALA A 1 406 ? 21.179 18.099 -14.087 1.00 85.94 406 ALA A N 1
ATOM 3208 C CA . ALA A 1 406 ? 20.565 18.098 -15.413 1.00 85.94 406 ALA A CA 1
ATOM 3209 C C . ALA A 1 406 ? 19.052 17.829 -15.351 1.00 85.94 406 ALA A C 1
ATOM 3211 O O . ALA A 1 406 ? 18.259 18.586 -15.915 1.00 85.94 406 ALA A O 1
ATOM 3212 N N . VAL A 1 407 ? 18.630 16.804 -14.602 1.00 86.00 407 VAL A N 1
ATOM 3213 C CA . VAL A 1 407 ? 17.206 16.458 -14.454 1.00 86.00 407 VAL A CA 1
ATOM 3214 C C . VAL A 1 407 ? 16.443 17.567 -13.720 1.00 86.00 4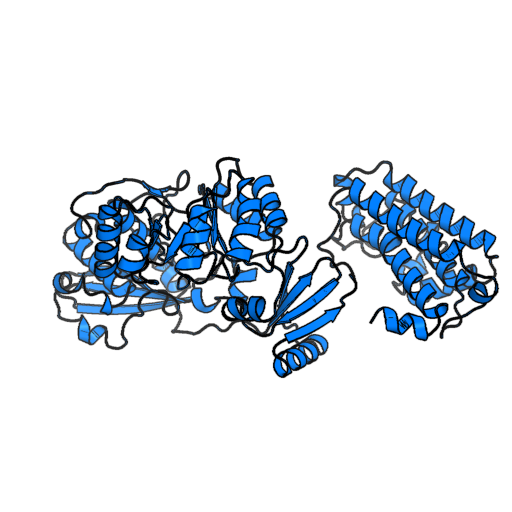07 VAL A C 1
ATOM 3216 O O . VAL A 1 407 ? 15.327 17.907 -14.107 1.00 86.00 407 VAL A O 1
ATOM 3219 N N . HIS A 1 408 ? 17.036 18.200 -12.702 1.00 85.94 408 HIS A N 1
ATOM 3220 C CA . HIS A 1 408 ? 16.386 19.297 -11.971 1.00 85.94 408 HIS A CA 1
ATOM 3221 C C . HIS A 1 408 ? 16.232 20.578 -12.797 1.00 85.94 408 HIS A C 1
ATOM 3223 O O . HIS A 1 408 ? 15.296 21.340 -12.556 1.00 85.94 408 HIS A O 1
ATOM 3229 N N . ALA A 1 409 ? 17.095 20.807 -13.790 1.00 82.06 409 ALA A N 1
ATOM 3230 C CA . ALA A 1 409 ? 16.945 21.923 -14.719 1.00 82.06 409 ALA A CA 1
ATOM 3231 C C . ALA A 1 409 ? 15.783 21.714 -15.713 1.00 82.06 409 ALA A C 1
ATOM 3233 O O . ALA A 1 409 ? 15.132 22.685 -16.101 1.00 82.06 409 ALA A O 1
ATOM 3234 N N . GLY A 1 410 ? 15.513 20.462 -16.114 1.00 69.00 410 GLY A N 1
ATOM 3235 C CA . GLY A 1 410 ? 14.550 20.111 -17.170 1.00 69.00 410 GLY A CA 1
ATOM 3236 C C . GLY A 1 410 ? 13.272 19.383 -16.725 1.00 69.00 410 GLY A C 1
ATOM 3237 O O . GLY A 1 410 ? 12.415 19.124 -17.565 1.00 69.00 410 GLY A O 1
ATOM 3238 N N . ARG A 1 411 ? 13.117 19.060 -15.433 1.00 68.94 411 ARG A N 1
ATOM 3239 C CA . ARG A 1 411 ? 12.154 18.089 -14.849 1.00 68.94 411 ARG A CA 1
ATOM 3240 C C . ARG A 1 411 ? 12.371 16.629 -15.267 1.00 68.94 411 ARG A C 1
ATOM 3242 O O . ARG A 1 411 ? 12.179 15.750 -14.429 1.00 68.94 411 ARG A O 1
ATOM 3249 N N . THR A 1 412 ? 12.782 16.369 -16.507 1.00 79.62 412 THR A N 1
ATOM 3250 C CA . THR A 1 412 ? 13.149 15.037 -17.009 1.00 79.62 412 THR A CA 1
ATOM 3251 C C . THR A 1 412 ? 14.399 15.090 -17.885 1.00 79.62 412 THR A C 1
ATOM 3253 O O . THR A 1 412 ? 14.724 16.126 -18.464 1.00 79.62 412 THR A O 1
ATOM 3256 N N . LEU A 1 413 ? 15.113 13.966 -17.977 1.00 83.56 413 LEU A N 1
ATOM 3257 C CA . LEU A 1 413 ? 16.213 13.764 -18.925 1.00 83.56 413 LEU A CA 1
ATOM 3258 C C . LEU A 1 413 ? 15.983 12.444 -19.661 1.00 83.56 413 LEU A C 1
ATOM 3260 O O . LEU A 1 413 ? 15.788 11.417 -19.014 1.00 83.56 413 LEU A O 1
ATOM 3264 N N . ARG A 1 414 ? 16.009 12.465 -20.995 1.00 84.50 414 ARG A N 1
ATOM 3265 C CA . ARG A 1 414 ? 15.893 11.265 -21.835 1.00 84.50 414 ARG A CA 1
ATOM 3266 C C . ARG A 1 414 ? 17.234 10.971 -22.490 1.00 84.50 414 ARG A C 1
ATOM 3268 O O . ARG A 1 414 ? 17.869 11.896 -22.993 1.00 84.50 414 ARG A O 1
ATOM 3275 N N . ARG A 1 415 ? 17.657 9.711 -22.468 1.00 82.25 415 ARG A N 1
ATOM 3276 C CA . ARG A 1 415 ? 18.854 9.243 -23.169 1.00 82.25 415 ARG A CA 1
ATOM 3277 C C . ARG A 1 415 ? 18.698 7.783 -23.567 1.00 82.25 415 ARG A C 1
ATOM 3279 O O . ARG A 1 415 ? 17.996 7.027 -22.896 1.00 82.25 415 ARG A O 1
ATOM 3286 N N . GLN A 1 416 ? 19.392 7.397 -24.626 1.00 66.56 416 GLN A N 1
ATOM 3287 C CA . GLN A 1 416 ? 19.527 6.000 -24.992 1.00 66.56 416 GLN A CA 1
ATOM 3288 C C . GLN A 1 416 ? 20.643 5.389 -24.148 1.00 66.56 416 GLN A C 1
ATOM 3290 O O . GLN A 1 416 ? 21.798 5.805 -24.220 1.00 66.56 416 GLN A O 1
ATOM 3295 N N . GLU A 1 417 ? 20.289 4.413 -23.324 1.00 67.81 417 GLU A N 1
ATOM 3296 C CA . GLU A 1 417 ? 21.254 3.569 -22.640 1.00 67.81 417 GLU A CA 1
ATOM 3297 C C . GLU A 1 417 ? 21.287 2.247 -23.383 1.00 67.81 417 GLU A C 1
ATOM 3299 O O . GLU A 1 417 ? 20.447 1.364 -23.188 1.00 67.81 417 GLU A O 1
ATOM 3304 N N . PHE A 1 418 ? 22.268 2.113 -24.274 1.00 42.97 418 PHE A N 1
ATOM 3305 C CA . PHE A 1 418 ? 22.608 0.797 -24.784 1.00 42.97 418 PHE A CA 1
ATOM 3306 C C . PHE A 1 418 ? 22.989 -0.066 -23.590 1.00 42.97 418 PHE A C 1
ATOM 3308 O O . PHE A 1 418 ? 23.807 0.325 -22.760 1.00 42.97 418 PHE A O 1
ATOM 3315 N N . ARG A 1 419 ? 22.321 -1.212 -23.488 1.00 41.75 419 ARG A N 1
ATOM 3316 C CA . ARG A 1 419 ? 22.461 -2.186 -22.409 1.00 41.75 419 ARG A CA 1
ATOM 3317 C C . ARG A 1 419 ? 23.947 -2.531 -22.206 1.00 41.75 419 ARG A C 1
ATOM 3319 O O . ARG A 1 419 ? 24.472 -3.413 -22.873 1.00 41.75 419 ARG A O 1
ATOM 3326 N N . ALA A 1 420 ? 24.614 -1.875 -21.263 1.00 37.72 420 ALA A N 1
ATOM 3327 C CA . ALA A 1 420 ? 25.577 -2.570 -20.425 1.00 37.72 420 ALA A CA 1
ATOM 3328 C C . ALA A 1 420 ? 24.704 -3.335 -19.424 1.00 37.72 420 ALA A C 1
ATOM 3330 O O . ALA A 1 420 ? 23.977 -2.709 -18.653 1.00 37.72 420 ALA A O 1
ATOM 3331 N N . GLN A 1 421 ? 24.612 -4.661 -19.542 1.00 39.34 421 GLN A N 1
ATOM 3332 C CA . GLN A 1 421 ? 23.725 -5.435 -18.672 1.00 39.34 421 GLN A CA 1
ATOM 3333 C C . GLN A 1 421 ? 24.196 -5.315 -17.214 1.00 39.34 421 GLN A C 1
ATOM 3335 O O . GLN A 1 421 ? 25.310 -5.702 -16.872 1.00 39.34 421 GLN A O 1
ATOM 3340 N N . ASP A 1 422 ? 23.323 -4.762 -16.368 1.00 36.75 422 ASP A N 1
ATOM 3341 C CA . ASP A 1 422 ? 23.419 -4.816 -14.907 1.00 36.75 422 ASP A CA 1
ATOM 3342 C C . ASP A 1 422 ? 23.434 -6.295 -14.462 1.00 36.75 422 ASP A C 1
ATOM 3344 O O . ASP A 1 422 ? 22.753 -7.138 -15.056 1.00 36.75 422 ASP A O 1
ATOM 3348 N N . GLU A 1 423 ? 24.179 -6.628 -13.402 1.00 38.88 423 GLU A N 1
ATOM 3349 C CA . GLU A 1 423 ? 24.398 -8.009 -12.920 1.00 38.88 423 GLU A CA 1
ATOM 3350 C C . GLU A 1 423 ? 23.110 -8.769 -12.515 1.00 38.88 423 GLU A C 1
ATOM 3352 O O . GLU A 1 423 ? 23.159 -9.972 -12.250 1.00 38.88 423 GLU A O 1
ATOM 3357 N N . SER A 1 424 ? 21.954 -8.097 -12.487 1.00 39.94 424 SER A N 1
ATOM 3358 C CA . SER A 1 424 ? 20.640 -8.647 -12.137 1.00 39.94 424 SER A CA 1
ATOM 3359 C C . SER A 1 424 ? 19.879 -9.299 -13.300 1.00 39.94 424 SER A C 1
ATOM 3361 O O . SER A 1 424 ? 18.921 -10.027 -13.047 1.00 39.94 424 SER A O 1
ATOM 3363 N N . ASP A 1 425 ? 20.314 -9.108 -14.549 1.00 47.53 425 ASP A N 1
ATOM 3364 C CA . ASP A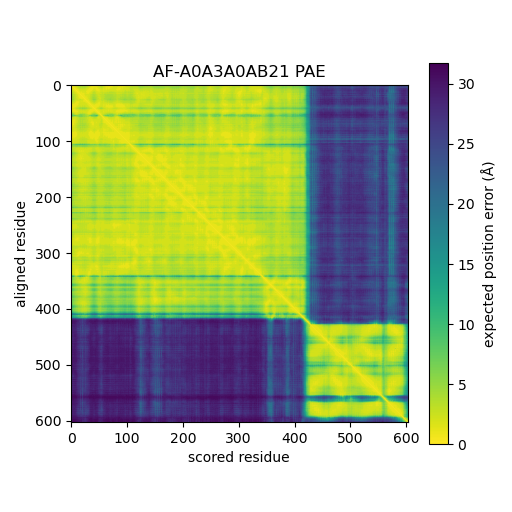 1 425 ? 19.601 -9.542 -15.765 1.00 47.53 425 ASP A CA 1
ATOM 3365 C C . ASP A 1 425 ? 20.206 -10.813 -16.394 1.00 47.53 425 ASP A C 1
ATOM 3367 O O . ASP A 1 425 ? 20.266 -10.993 -17.612 1.00 47.53 425 ASP A O 1
ATOM 3371 N N . ILE A 1 426 ? 20.686 -11.721 -15.544 1.00 53.81 426 ILE A N 1
ATOM 3372 C CA . ILE A 1 426 ? 21.246 -13.002 -15.966 1.00 53.81 426 ILE A CA 1
ATOM 3373 C C . ILE A 1 426 ? 20.114 -13.894 -16.517 1.00 53.81 426 ILE A C 1
ATOM 3375 O O . ILE A 1 426 ? 19.202 -14.237 -15.760 1.00 53.81 426 ILE A O 1
ATOM 3379 N N . PRO A 1 427 ? 20.163 -14.368 -17.777 1.00 53.78 427 PRO A N 1
ATOM 3380 C CA . PRO A 1 427 ? 19.221 -15.366 -18.270 1.00 53.78 427 PRO A CA 1
ATOM 3381 C C . PRO A 1 427 ? 19.297 -16.629 -17.401 1.00 53.78 427 PRO A C 1
ATOM 3383 O O . PRO A 1 427 ? 20.258 -17.383 -17.468 1.00 53.78 427 PRO A O 1
ATOM 3386 N N . TYR A 1 428 ? 18.277 -16.903 -16.585 1.00 63.72 428 TYR A N 1
ATOM 3387 C CA . TYR A 1 428 ? 18.307 -17.995 -15.594 1.00 63.72 428 TYR A CA 1
ATOM 3388 C C . TYR A 1 428 ? 18.289 -19.418 -16.189 1.00 63.72 428 TYR A C 1
ATOM 3390 O O . TYR A 1 428 ? 18.142 -20.391 -15.449 1.00 63.72 428 TYR A O 1
ATOM 3398 N N . THR A 1 429 ? 18.422 -19.569 -17.513 1.00 77.94 429 THR A N 1
ATOM 3399 C CA . THR A 1 429 ? 18.426 -20.875 -18.184 1.00 77.94 429 THR A CA 1
ATOM 3400 C C . THR A 1 429 ? 19.518 -20.974 -19.244 1.00 77.94 429 THR A C 1
ATOM 3402 O O . THR A 1 429 ? 19.801 -20.032 -19.988 1.00 77.94 429 THR A O 1
ATOM 3405 N N . LYS A 1 430 ? 20.084 -22.171 -19.383 1.00 86.31 430 LYS A N 1
ATOM 3406 C CA . LYS A 1 430 ? 21.046 -22.535 -20.424 1.00 86.31 430 LYS A CA 1
ATOM 3407 C C . LYS A 1 430 ? 20.497 -22.318 -21.829 1.00 86.31 430 LYS A C 1
ATOM 3409 O O . LYS A 1 430 ? 21.251 -21.967 -22.730 1.00 86.31 430 LYS A O 1
ATOM 3414 N N . THR A 1 431 ? 19.200 -22.539 -22.024 1.00 85.38 431 THR A N 1
ATOM 3415 C CA . THR A 1 431 ? 18.538 -22.341 -23.318 1.00 85.38 431 THR A CA 1
ATOM 3416 C C . THR A 1 431 ? 18.593 -20.878 -23.745 1.00 85.38 431 THR A C 1
ATOM 3418 O O . THR A 1 431 ? 18.983 -20.600 -24.875 1.00 85.38 431 THR A O 1
ATOM 3421 N N . ALA A 1 432 ? 18.263 -19.955 -22.837 1.00 81.62 432 ALA A N 1
ATOM 3422 C CA . ALA A 1 432 ? 18.340 -18.522 -23.105 1.00 81.62 432 ALA A CA 1
ATOM 3423 C C . ALA A 1 432 ? 19.793 -18.070 -23.328 1.00 81.62 432 ALA A C 1
ATOM 3425 O O . ALA A 1 432 ? 20.078 -17.410 -24.320 1.00 81.62 432 ALA A O 1
ATOM 3426 N N . LEU A 1 433 ? 20.728 -18.536 -22.492 1.00 87.69 433 LEU A N 1
ATOM 3427 C CA . LEU A 1 433 ? 22.157 -18.258 -22.664 1.00 87.69 433 LEU A CA 1
ATOM 3428 C C . LEU A 1 433 ? 22.685 -18.693 -24.043 1.00 87.69 433 LEU A C 1
ATOM 3430 O O . LEU A 1 433 ? 23.398 -17.945 -24.705 1.00 87.69 433 LEU A O 1
ATOM 3434 N N . LEU A 1 434 ? 22.355 -19.909 -24.490 1.00 91.38 434 LEU A N 1
ATOM 3435 C CA . LEU A 1 434 ? 22.790 -20.414 -25.796 1.00 91.38 434 LEU A CA 1
ATOM 3436 C C . LEU A 1 434 ? 22.159 -19.640 -26.959 1.00 91.38 434 LEU A C 1
ATOM 3438 O O . LEU A 1 434 ? 22.823 -19.462 -27.980 1.00 91.38 434 LEU A O 1
ATOM 3442 N N . ALA A 1 435 ? 20.910 -19.189 -26.812 1.00 87.00 435 ALA A N 1
ATOM 3443 C CA . ALA A 1 435 ? 20.254 -18.342 -27.802 1.00 87.00 435 ALA A CA 1
ATOM 3444 C C . ALA A 1 435 ? 20.983 -16.997 -27.937 1.00 87.00 435 ALA A C 1
ATOM 3446 O O . ALA A 1 435 ? 21.368 -16.638 -29.045 1.00 87.00 435 ALA A O 1
ATOM 3447 N N . GLU A 1 436 ? 21.282 -16.322 -26.824 1.00 86.56 436 GLU A N 1
ATOM 3448 C CA . GLU A 1 436 ? 21.998 -15.040 -26.839 1.00 86.56 436 GLU A CA 1
ATOM 3449 C C . GLU A 1 436 ? 23.417 -15.161 -27.412 1.00 86.56 436 GLU A C 1
ATOM 3451 O O . GLU A 1 436 ? 23.828 -14.343 -28.236 1.00 86.56 436 GLU A O 1
ATOM 3456 N N . ILE A 1 437 ? 24.157 -16.211 -27.030 1.00 93.00 437 ILE A N 1
ATOM 3457 C CA . ILE A 1 437 ? 25.480 -16.509 -27.603 1.00 93.00 437 ILE A CA 1
ATOM 3458 C C . ILE A 1 437 ? 25.370 -16.726 -29.114 1.00 93.00 437 ILE A C 1
ATOM 3460 O O . ILE A 1 437 ? 26.201 -16.218 -29.868 1.00 93.00 437 ILE A O 1
ATOM 3464 N N . GLY A 1 438 ? 24.361 -17.480 -29.557 1.00 92.00 438 GLY A N 1
ATOM 3465 C CA . GLY A 1 438 ? 24.123 -17.764 -30.969 1.00 92.00 438 GLY A CA 1
ATOM 3466 C C . GLY A 1 438 ? 23.763 -16.515 -31.773 1.00 92.00 438 GLY A C 1
ATOM 3467 O O . GLY A 1 438 ? 24.295 -16.326 -32.866 1.00 92.00 438 GLY A O 1
ATOM 3468 N N . GLU A 1 439 ? 22.910 -15.651 -31.229 1.00 91.38 439 GLU A N 1
ATOM 3469 C CA . GLU A 1 439 ? 22.507 -14.385 -31.847 1.00 91.38 439 GLU A CA 1
ATOM 3470 C C . GLU A 1 439 ? 23.686 -13.422 -31.980 1.00 91.38 439 GLU A C 1
ATOM 3472 O O . GLU A 1 439 ? 24.003 -13.011 -33.094 1.00 91.38 439 GLU A O 1
ATOM 3477 N N . ALA A 1 440 ? 24.402 -13.134 -30.887 1.00 90.69 440 ALA A N 1
ATOM 3478 C CA . ALA A 1 440 ? 25.559 -12.237 -30.916 1.00 90.69 440 ALA A CA 1
ATOM 3479 C C . ALA A 1 440 ? 26.668 -12.755 -31.848 1.00 90.69 440 ALA A C 1
ATOM 3481 O O . ALA A 1 440 ? 27.298 -11.992 -32.584 1.00 90.69 440 ALA A O 1
ATOM 3482 N N . TRP A 1 441 ? 26.885 -14.073 -31.868 1.00 95.56 441 TRP A N 1
ATOM 3483 C CA . TRP A 1 441 ? 27.816 -14.705 -32.798 1.00 95.56 441 TRP A CA 1
ATOM 3484 C C . TRP A 1 441 ? 27.373 -14.560 -34.257 1.00 95.56 441 TRP A C 1
ATOM 3486 O O . TRP A 1 441 ? 28.198 -14.264 -35.126 1.00 95.56 441 TRP A O 1
ATOM 3496 N N . ALA A 1 442 ? 26.086 -14.756 -34.547 1.00 91.81 442 ALA A N 1
ATOM 3497 C CA . ALA A 1 442 ? 25.538 -14.583 -35.887 1.00 91.81 442 ALA A CA 1
ATOM 3498 C C . ALA A 1 442 ? 25.604 -13.118 -36.342 1.00 91.81 442 ALA A C 1
ATOM 3500 O O . ALA A 1 442 ? 25.985 -12.867 -37.481 1.00 91.81 442 ALA A O 1
ATOM 3501 N N . GLU A 1 443 ? 25.291 -12.159 -35.467 1.00 92.38 443 GLU A N 1
ATOM 3502 C CA . GLU A 1 443 ? 25.423 -10.718 -35.724 1.00 92.38 443 GLU A CA 1
ATOM 3503 C C . GLU A 1 443 ? 26.850 -10.364 -36.161 1.00 92.38 443 GLU A C 1
ATOM 3505 O O . GLU A 1 443 ? 27.045 -9.783 -37.233 1.00 92.38 443 GLU A O 1
ATOM 3510 N N . LEU A 1 444 ? 27.848 -10.778 -35.371 1.00 93.12 444 LEU A N 1
ATOM 3511 C CA . LEU A 1 444 ? 29.257 -10.535 -35.666 1.00 93.12 444 LEU A CA 1
ATOM 3512 C C . LEU A 1 444 ? 29.676 -11.182 -36.994 1.00 93.12 444 LEU A C 1
ATOM 3514 O O . LEU A 1 444 ? 30.256 -10.513 -37.847 1.00 93.12 444 LEU A O 1
ATOM 3518 N N . ASN A 1 445 ? 29.356 -12.465 -37.201 1.00 92.94 445 ASN A N 1
ATOM 3519 C CA . ASN A 1 445 ? 29.747 -13.186 -38.418 1.00 92.94 445 ASN A CA 1
ATOM 3520 C C . ASN A 1 445 ? 29.073 -12.638 -39.676 1.00 92.94 445 ASN A C 1
ATOM 3522 O O . ASN A 1 445 ? 29.715 -12.527 -40.721 1.00 92.94 445 ASN A O 1
ATOM 3526 N N . ASN A 1 446 ? 27.796 -12.268 -39.582 1.00 91.44 446 ASN A N 1
ATOM 3527 C CA . ASN A 1 446 ? 27.083 -11.647 -40.689 1.00 91.44 446 ASN A CA 1
ATOM 3528 C C . ASN A 1 446 ? 27.725 -10.314 -41.061 1.00 91.44 446 ASN A C 1
ATOM 3530 O O . ASN A 1 446 ? 27.894 -10.046 -42.245 1.00 91.44 446 ASN A O 1
ATOM 3534 N N . TYR A 1 447 ? 28.121 -9.501 -40.081 1.00 91.62 447 TYR A N 1
ATOM 3535 C CA . TYR A 1 447 ? 28.779 -8.229 -40.358 1.00 91.62 447 TYR A CA 1
ATOM 3536 C C . TYR A 1 447 ? 30.139 -8.428 -41.042 1.00 91.62 447 TYR A C 1
ATOM 3538 O O . TYR A 1 447 ? 30.367 -7.901 -42.131 1.00 91.62 447 TYR A O 1
ATOM 3546 N N . ILE A 1 448 ? 31.020 -9.258 -40.470 1.00 93.12 448 ILE A N 1
ATOM 3547 C CA . ILE A 1 448 ? 32.379 -9.447 -41.008 1.00 93.12 448 ILE A CA 1
ATOM 3548 C C . ILE A 1 448 ? 32.392 -10.134 -42.381 1.00 93.12 448 ILE A C 1
ATOM 3550 O O . ILE A 1 448 ? 33.305 -9.899 -43.170 1.00 93.12 448 ILE A O 1
ATOM 3554 N N . ALA A 1 449 ? 31.380 -10.951 -42.699 1.00 88.81 449 ALA A N 1
ATOM 3555 C CA . ALA A 1 449 ? 31.259 -11.618 -43.996 1.00 88.81 449 ALA A CA 1
ATOM 3556 C C . ALA A 1 449 ? 31.031 -10.648 -45.170 1.00 88.81 449 ALA A C 1
ATOM 3558 O O . ALA A 1 449 ? 31.255 -11.029 -46.319 1.00 88.81 449 ALA A O 1
ATOM 3559 N N . HIS A 1 450 ? 30.597 -9.414 -44.895 1.00 86.62 450 HIS A N 1
ATOM 3560 C CA . HIS A 1 450 ? 30.315 -8.392 -45.908 1.00 86.62 450 HIS A CA 1
ATOM 3561 C C . HIS A 1 450 ? 31.391 -7.297 -45.983 1.00 86.62 450 HIS A C 1
ATOM 3563 O O . HIS A 1 450 ? 31.228 -6.337 -46.737 1.00 86.62 450 HIS A O 1
ATOM 3569 N N . LEU A 1 451 ? 32.488 -7.420 -45.228 1.00 89.19 451 LEU A N 1
ATOM 3570 C CA . LEU A 1 451 ? 33.568 -6.434 -45.244 1.00 89.19 451 LEU A CA 1
ATOM 3571 C C . LEU A 1 451 ? 34.410 -6.540 -46.520 1.00 89.19 451 LEU A C 1
ATOM 3573 O O . LEU A 1 451 ? 34.847 -7.629 -46.897 1.00 89.19 451 LEU A O 1
ATOM 3577 N N . SER A 1 452 ? 34.655 -5.394 -47.164 1.00 88.44 452 SER A N 1
ATOM 3578 C CA . SER A 1 452 ? 35.537 -5.296 -48.332 1.00 88.44 452 SER A CA 1
ATOM 3579 C C . SER A 1 452 ? 37.015 -5.327 -47.934 1.00 88.44 452 SER A C 1
ATOM 3581 O O . SER A 1 452 ? 37.365 -5.089 -46.776 1.00 88.44 452 SER A O 1
ATOM 3583 N N . ASP A 1 453 ? 37.903 -5.576 -48.898 1.00 85.06 453 ASP A N 1
ATOM 3584 C CA . ASP A 1 453 ? 39.353 -5.556 -48.665 1.00 85.06 453 ASP A CA 1
ATOM 3585 C C . ASP A 1 453 ? 39.834 -4.186 -48.148 1.00 85.06 453 ASP A C 1
ATOM 3587 O O . ASP A 1 453 ? 40.731 -4.121 -47.307 1.00 85.06 453 ASP A O 1
ATOM 3591 N N . GLU A 1 454 ? 39.202 -3.087 -48.581 1.00 85.38 454 GLU A N 1
ATOM 3592 C CA . GLU A 1 454 ? 39.476 -1.745 -48.055 1.00 85.38 454 GLU A CA 1
ATOM 3593 C C . GLU A 1 454 ? 39.044 -1.598 -46.594 1.00 85.38 454 GLU A C 1
ATOM 3595 O O . GLU A 1 454 ? 39.750 -0.962 -45.813 1.00 85.38 454 GLU A O 1
ATOM 3600 N N . ALA A 1 455 ? 37.915 -2.196 -46.204 1.00 88.19 455 ALA A N 1
ATOM 3601 C CA . ALA A 1 455 ? 37.441 -2.170 -44.824 1.00 88.19 455 ALA A CA 1
ATOM 3602 C C . ALA A 1 455 ? 38.409 -2.904 -43.884 1.00 88.19 455 ALA A C 1
ATOM 3604 O O . ALA A 1 455 ? 38.731 -2.392 -42.815 1.00 88.19 455 ALA A O 1
ATOM 3605 N N . TRP A 1 456 ? 38.953 -4.047 -44.312 1.00 89.25 456 TRP A N 1
ATOM 3606 C CA . TRP A 1 456 ? 39.955 -4.802 -43.549 1.00 89.25 456 TRP A CA 1
ATOM 3607 C C . TRP A 1 456 ? 41.286 -4.063 -43.353 1.00 89.25 456 TRP A C 1
ATOM 3609 O O . TRP A 1 456 ? 42.039 -4.417 -42.445 1.00 89.25 456 TRP A O 1
ATOM 3619 N N . ALA A 1 457 ? 41.581 -3.062 -44.186 1.00 85.94 457 ALA A N 1
ATOM 3620 C CA . ALA A 1 457 ? 42.808 -2.273 -44.124 1.00 85.94 457 ALA A CA 1
ATOM 3621 C C . ALA A 1 457 ? 42.701 -1.014 -43.240 1.00 85.94 457 ALA A C 1
ATOM 3623 O O . ALA A 1 457 ? 43.711 -0.339 -43.039 1.00 85.94 457 ALA A O 1
ATOM 3624 N N . GLN A 1 458 ? 41.509 -0.680 -42.730 1.00 88.25 458 GLN A N 1
ATOM 3625 C CA . GLN A 1 458 ? 41.320 0.467 -41.836 1.00 88.25 458 GLN A CA 1
ATOM 3626 C C . GLN A 1 458 ? 41.888 0.188 -40.441 1.00 88.25 458 GLN A C 1
ATOM 3628 O O . GLN A 1 458 ? 41.979 -0.965 -40.022 1.00 88.25 458 GLN A O 1
ATOM 3633 N N . THR A 1 459 ? 42.255 1.246 -39.717 1.00 88.56 459 THR A N 1
ATOM 3634 C CA . THR A 1 459 ? 42.733 1.159 -38.332 1.00 88.56 459 THR A CA 1
ATOM 3635 C C . THR A 1 459 ? 42.122 2.252 -37.472 1.00 88.56 459 THR A C 1
ATOM 3637 O O . THR A 1 459 ? 41.968 3.381 -37.944 1.00 88.56 459 THR A O 1
ATOM 3640 N N . ASP A 1 460 ? 41.819 1.934 -36.218 1.00 83.75 460 ASP A N 1
ATOM 3641 C CA . ASP A 1 460 ? 41.333 2.905 -35.240 1.00 83.75 460 ASP A CA 1
ATOM 3642 C C . ASP A 1 460 ? 42.434 3.886 -34.773 1.00 83.75 460 ASP A C 1
ATOM 3644 O O . ASP A 1 460 ? 43.575 3.872 -35.249 1.00 83.75 460 ASP A O 1
ATOM 3648 N N . ALA A 1 461 ? 42.097 4.759 -33.818 1.00 77.88 461 ALA A N 1
ATOM 3649 C CA . ALA A 1 461 ? 43.027 5.741 -33.251 1.00 77.88 461 ALA A CA 1
ATOM 3650 C C . ALA A 1 461 ? 44.234 5.112 -32.521 1.00 77.88 461 ALA A C 1
ATOM 3652 O O . ALA A 1 461 ? 45.239 5.790 -32.304 1.00 77.88 461 ALA A O 1
ATOM 3653 N N . GLN A 1 462 ? 44.139 3.835 -32.146 1.00 78.38 462 GLN A N 1
ATOM 3654 C CA . GLN A 1 462 ? 45.179 3.059 -31.471 1.00 78.38 462 GLN A CA 1
ATOM 3655 C C . GLN A 1 462 ? 45.956 2.168 -32.457 1.00 78.38 462 GLN A C 1
ATOM 3657 O O . GLN A 1 462 ? 46.909 1.491 -32.069 1.00 78.38 462 GLN A O 1
ATOM 3662 N N . GLY A 1 463 ? 45.600 2.205 -33.746 1.00 83.69 463 GLY A N 1
ATOM 3663 C CA . GLY A 1 463 ? 46.235 1.434 -34.809 1.00 83.69 463 GLY A CA 1
ATOM 3664 C C . GLY A 1 463 ? 45.702 0.008 -34.956 1.00 83.69 463 GLY A C 1
ATOM 3665 O O . GLY A 1 463 ? 46.321 -0.779 -35.672 1.00 83.69 463 GLY A O 1
ATOM 3666 N N . TRP A 1 464 ? 44.586 -0.341 -34.311 1.00 87.88 464 TRP A N 1
ATOM 3667 C CA . TRP A 1 464 ? 43.978 -1.666 -34.411 1.00 87.88 464 TRP A CA 1
ATOM 3668 C C . TRP A 1 464 ? 43.139 -1.783 -35.674 1.00 87.88 464 TRP A C 1
ATOM 3670 O O . TRP A 1 464 ? 42.258 -0.965 -35.938 1.00 87.88 464 TRP A O 1
ATOM 3680 N N . SER A 1 465 ? 43.405 -2.823 -36.461 1.00 91.81 465 SER A N 1
ATOM 3681 C CA . SER A 1 465 ? 42.578 -3.174 -37.612 1.00 91.81 465 SER A CA 1
ATOM 3682 C C . SER A 1 465 ? 41.364 -4.013 -37.197 1.00 91.81 465 SER A C 1
ATOM 3684 O O . SER A 1 465 ? 41.370 -4.629 -36.124 1.00 91.81 465 SER A O 1
ATOM 3686 N N . PRO A 1 466 ? 40.344 -4.166 -38.065 1.00 92.75 466 PRO A N 1
ATOM 3687 C CA . PRO A 1 466 ? 39.261 -5.118 -37.839 1.00 92.75 466 PRO A CA 1
ATOM 3688 C C . PRO A 1 466 ? 39.746 -6.530 -37.504 1.00 92.75 466 PRO A C 1
ATOM 3690 O O . PRO A 1 466 ? 39.177 -7.216 -36.657 1.00 92.75 466 PRO A O 1
ATOM 3693 N N . LYS A 1 467 ? 40.846 -6.960 -38.131 1.00 93.31 467 LYS A N 1
ATOM 3694 C CA . LYS A 1 467 ? 41.484 -8.246 -37.845 1.00 93.31 467 LYS A CA 1
ATOM 3695 C C . LYS A 1 467 ? 41.991 -8.314 -36.401 1.00 93.31 467 LYS A C 1
ATOM 3697 O O . LYS A 1 467 ? 41.864 -9.364 -35.779 1.00 93.31 467 LYS A O 1
ATOM 3702 N N . ASP A 1 468 ? 42.550 -7.230 -35.872 1.00 91.00 468 ASP A N 1
ATOM 3703 C CA . ASP A 1 468 ? 43.113 -7.193 -34.518 1.00 91.00 468 ASP A CA 1
ATOM 3704 C C . ASP A 1 468 ? 42.011 -7.220 -33.451 1.00 91.00 468 ASP A C 1
ATOM 3706 O O . ASP A 1 468 ? 42.117 -7.983 -32.489 1.00 91.00 468 ASP A O 1
ATOM 3710 N N . HIS A 1 469 ? 40.897 -6.514 -33.678 1.00 91.56 469 HIS A N 1
ATOM 3711 C CA . HIS A 1 469 ? 39.703 -6.630 -32.831 1.00 91.56 469 HIS A CA 1
ATOM 3712 C C . HIS A 1 469 ? 39.159 -8.066 -32.797 1.00 91.56 469 HIS A C 1
ATOM 3714 O O . HIS A 1 469 ? 38.828 -8.577 -31.731 1.00 91.56 469 HIS A O 1
ATOM 3720 N N . LEU A 1 470 ? 39.119 -8.766 -33.937 1.00 93.31 470 LEU A N 1
ATOM 3721 C CA . LEU A 1 470 ? 38.682 -10.167 -33.973 1.00 93.31 470 LEU A CA 1
ATOM 3722 C C . LEU A 1 470 ? 39.693 -11.125 -33.332 1.00 93.31 470 LEU A C 1
ATOM 3724 O O . LEU A 1 470 ? 39.302 -12.084 -32.665 1.00 93.31 470 LEU A O 1
ATOM 3728 N N . ALA A 1 471 ? 40.992 -10.875 -33.510 1.00 91.06 471 ALA A N 1
ATOM 3729 C CA . ALA A 1 471 ? 42.049 -11.672 -32.895 1.00 91.06 471 ALA A CA 1
ATOM 3730 C C . ALA A 1 471 ? 42.023 -11.578 -31.364 1.00 91.06 471 ALA A C 1
ATOM 3732 O O . ALA A 1 471 ? 42.322 -12.563 -30.685 1.00 91.06 471 ALA A O 1
ATOM 3733 N N . HIS A 1 472 ? 41.611 -10.427 -30.832 1.00 90.88 472 HIS A N 1
ATOM 3734 C CA . HIS A 1 472 ? 41.461 -10.189 -29.403 1.00 90.88 472 HIS A CA 1
ATOM 3735 C C . HIS A 1 472 ? 40.344 -11.030 -28.761 1.00 90.88 472 HIS A C 1
ATOM 3737 O O . HIS A 1 472 ? 40.512 -11.506 -27.642 1.00 90.88 472 HIS A O 1
ATOM 3743 N N . LEU A 1 473 ? 39.238 -11.295 -29.462 1.00 93.62 473 LEU A N 1
ATOM 3744 C CA . LEU A 1 473 ? 38.108 -12.066 -28.920 1.00 93.62 473 LEU A CA 1
ATOM 3745 C C . LEU A 1 473 ? 38.476 -13.524 -28.570 1.00 93.62 473 LEU A C 1
ATOM 3747 O O . LEU A 1 473 ? 38.001 -14.093 -27.582 1.00 93.62 473 LEU A O 1
ATOM 3751 N N . ALA A 1 474 ? 39.325 -14.163 -29.383 1.00 93.38 474 ALA A N 1
ATOM 3752 C CA . ALA A 1 474 ? 39.546 -15.609 -29.312 1.00 93.38 474 ALA A CA 1
ATOM 3753 C C . ALA A 1 474 ? 40.210 -16.091 -27.997 1.00 93.38 474 ALA A C 1
ATOM 3755 O O . ALA A 1 474 ? 39.719 -17.065 -27.416 1.00 93.38 474 ALA A O 1
ATOM 3756 N N . PRO A 1 475 ? 41.283 -15.459 -27.476 1.00 92.62 475 PRO A N 1
ATOM 3757 C CA . PRO A 1 475 ? 41.873 -15.832 -26.189 1.00 92.62 475 PRO A CA 1
ATOM 3758 C C . PRO A 1 475 ? 40.878 -15.797 -25.023 1.00 92.62 475 PRO A C 1
ATOM 3760 O O . PRO A 1 475 ? 40.825 -16.753 -24.249 1.00 92.62 475 PRO A O 1
ATOM 3763 N N . TRP A 1 476 ? 40.051 -14.753 -24.913 1.00 91.75 476 TRP A N 1
ATOM 3764 C CA . TRP A 1 476 ? 39.089 -14.593 -23.816 1.00 91.75 476 TRP A CA 1
ATOM 3765 C C . TRP A 1 476 ? 37.998 -15.673 -23.835 1.00 91.75 476 TRP A C 1
ATOM 3767 O O . TRP A 1 476 ? 37.748 -16.318 -22.807 1.00 91.75 476 TRP A O 1
ATOM 3777 N N . ALA A 1 477 ? 37.463 -15.983 -25.020 1.00 94.12 477 ALA A N 1
ATOM 3778 C CA . ALA A 1 477 ? 36.527 -17.089 -25.225 1.00 94.12 477 ALA A CA 1
ATOM 3779 C C . ALA A 1 477 ? 37.150 -18.467 -24.892 1.00 94.12 477 ALA A C 1
ATOM 3781 O O . ALA A 1 477 ? 36.532 -19.297 -24.216 1.00 94.12 477 ALA A O 1
ATOM 3782 N N . ARG A 1 478 ? 38.411 -18.723 -25.273 1.00 94.81 478 ARG A N 1
ATOM 3783 C CA . ARG A 1 478 ? 39.126 -19.951 -24.857 1.00 94.81 478 ARG A CA 1
ATOM 3784 C C . ARG A 1 478 ? 39.338 -20.005 -23.350 1.00 94.81 478 ARG A C 1
ATOM 3786 O O . ARG A 1 478 ? 39.192 -21.066 -22.743 1.00 94.81 478 ARG A O 1
ATOM 3793 N N . GLY A 1 479 ? 39.651 -18.862 -22.744 1.00 92.50 479 GLY A N 1
ATOM 3794 C CA . GLY A 1 479 ? 39.801 -18.716 -21.304 1.00 92.50 479 GLY A CA 1
ATOM 3795 C C . GLY A 1 479 ? 38.538 -19.152 -20.565 1.00 92.50 479 GLY A C 1
ATOM 3796 O O . GLY A 1 479 ? 38.622 -19.994 -19.671 1.00 92.50 479 GLY A O 1
ATOM 3797 N N . ILE A 1 480 ? 37.362 -18.648 -20.957 1.00 94.56 480 ILE A N 1
ATOM 3798 C CA . ILE A 1 480 ? 36.112 -19.054 -20.302 1.00 94.56 480 ILE A CA 1
ATOM 3799 C C . ILE A 1 480 ? 35.783 -20.533 -20.563 1.00 94.56 480 ILE A C 1
ATOM 3801 O O . ILE A 1 480 ? 35.427 -21.249 -19.629 1.00 94.56 480 ILE A O 1
ATOM 3805 N N . ALA A 1 481 ? 36.007 -21.044 -21.779 1.00 95.81 481 ALA A N 1
ATOM 3806 C CA . ALA A 1 481 ? 35.803 -22.461 -22.089 1.00 95.81 481 ALA A CA 1
ATOM 3807 C C . ALA A 1 481 ? 36.693 -23.391 -21.239 1.00 95.81 481 ALA A C 1
ATOM 3809 O O . ALA A 1 481 ? 36.252 -24.455 -20.799 1.00 95.81 481 ALA A O 1
ATOM 3810 N N . ALA A 1 482 ? 37.944 -22.998 -20.987 1.00 93.69 482 ALA A N 1
ATOM 3811 C CA . ALA A 1 482 ? 38.864 -23.723 -20.115 1.00 93.69 482 ALA A CA 1
ATOM 3812 C C . ALA A 1 482 ? 38.416 -23.678 -18.651 1.00 93.69 482 ALA A C 1
ATOM 3814 O O . ALA A 1 482 ? 38.422 -24.712 -17.980 1.00 93.69 482 ALA A O 1
ATOM 3815 N N . LEU A 1 483 ? 37.948 -22.522 -18.172 1.00 92.38 483 LEU A N 1
ATOM 3816 C CA . LEU A 1 483 ? 37.421 -22.393 -16.815 1.00 92.38 483 LEU A CA 1
ATOM 3817 C C . LEU A 1 483 ? 36.247 -23.342 -16.571 1.00 92.38 483 LEU A C 1
ATOM 3819 O O . LEU A 1 483 ? 36.252 -24.070 -15.586 1.00 92.38 483 LEU A O 1
ATOM 3823 N N . LEU A 1 484 ? 35.276 -23.398 -17.485 1.00 93.88 484 LEU A N 1
ATOM 3824 C CA . LEU A 1 484 ? 34.125 -24.303 -17.366 1.00 93.88 484 LEU A CA 1
ATOM 3825 C C . LEU A 1 484 ? 34.542 -25.783 -17.287 1.00 93.88 484 LEU A C 1
ATOM 3827 O O . LEU A 1 484 ? 33.862 -26.595 -16.662 1.00 93.88 484 LEU A O 1
ATOM 3831 N N . ARG A 1 485 ? 35.705 -26.130 -17.853 1.00 93.69 485 ARG A N 1
ATOM 3832 C CA . ARG A 1 485 ? 36.335 -27.459 -17.760 1.00 93.69 485 ARG A CA 1
ATOM 3833 C C . ARG A 1 485 ? 37.258 -27.622 -16.550 1.00 93.69 485 ARG A C 1
ATOM 3835 O O . ARG A 1 485 ? 37.964 -28.625 -16.461 1.00 93.69 485 ARG A O 1
ATOM 3842 N N . ARG A 1 486 ? 37.265 -26.657 -15.628 1.00 91.31 486 ARG A N 1
ATOM 3843 C CA . ARG A 1 486 ? 38.157 -26.578 -14.463 1.00 91.31 486 ARG A CA 1
ATOM 3844 C C . ARG A 1 486 ? 39.633 -26.608 -14.848 1.00 91.31 486 ARG A C 1
ATOM 3846 O O . ARG A 1 486 ? 40.438 -27.290 -14.221 1.00 91.31 486 ARG A O 1
ATOM 3853 N N . GLN A 1 487 ? 39.985 -25.886 -15.904 1.00 90.50 487 GLN A N 1
ATOM 3854 C CA . GLN A 1 487 ? 41.356 -25.721 -16.375 1.00 90.50 487 GLN A CA 1
ATOM 3855 C C . GLN A 1 487 ? 41.822 -24.270 -16.175 1.00 90.50 487 GLN A C 1
ATOM 3857 O O . GLN A 1 487 ? 40.993 -23.356 -16.133 1.00 90.50 487 GLN A O 1
ATOM 3862 N N . PRO A 1 488 ? 43.136 -24.026 -16.016 1.00 86.81 488 PRO A N 1
ATOM 3863 C CA . PRO A 1 488 ? 43.648 -22.675 -15.807 1.00 86.81 488 PRO A CA 1
ATOM 3864 C C . PRO A 1 488 ? 43.387 -21.775 -17.024 1.00 86.81 488 PRO A C 1
ATOM 3866 O O . PRO A 1 488 ? 43.821 -22.089 -18.133 1.00 86.81 488 PRO A O 1
ATOM 3869 N N . ARG A 1 489 ? 42.717 -20.631 -16.812 1.00 88.38 489 ARG A N 1
ATOM 3870 C CA . ARG A 1 489 ? 42.364 -19.680 -17.888 1.00 88.38 489 ARG A CA 1
ATOM 3871 C C . ARG A 1 489 ? 43.581 -19.147 -18.627 1.00 88.38 489 ARG A C 1
ATOM 3873 O O . ARG A 1 489 ? 43.603 -19.167 -19.852 1.00 88.38 489 ARG A O 1
ATOM 3880 N N . TRP A 1 490 ? 44.603 -18.727 -17.882 1.00 86.50 490 TRP A N 1
ATOM 3881 C CA . TRP A 1 490 ? 45.831 -18.159 -18.440 1.00 86.50 490 TRP A CA 1
ATOM 3882 C C . TRP A 1 490 ? 46.494 -19.086 -19.459 1.00 86.50 490 TRP A C 1
ATOM 3884 O O . TRP A 1 490 ? 46.942 -18.625 -20.504 1.00 86.50 490 TRP A O 1
ATOM 3894 N N . ALA A 1 491 ? 46.484 -20.397 -19.200 1.00 87.62 491 ALA A N 1
ATOM 3895 C CA . ALA A 1 491 ? 47.095 -21.383 -20.081 1.00 87.62 491 ALA A CA 1
ATOM 3896 C C . ALA A 1 491 ? 46.352 -21.465 -21.420 1.00 87.62 491 ALA A C 1
ATOM 3898 O O . ALA A 1 491 ? 46.982 -21.493 -22.473 1.00 87.62 491 ALA A O 1
ATOM 3899 N N . ALA A 1 492 ? 45.017 -21.446 -21.384 1.00 89.44 492 ALA A N 1
ATOM 3900 C CA . ALA A 1 492 ? 44.180 -21.457 -22.582 1.00 89.44 492 ALA A CA 1
ATOM 3901 C C . ALA A 1 492 ? 44.210 -20.126 -23.355 1.00 89.44 492 ALA A C 1
ATOM 3903 O O . ALA A 1 492 ? 44.018 -20.116 -24.570 1.00 89.44 492 ALA A O 1
ATOM 3904 N N . MET A 1 493 ? 44.480 -19.018 -22.659 1.00 89.25 493 MET A N 1
ATOM 3905 C CA . MET A 1 493 ? 44.678 -17.694 -23.257 1.00 89.25 493 MET A CA 1
ATOM 3906 C C . MET A 1 493 ? 46.070 -17.521 -23.883 1.00 89.25 493 MET A C 1
ATOM 3908 O O . MET A 1 493 ? 46.257 -16.597 -24.661 1.00 89.25 493 MET A O 1
ATOM 3912 N N . GLY A 1 494 ? 47.045 -18.385 -23.571 1.00 87.38 494 GLY A N 1
ATOM 3913 C CA . GLY A 1 494 ? 48.435 -18.211 -24.017 1.00 87.38 494 GLY A CA 1
ATOM 3914 C C . GLY A 1 494 ? 49.225 -17.180 -23.199 1.00 87.38 494 GLY A C 1
ATOM 3915 O O . GLY A 1 494 ? 50.201 -16.607 -23.685 1.00 87.38 494 GLY A O 1
ATOM 3916 N N . LEU A 1 495 ? 48.812 -16.940 -21.951 1.00 86.12 495 LEU A N 1
ATOM 3917 C CA . LEU A 1 495 ? 49.446 -16.011 -21.015 1.00 86.12 495 LEU A CA 1
ATOM 3918 C C . LEU A 1 495 ? 50.266 -16.760 -19.959 1.00 86.12 495 LEU A C 1
ATOM 3920 O O . LEU A 1 495 ? 49.954 -17.891 -19.595 1.00 86.12 495 LEU A O 1
ATOM 3924 N N . ALA A 1 496 ? 51.302 -16.117 -19.420 1.00 83.75 496 ALA A N 1
ATOM 3925 C CA . ALA A 1 496 ? 52.002 -16.632 -18.246 1.00 83.75 496 ALA A CA 1
ATOM 3926 C C . ALA A 1 496 ? 51.157 -16.416 -16.974 1.00 83.75 496 ALA A C 1
ATOM 3928 O O . ALA A 1 496 ? 50.566 -15.350 -16.802 1.00 83.75 496 ALA A O 1
ATOM 3929 N N . ASP A 1 497 ? 51.153 -17.387 -16.051 1.00 80.50 497 ASP A N 1
ATOM 3930 C CA . ASP A 1 497 ? 50.399 -17.322 -14.780 1.00 80.50 497 ASP A CA 1
ATOM 3931 C C . ASP A 1 497 ? 50.691 -16.035 -13.987 1.00 80.50 497 ASP A C 1
ATOM 3933 O O . ASP A 1 497 ? 49.775 -15.407 -13.466 1.00 80.50 497 ASP A O 1
ATOM 3937 N N . GLN A 1 498 ? 51.951 -15.587 -13.962 1.00 80.06 498 GLN A N 1
ATOM 3938 C CA . GLN A 1 498 ? 52.351 -14.364 -13.260 1.00 80.06 498 GLN A CA 1
ATOM 3939 C C . GLN A 1 498 ? 51.680 -13.106 -13.825 1.00 80.06 498 GLN A C 1
ATOM 3941 O O . GLN A 1 498 ? 51.305 -12.236 -13.049 1.00 80.06 498 GLN A O 1
ATOM 3946 N N . ILE A 1 499 ? 51.515 -13.028 -15.148 1.00 77.25 499 ILE A N 1
ATOM 3947 C CA . ILE A 1 499 ? 50.908 -11.883 -15.843 1.00 77.25 499 ILE A CA 1
ATOM 3948 C C . ILE A 1 499 ? 49.399 -11.903 -15.630 1.00 77.25 499 ILE A C 1
ATOM 3950 O O . ILE A 1 499 ? 48.800 -10.901 -15.280 1.00 77.25 499 ILE A O 1
ATOM 3954 N N . TYR A 1 500 ? 48.776 -13.074 -15.733 1.00 74.12 500 TYR A N 1
ATOM 3955 C CA . TYR A 1 500 ? 47.343 -13.204 -15.478 1.00 74.12 500 TYR A CA 1
ATOM 3956 C C . TYR A 1 500 ? 46.958 -12.851 -14.029 1.00 74.12 500 TYR A C 1
ATOM 3958 O O . TYR A 1 500 ? 45.857 -12.375 -13.765 1.00 74.12 500 TYR A O 1
ATOM 3966 N N . ARG A 1 501 ? 47.868 -13.065 -13.070 1.00 73.56 501 ARG A N 1
ATOM 3967 C CA . ARG A 1 501 ? 47.655 -12.736 -11.654 1.00 73.56 501 ARG A CA 1
ATOM 3968 C C . ARG A 1 501 ? 47.811 -11.251 -11.313 1.00 73.56 501 ARG A C 1
ATOM 3970 O O . ARG A 1 501 ? 47.405 -10.874 -10.216 1.00 73.56 501 ARG A O 1
ATOM 3977 N N . THR A 1 502 ? 48.374 -10.409 -12.186 1.00 72.75 502 THR A N 1
ATOM 3978 C CA . THR A 1 502 ? 48.526 -8.968 -11.897 1.00 72.75 502 THR A CA 1
ATOM 3979 C C . THR A 1 502 ? 47.207 -8.200 -11.986 1.00 72.75 502 THR A C 1
ATOM 3981 O O . THR A 1 502 ? 47.116 -7.130 -11.398 1.00 72.75 502 THR A O 1
ATOM 3984 N N . HIS A 1 503 ? 46.184 -8.765 -12.644 1.00 64.88 503 HIS A N 1
ATOM 3985 C CA . HIS A 1 503 ? 44.902 -8.110 -12.963 1.00 64.88 503 HIS A CA 1
ATOM 3986 C C . HIS A 1 503 ? 45.036 -6.868 -13.856 1.00 64.88 503 HIS A C 1
ATOM 3988 O O . HIS A 1 503 ? 44.090 -6.096 -13.989 1.00 64.88 503 HIS A O 1
ATOM 3994 N N . ASP A 1 504 ? 46.190 -6.692 -14.490 1.00 77.94 504 ASP A N 1
ATOM 3995 C CA . ASP A 1 504 ? 46.406 -5.650 -15.480 1.00 77.94 504 ASP A CA 1
ATOM 3996 C C . ASP A 1 504 ? 45.901 -6.159 -16.840 1.00 77.94 504 ASP A C 1
ATOM 3998 O O . ASP A 1 504 ? 46.582 -6.903 -17.555 1.00 77.94 504 ASP A O 1
ATOM 4002 N N . VAL A 1 505 ? 44.636 -5.845 -17.135 1.00 74.81 505 VAL A N 1
ATOM 4003 C CA . VAL A 1 505 ? 43.957 -6.261 -18.370 1.00 74.81 505 VAL A CA 1
ATOM 4004 C C . VAL A 1 505 ? 44.628 -5.634 -19.591 1.00 74.81 505 VAL A C 1
ATOM 4006 O O . VAL A 1 505 ? 44.773 -6.313 -20.608 1.00 74.81 505 VAL A O 1
ATOM 4009 N N . ASP A 1 506 ? 45.125 -4.405 -19.470 1.00 78.06 506 ASP A N 1
ATOM 4010 C CA . ASP A 1 506 ? 45.820 -3.702 -20.550 1.00 78.06 506 ASP A CA 1
ATOM 4011 C C . ASP A 1 506 ? 47.142 -4.404 -20.882 1.00 78.06 506 ASP A C 1
ATOM 4013 O O . ASP A 1 506 ? 47.398 -4.743 -22.038 1.00 78.06 506 ASP A O 1
ATOM 4017 N N . GLN A 1 507 ? 47.927 -4.774 -19.864 1.00 81.00 507 GLN A N 1
ATOM 4018 C CA . GLN A 1 507 ? 49.150 -5.562 -20.047 1.00 81.00 507 GLN A CA 1
ATOM 4019 C C . GLN A 1 507 ? 48.879 -6.930 -20.695 1.00 81.00 507 GLN A C 1
ATOM 4021 O O . GLN A 1 507 ? 49.661 -7.392 -21.534 1.00 81.00 507 GLN A O 1
ATOM 4026 N N . ALA A 1 508 ? 47.799 -7.611 -20.305 1.00 79.56 508 ALA A N 1
ATOM 4027 C CA . ALA A 1 508 ? 47.411 -8.877 -20.921 1.00 79.56 508 ALA A CA 1
ATOM 4028 C C . ALA A 1 508 ? 47.014 -8.687 -22.394 1.00 79.56 508 ALA A C 1
ATOM 4030 O O . ALA A 1 508 ? 47.428 -9.476 -23.248 1.00 79.56 508 ALA A O 1
ATOM 4031 N N . ASN A 1 509 ? 46.266 -7.626 -22.698 1.00 83.62 509 ASN A 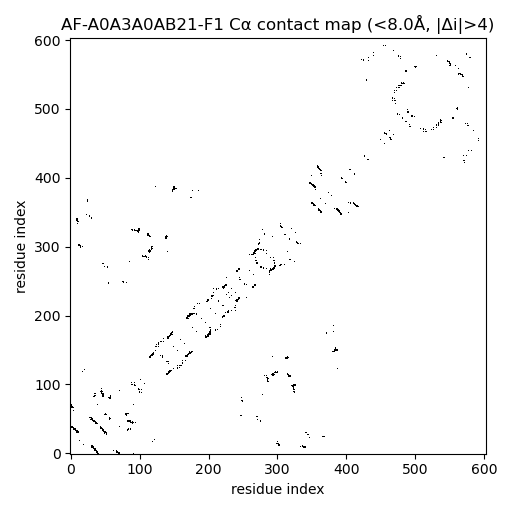N 1
ATOM 4032 C CA . ASN A 1 509 ? 45.820 -7.295 -24.046 1.00 83.62 509 ASN A CA 1
ATOM 4033 C C . ASN A 1 509 ? 46.990 -6.945 -24.968 1.00 83.62 509 ASN A C 1
ATOM 4035 O O . ASN A 1 509 ? 47.054 -7.481 -26.074 1.00 83.62 509 ASN A O 1
ATOM 4039 N N . ASP A 1 510 ? 47.956 -6.157 -24.497 1.00 84.00 510 ASP A N 1
ATOM 4040 C CA . ASP A 1 510 ? 49.167 -5.811 -25.248 1.00 84.00 510 ASP A CA 1
ATOM 4041 C C . ASP A 1 510 ? 49.965 -7.054 -25.659 1.00 84.00 510 ASP A C 1
ATOM 4043 O O . ASP A 1 510 ? 50.447 -7.171 -26.790 1.00 84.00 510 ASP A O 1
ATOM 4047 N N . LEU A 1 511 ? 50.086 -8.027 -24.753 1.00 84.62 511 LEU A N 1
ATOM 4048 C CA . LEU A 1 511 ? 50.795 -9.278 -25.020 1.00 84.62 511 LEU A CA 1
ATOM 4049 C C . LEU A 1 511 ? 50.044 -10.163 -26.012 1.00 84.62 511 LEU A C 1
ATOM 4051 O O . LEU A 1 511 ? 50.665 -10.728 -26.914 1.00 84.62 511 LEU A O 1
ATOM 4055 N N . LEU A 1 512 ? 48.724 -10.281 -25.868 1.00 85.88 512 LEU A N 1
ATOM 4056 C CA . LEU A 1 512 ? 47.886 -11.034 -26.802 1.00 85.88 512 LEU A CA 1
ATOM 4057 C C . LEU A 1 512 ? 47.898 -10.395 -28.194 1.00 85.88 512 LEU A C 1
ATOM 4059 O O . LEU A 1 512 ? 48.027 -11.100 -29.198 1.00 85.88 512 LEU A O 1
ATOM 4063 N N . HIS A 1 513 ? 47.844 -9.066 -28.263 1.00 85.56 513 HIS A N 1
ATOM 4064 C CA . HIS A 1 513 ? 47.971 -8.320 -29.507 1.00 85.56 513 HIS A CA 1
ATOM 4065 C C . HIS A 1 513 ? 49.350 -8.552 -30.145 1.00 85.56 513 HIS A C 1
ATOM 4067 O O . HIS A 1 513 ? 49.440 -8.937 -31.312 1.00 85.56 513 HIS A O 1
ATOM 4073 N N . ALA A 1 514 ? 50.440 -8.463 -29.374 1.00 85.38 514 ALA A N 1
ATOM 4074 C CA . ALA A 1 514 ? 51.790 -8.733 -29.872 1.00 85.38 514 ALA A CA 1
ATOM 4075 C C . ALA A 1 514 ? 51.965 -10.158 -30.436 1.00 85.38 514 ALA A C 1
ATOM 4077 O O . ALA A 1 514 ? 52.732 -10.345 -31.381 1.00 85.38 514 ALA A O 1
ATOM 4078 N N . GLN A 1 515 ? 51.255 -11.150 -29.886 1.00 84.44 515 GLN A N 1
ATOM 4079 C CA . GLN A 1 515 ? 51.268 -12.539 -30.365 1.00 84.44 515 GLN A CA 1
ATOM 4080 C C . GLN A 1 515 ? 50.438 -12.759 -31.639 1.00 84.44 515 GLN A C 1
ATOM 4082 O O . GLN A 1 515 ? 50.676 -13.727 -32.366 1.00 84.44 515 GLN A O 1
ATOM 4087 N N . THR A 1 516 ? 49.448 -11.903 -31.902 1.00 85.31 516 THR A N 1
ATOM 4088 C CA . THR A 1 516 ? 48.440 -12.123 -32.951 1.00 85.31 516 THR A CA 1
ATOM 4089 C C . THR A 1 516 ? 48.510 -11.132 -34.111 1.00 85.31 516 THR A C 1
ATOM 4091 O O . THR A 1 516 ? 48.028 -11.465 -35.194 1.00 85.31 516 THR A O 1
ATOM 4094 N N . LYS A 1 517 ? 49.187 -9.986 -33.954 1.00 84.06 517 LYS A N 1
ATOM 4095 C CA . LYS A 1 517 ? 49.307 -8.926 -34.976 1.00 84.06 517 LYS A CA 1
ATOM 4096 C C . LYS A 1 517 ? 49.788 -9.420 -36.347 1.00 84.06 517 LYS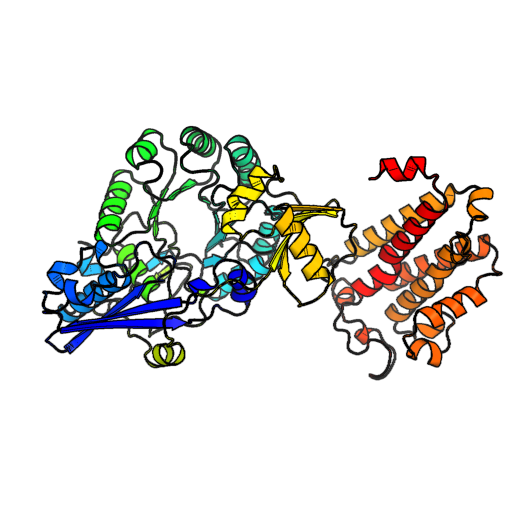 A C 1
ATOM 4098 O O . LYS A 1 517 ? 49.281 -8.988 -37.381 1.00 84.06 517 LYS A O 1
ATOM 4103 N N . ASP A 1 518 ? 50.714 -10.382 -36.372 1.00 86.88 518 ASP A N 1
ATOM 4104 C CA . ASP A 1 518 ? 51.312 -10.922 -37.603 1.00 86.88 518 ASP A CA 1
ATOM 4105 C C . ASP A 1 518 ? 50.535 -12.133 -38.157 1.00 86.88 518 ASP A C 1
ATOM 4107 O O . ASP A 1 518 ? 50.893 -12.705 -39.190 1.00 86.88 518 ASP A O 1
ATOM 4111 N N . ARG A 1 519 ? 49.451 -12.552 -37.488 1.00 89.00 519 ARG A N 1
ATOM 4112 C CA . ARG A 1 519 ? 48.625 -13.685 -37.918 1.00 89.00 519 ARG A CA 1
ATOM 4113 C C . ARG A 1 519 ? 47.794 -13.283 -39.148 1.00 89.00 519 ARG A C 1
ATOM 4115 O O . ARG A 1 519 ? 47.242 -12.175 -39.181 1.00 89.00 519 ARG A O 1
ATOM 4122 N N . PRO A 1 520 ? 47.686 -14.147 -40.177 1.00 92.88 520 PRO A N 1
ATOM 4123 C CA . PRO A 1 520 ? 46.850 -13.865 -41.341 1.00 92.88 520 PRO A CA 1
ATOM 4124 C C . PRO A 1 520 ? 45.365 -13.889 -40.961 1.00 92.88 520 PRO A C 1
ATOM 4126 O O . PRO A 1 520 ? 44.965 -14.662 -40.090 1.00 92.88 520 PRO A O 1
ATOM 4129 N N . LEU A 1 521 ? 44.540 -13.096 -41.656 1.00 90.81 521 LEU A N 1
ATOM 4130 C CA . LEU A 1 521 ? 43.096 -12.975 -41.397 1.00 90.81 521 LEU A CA 1
ATOM 4131 C C . LEU A 1 521 ? 42.385 -14.335 -41.360 1.00 90.81 521 LEU A C 1
ATOM 4133 O O . LEU A 1 521 ? 41.634 -14.619 -40.434 1.00 90.81 521 LEU A O 1
ATOM 4137 N N . THR A 1 522 ? 42.683 -15.220 -42.311 1.00 91.38 522 THR A N 1
ATOM 4138 C CA . THR A 1 522 ? 42.134 -16.586 -42.338 1.00 91.38 522 THR A CA 1
ATOM 4139 C C . THR A 1 522 ? 42.466 -17.377 -41.074 1.00 91.38 522 THR A C 1
ATOM 4141 O O . THR A 1 522 ? 41.618 -18.101 -40.562 1.00 91.38 522 THR A O 1
ATOM 4144 N N . GLY A 1 523 ? 43.674 -17.210 -40.532 1.00 92.62 523 GLY A N 1
ATOM 4145 C CA . GLY A 1 523 ? 44.077 -17.815 -39.265 1.00 92.62 523 GLY A CA 1
ATOM 4146 C C . GLY A 1 523 ? 43.356 -17.215 -38.059 1.00 92.62 523 GLY A C 1
ATOM 4147 O O . GLY A 1 523 ? 43.053 -17.947 -37.128 1.00 92.62 523 GLY A O 1
ATOM 4148 N N . VAL A 1 524 ? 43.055 -15.914 -38.073 1.00 93.81 524 VAL A N 1
ATOM 4149 C CA . VAL A 1 524 ? 42.295 -15.233 -37.008 1.00 93.81 524 VAL A CA 1
ATOM 4150 C C . VAL A 1 524 ? 40.833 -15.681 -36.990 1.00 93.81 524 VAL A C 1
ATOM 4152 O O . VAL A 1 524 ? 40.302 -16.010 -35.932 1.00 93.81 524 VAL A O 1
ATOM 4155 N N . LEU A 1 525 ? 40.195 -15.764 -38.159 1.00 93.69 525 LEU A N 1
ATOM 4156 C CA . LEU A 1 525 ? 38.803 -16.207 -38.271 1.00 93.69 525 LEU A CA 1
ATOM 4157 C C . LEU A 1 525 ? 38.630 -17.669 -37.835 1.00 93.69 525 LEU A C 1
ATOM 4159 O O . LEU A 1 525 ? 37.684 -17.988 -37.117 1.00 93.69 525 LEU A O 1
ATOM 4163 N N . LEU A 1 526 ? 39.563 -18.550 -38.216 1.00 93.31 526 LEU A N 1
ATOM 4164 C CA . LEU A 1 526 ? 39.569 -19.944 -37.759 1.00 93.31 526 LEU A CA 1
ATOM 4165 C C . LEU A 1 526 ? 39.750 -20.044 -36.242 1.00 93.31 526 LEU A C 1
ATOM 4167 O O . LEU A 1 526 ? 39.049 -20.809 -35.586 1.00 93.31 526 LEU A O 1
ATOM 4171 N N . ASP A 1 527 ? 40.662 -19.251 -35.689 1.00 93.38 527 ASP A N 1
ATOM 4172 C CA . ASP A 1 527 ? 40.943 -19.205 -34.259 1.00 93.38 527 ASP A CA 1
ATOM 4173 C C . ASP A 1 527 ? 39.739 -18.755 -33.427 1.00 93.38 527 ASP A C 1
ATOM 4175 O O . ASP A 1 527 ? 39.512 -19.301 -32.344 1.00 93.38 527 ASP A O 1
ATOM 4179 N N . LEU A 1 528 ? 38.994 -17.767 -33.928 1.00 95.44 528 LEU A N 1
ATOM 4180 C CA . LEU A 1 528 ? 37.789 -17.239 -33.302 1.00 95.44 528 LEU A CA 1
ATOM 4181 C C . LEU A 1 528 ? 36.627 -18.236 -33.397 1.00 95.44 528 LEU A C 1
ATOM 4183 O O . LEU A 1 528 ? 35.947 -18.479 -32.400 1.00 95.44 528 LEU A O 1
ATOM 4187 N N . ALA A 1 529 ? 36.439 -18.870 -34.558 1.00 94.56 529 ALA A N 1
ATOM 4188 C CA . ALA A 1 529 ? 35.433 -19.915 -34.742 1.00 94.56 529 ALA A CA 1
ATOM 4189 C C . ALA A 1 529 ? 35.697 -21.138 -33.848 1.00 94.56 529 ALA A C 1
ATOM 4191 O O . ALA A 1 529 ? 34.773 -21.659 -33.221 1.00 94.56 529 ALA A O 1
ATOM 4192 N N . ASP A 1 530 ? 36.957 -21.566 -33.738 1.00 95.81 530 ASP A N 1
ATOM 4193 C CA . ASP A 1 530 ? 37.361 -22.630 -32.819 1.00 95.81 530 ASP A CA 1
ATOM 4194 C C . ASP A 1 530 ? 37.098 -22.237 -31.359 1.00 95.81 530 ASP A C 1
ATOM 4196 O O . ASP A 1 530 ? 36.486 -23.003 -30.617 1.00 95.81 530 ASP A O 1
ATOM 4200 N N . ALA A 1 531 ? 37.473 -21.020 -30.951 1.00 95.44 531 ALA A N 1
ATOM 4201 C CA . ALA A 1 531 ? 37.226 -20.531 -29.596 1.00 95.44 531 ALA A CA 1
ATOM 4202 C C . ALA A 1 531 ? 35.728 -20.522 -29.245 1.00 95.44 531 ALA A C 1
ATOM 4204 O O . ALA A 1 531 ? 35.343 -21.022 -28.186 1.00 95.44 531 ALA A O 1
ATOM 4205 N N . HIS A 1 532 ? 34.877 -20.030 -30.149 1.00 96.88 532 HIS A N 1
ATOM 4206 C CA . HIS A 1 532 ? 33.424 -20.062 -29.990 1.00 96.88 532 HIS A CA 1
ATOM 4207 C C . HIS A 1 532 ? 32.898 -21.497 -29.841 1.00 96.88 532 HIS A C 1
ATOM 4209 O O . HIS A 1 532 ? 32.173 -21.812 -28.893 1.00 96.88 532 HIS A O 1
ATOM 4215 N N . GLN A 1 533 ? 33.332 -22.410 -30.715 1.00 96.56 533 GLN A N 1
ATOM 4216 C CA . GLN A 1 533 ? 32.935 -23.815 -30.644 1.00 96.56 533 GLN A CA 1
ATOM 4217 C C . GLN A 1 533 ? 33.386 -24.476 -29.334 1.00 96.56 533 GLN A C 1
ATOM 4219 O O . GLN A 1 533 ? 32.655 -25.280 -28.748 1.00 96.56 533 GLN A O 1
ATOM 4224 N N . GLN A 1 534 ? 34.571 -24.127 -28.833 1.00 95.75 534 GLN A N 1
ATOM 4225 C CA . GLN A 1 534 ? 35.045 -24.606 -27.543 1.00 95.75 534 GLN A CA 1
ATOM 4226 C C . GLN A 1 534 ? 34.167 -24.123 -26.386 1.00 95.75 534 GLN A C 1
ATOM 4228 O O . GLN A 1 534 ? 33.969 -24.906 -25.454 1.00 95.75 534 GLN A O 1
ATOM 4233 N N . VAL A 1 535 ? 33.620 -22.903 -26.433 1.00 96.69 535 VAL A N 1
ATOM 4234 C CA . VAL A 1 535 ? 32.651 -22.428 -25.431 1.00 96.69 535 VAL A CA 1
ATOM 4235 C C . VAL A 1 535 ? 31.378 -23.270 -25.481 1.00 96.69 535 VAL A C 1
ATOM 4237 O O . VAL A 1 535 ? 30.970 -23.809 -24.452 1.00 96.69 535 VAL A O 1
ATOM 4240 N N . LEU A 1 536 ? 30.803 -23.488 -26.668 1.00 96.31 536 LEU A N 1
ATOM 4241 C CA . LEU A 1 536 ? 29.592 -24.307 -26.823 1.00 96.31 536 LEU A CA 1
ATOM 4242 C C . LEU A 1 536 ? 29.793 -25.743 -26.312 1.00 96.31 536 LEU A C 1
ATOM 4244 O O . LEU A 1 536 ? 28.958 -26.274 -25.578 1.00 96.31 536 LEU A O 1
ATOM 4248 N N . LEU A 1 537 ? 30.937 -26.359 -26.627 1.00 95.81 537 LEU A N 1
ATOM 4249 C CA . LEU A 1 537 ? 31.299 -27.689 -26.126 1.00 95.81 537 LEU A CA 1
ATOM 4250 C C . LEU A 1 537 ? 31.489 -27.718 -24.603 1.00 95.81 537 LEU A C 1
ATOM 4252 O O . LEU A 1 537 ? 31.216 -28.740 -23.976 1.00 95.81 537 LEU A O 1
ATOM 4256 N N . ALA A 1 538 ? 31.983 -26.633 -24.003 1.00 95.44 538 ALA A N 1
ATOM 4257 C CA . ALA A 1 538 ? 32.144 -26.527 -22.554 1.00 95.44 538 ALA A CA 1
ATOM 4258 C C . ALA A 1 538 ? 30.806 -26.304 -21.828 1.00 95.44 538 ALA A C 1
ATOM 4260 O O . ALA A 1 538 ? 30.635 -26.785 -20.711 1.00 95.44 538 ALA A O 1
ATOM 4261 N N . LEU A 1 539 ? 29.848 -25.632 -22.474 1.00 95.44 539 LEU A N 1
ATOM 4262 C CA . LEU A 1 539 ? 28.488 -25.428 -21.968 1.00 95.44 539 LEU A CA 1
ATOM 4263 C C . LEU A 1 539 ? 27.614 -26.679 -22.106 1.00 95.44 539 LEU A C 1
ATOM 4265 O O . LEU A 1 539 ? 26.730 -26.907 -21.279 1.00 95.44 539 LEU A O 1
ATOM 4269 N N . ALA A 1 540 ? 27.848 -27.507 -23.129 1.00 94.06 540 ALA A N 1
ATOM 4270 C CA . ALA A 1 540 ? 27.046 -28.690 -23.447 1.00 94.06 540 ALA A CA 1
ATOM 4271 C C . ALA A 1 540 ? 26.740 -29.629 -22.254 1.00 94.06 540 ALA A C 1
ATOM 4273 O O . ALA A 1 540 ? 25.577 -30.022 -22.138 1.00 94.06 540 ALA A O 1
ATOM 4274 N N . PRO A 1 541 ? 27.674 -29.953 -21.335 1.00 94.69 541 PRO A N 1
ATOM 4275 C CA . PRO A 1 541 ? 27.379 -30.808 -20.181 1.00 94.69 541 PRO A CA 1
ATOM 4276 C C . PRO A 1 541 ? 26.744 -30.091 -18.974 1.00 94.69 541 PRO A C 1
ATOM 4278 O O . PRO A 1 541 ? 26.314 -30.775 -18.051 1.00 94.69 541 PRO A O 1
ATOM 4281 N N . LEU A 1 542 ? 26.690 -28.753 -18.942 1.00 92.38 542 LEU A N 1
ATOM 4282 C CA . LEU A 1 542 ? 26.220 -27.996 -17.769 1.00 92.38 542 LEU A CA 1
ATOM 4283 C C . LEU A 1 542 ? 24.687 -27.948 -17.667 1.00 92.38 542 LEU A C 1
ATOM 4285 O O . LEU A 1 542 ? 23.996 -27.903 -18.688 1.00 92.38 542 LEU A O 1
ATOM 4289 N N . SER A 1 543 ? 24.154 -27.930 -16.446 1.00 90.75 543 SER A N 1
ATOM 4290 C CA . SER A 1 543 ? 22.738 -27.652 -16.156 1.00 90.75 543 SER A CA 1
ATOM 4291 C C . SER A 1 543 ? 22.497 -26.175 -15.812 1.00 90.75 543 SER A C 1
ATOM 4293 O O . SER A 1 543 ? 23.448 -25.434 -15.565 1.00 90.75 543 SER A O 1
ATOM 4295 N N . ASP A 1 544 ? 21.232 -25.750 -15.726 1.00 84.69 544 ASP A N 1
ATOM 4296 C CA . ASP A 1 544 ? 20.872 -24.400 -15.255 1.00 84.69 544 ASP A CA 1
ATOM 4297 C C . ASP A 1 544 ? 21.429 -24.125 -13.847 1.00 84.69 544 ASP A C 1
ATOM 4299 O O . ASP A 1 544 ? 21.976 -23.060 -13.577 1.00 84.69 544 ASP A O 1
ATOM 4303 N N . ALA A 1 545 ? 21.402 -25.127 -12.962 1.00 81.88 545 ALA A N 1
ATOM 4304 C CA . ALA A 1 545 ? 21.973 -25.015 -11.621 1.00 81.88 545 ALA A CA 1
ATOM 4305 C C . ALA A 1 545 ? 23.501 -24.843 -11.639 1.00 81.88 545 ALA A C 1
ATOM 4307 O O . ALA A 1 545 ? 24.054 -24.152 -10.787 1.00 81.88 545 ALA A O 1
ATOM 4308 N N . ASP A 1 546 ? 24.195 -25.452 -12.604 1.00 88.94 546 ASP A N 1
ATOM 4309 C CA . ASP A 1 546 ? 25.645 -25.301 -12.747 1.00 88.94 546 ASP A CA 1
ATOM 4310 C C . ASP A 1 546 ? 26.023 -23.894 -13.225 1.00 88.94 546 ASP A C 1
ATOM 4312 O O . ASP A 1 546 ? 27.043 -23.354 -12.793 1.00 88.94 546 ASP A O 1
ATOM 4316 N N . LEU A 1 547 ? 25.180 -23.277 -14.056 1.00 87.62 547 LEU A N 1
ATOM 4317 C CA . LEU A 1 547 ? 25.343 -21.903 -14.533 1.00 87.62 547 LEU A CA 1
ATOM 4318 C C . LEU A 1 547 ? 25.186 -20.858 -13.418 1.00 87.62 547 LEU A C 1
ATOM 4320 O O . LEU A 1 547 ? 25.798 -19.794 -13.488 1.00 87.62 547 LEU A O 1
ATOM 4324 N N . LEU A 1 548 ? 24.438 -21.186 -12.362 1.00 84.62 548 LEU A N 1
ATOM 4325 C CA . LEU A 1 548 ? 24.260 -20.328 -11.189 1.00 84.62 548 LEU A CA 1
ATOM 4326 C C . LEU A 1 548 ? 25.364 -20.484 -10.132 1.00 84.62 548 LEU A C 1
ATOM 4328 O O . LEU A 1 548 ? 25.397 -19.736 -9.156 1.00 84.62 548 LEU A O 1
ATOM 4332 N N . ARG A 1 549 ? 26.290 -21.437 -10.298 1.00 85.62 549 ARG A N 1
ATOM 4333 C CA . ARG A 1 549 ? 27.416 -21.590 -9.367 1.00 85.62 549 ARG A CA 1
ATOM 4334 C C . ARG A 1 549 ? 28.397 -20.422 -9.516 1.00 85.62 549 ARG A C 1
ATOM 4336 O O . ARG A 1 549 ? 28.633 -19.977 -10.640 1.00 85.62 549 ARG A O 1
ATOM 4343 N N . PRO A 1 550 ? 29.018 -19.960 -8.418 1.00 84.69 550 PRO A N 1
ATOM 4344 C CA . PRO A 1 550 ? 29.954 -18.846 -8.466 1.00 84.69 550 PRO A CA 1
ATOM 4345 C C . PRO A 1 550 ? 31.194 -19.209 -9.279 1.00 84.69 550 PRO A C 1
ATOM 4347 O O . PRO A 1 550 ? 31.595 -20.374 -9.354 1.00 84.69 550 PRO A O 1
ATOM 4350 N N . TYR A 1 551 ? 31.848 -18.197 -9.836 1.00 84.31 551 TYR A N 1
ATOM 4351 C CA . TYR A 1 551 ? 33.092 -18.331 -10.593 1.00 84.31 551 TYR A CA 1
ATOM 4352 C C . TYR A 1 551 ? 34.150 -19.214 -9.905 1.00 84.31 551 TYR A C 1
ATOM 4354 O O . TYR A 1 551 ? 34.744 -20.100 -10.529 1.00 84.31 551 TYR A O 1
ATOM 4362 N N . ALA A 1 552 ? 34.326 -19.029 -8.593 1.00 81.62 552 ALA A N 1
ATOM 4363 C CA . ALA A 1 552 ? 35.272 -19.777 -7.768 1.00 81.62 552 ALA A CA 1
ATOM 4364 C C . ALA A 1 552 ? 35.047 -21.302 -7.804 1.00 81.62 552 ALA A C 1
ATOM 4366 O O . ALA A 1 552 ? 36.004 -22.070 -7.707 1.00 81.62 552 ALA A O 1
ATOM 4367 N N . TYR A 1 553 ? 33.807 -21.765 -8.022 1.00 86.25 553 TYR A N 1
ATOM 4368 C CA . TYR A 1 553 ? 33.488 -23.193 -8.127 1.00 86.25 553 TYR A CA 1
ATOM 4369 C C . TYR A 1 553 ? 34.249 -23.887 -9.263 1.00 86.25 553 TYR A C 1
ATOM 4371 O O . TYR A 1 553 ? 34.534 -25.084 -9.168 1.00 86.25 553 TYR A O 1
ATOM 4379 N N . TYR A 1 554 ? 34.571 -23.151 -10.328 1.00 87.50 554 TYR A N 1
ATOM 4380 C CA . TYR A 1 554 ? 35.200 -23.666 -11.539 1.00 87.50 554 TYR A CA 1
ATOM 4381 C C . TYR A 1 554 ? 36.727 -23.516 -11.554 1.00 87.50 554 TYR A C 1
ATOM 4383 O O . TYR A 1 554 ? 37.380 -24.026 -12.461 1.00 87.50 554 TYR A O 1
ATOM 4391 N N . GLN A 1 555 ? 37.334 -22.872 -10.557 1.00 82.31 555 GLN A N 1
ATOM 4392 C CA . GLN A 1 555 ? 38.781 -22.669 -10.544 1.00 82.31 555 GLN A CA 1
ATOM 4393 C C . GLN A 1 555 ? 39.568 -23.931 -10.140 1.00 82.31 555 GLN A C 1
ATOM 4395 O O . GLN A 1 555 ? 39.231 -24.586 -9.151 1.00 82.31 555 GLN A O 1
ATOM 4400 N N . PRO A 1 556 ? 40.661 -24.272 -10.850 1.00 72.50 556 PRO A N 1
ATOM 4401 C CA . PRO A 1 556 ? 41.574 -25.333 -10.433 1.00 72.50 556 PRO A CA 1
ATOM 4402 C C . PRO A 1 556 ? 42.673 -24.796 -9.500 1.00 72.50 556 PRO A C 1
ATOM 4404 O O . PRO A 1 556 ? 43.754 -24.431 -9.958 1.00 72.50 556 PRO A O 1
ATOM 4407 N N . GLY A 1 557 ? 42.430 -24.750 -8.187 1.00 62.12 557 GLY A N 1
ATOM 4408 C CA . GLY A 1 557 ? 43.480 -24.456 -7.195 1.00 62.12 557 GLY A CA 1
ATOM 4409 C C . GLY A 1 557 ? 42.999 -23.721 -5.936 1.00 62.12 557 GLY A C 1
ATOM 4410 O O . GLY A 1 557 ? 41.837 -23.333 -5.872 1.00 62.12 557 GLY A O 1
ATOM 4411 N N . PRO A 1 558 ? 43.861 -23.553 -4.910 1.00 52.38 558 PRO A N 1
ATOM 4412 C CA . PRO A 1 558 ? 43.485 -22.915 -3.647 1.00 52.38 558 PRO A CA 1
ATOM 4413 C C . PRO A 1 558 ? 43.269 -21.393 -3.784 1.00 52.38 558 PRO A C 1
ATOM 4415 O O . PRO A 1 558 ? 43.766 -20.770 -4.721 1.00 52.38 558 PRO A O 1
ATOM 4418 N N . VAL A 1 559 ? 42.543 -20.838 -2.803 1.00 48.97 559 VAL A N 1
ATOM 4419 C CA . VAL A 1 559 ? 41.901 -19.504 -2.650 1.00 48.97 559 VAL A CA 1
ATOM 4420 C C . VAL A 1 559 ? 42.839 -18.278 -2.779 1.00 48.97 559 VAL A C 1
ATOM 4422 O O . VAL A 1 559 ? 42.906 -17.428 -1.904 1.00 48.97 559 VAL A O 1
ATOM 4425 N N . GLY A 1 560 ? 43.616 -18.173 -3.855 1.00 49.22 560 GLY A N 1
ATOM 4426 C CA . GLY A 1 560 ? 44.495 -17.022 -4.116 1.00 49.22 560 GLY A CA 1
ATOM 4427 C C . GLY A 1 560 ? 44.731 -16.746 -5.601 1.00 49.22 560 GLY A C 1
ATOM 4428 O O . GLY A 1 560 ? 45.764 -16.193 -5.981 1.00 49.22 560 GLY A O 1
ATOM 4429 N N . ALA A 1 561 ? 43.827 -17.215 -6.461 1.00 54.50 561 ALA A N 1
ATOM 4430 C CA . ALA A 1 561 ? 43.779 -16.866 -7.876 1.00 54.50 561 ALA A CA 1
ATOM 4431 C C . ALA A 1 561 ? 42.850 -15.647 -8.087 1.00 54.50 561 ALA A C 1
ATOM 4433 O O . ALA A 1 561 ? 42.019 -15.368 -7.227 1.00 54.50 561 ALA A O 1
ATOM 4434 N N . PRO A 1 562 ? 42.954 -14.919 -9.212 1.00 54.12 562 PRO A N 1
ATOM 4435 C CA . PRO A 1 562 ? 42.040 -13.825 -9.542 1.00 54.12 562 PRO A CA 1
ATOM 4436 C C . PRO A 1 562 ? 40.567 -14.212 -9.368 1.00 54.12 562 PRO A C 1
ATOM 4438 O O . PRO A 1 562 ? 40.165 -15.276 -9.847 1.00 54.12 562 PRO A O 1
ATOM 4441 N N . PHE A 1 563 ? 39.765 -13.350 -8.735 1.00 57.19 563 PHE A N 1
ATOM 4442 C CA . PHE A 1 563 ? 38.306 -13.495 -8.571 1.00 57.19 563 PHE A CA 1
ATOM 4443 C C . PHE A 1 563 ? 37.821 -14.673 -7.695 1.00 57.19 563 PHE A C 1
ATOM 4445 O O . PHE A 1 563 ? 36.679 -15.111 -7.842 1.00 57.19 563 PHE A O 1
ATOM 4452 N N . THR A 1 564 ? 38.643 -15.187 -6.769 1.00 54.28 564 THR A N 1
ATOM 4453 C CA . THR A 1 564 ? 38.227 -16.237 -5.808 1.00 54.28 564 THR A CA 1
ATOM 4454 C C . THR A 1 564 ? 37.101 -15.812 -4.867 1.00 54.28 564 THR A C 1
ATOM 4456 O O . THR A 1 564 ? 36.359 -16.675 -4.408 1.00 54.28 564 THR A O 1
ATOM 4459 N N . ASP A 1 565 ? 36.954 -14.507 -4.625 1.00 51.94 565 ASP A N 1
ATOM 4460 C CA . ASP A 1 565 ? 35.963 -13.941 -3.697 1.00 51.94 565 ASP A CA 1
ATOM 4461 C C . ASP A 1 565 ? 34.698 -13.434 -4.420 1.00 51.94 565 ASP A C 1
ATOM 4463 O O . ASP A 1 565 ? 33.820 -12.834 -3.808 1.00 51.94 565 ASP A O 1
ATOM 4467 N N . SER A 1 566 ? 34.593 -13.652 -5.738 1.00 60.56 566 SER A N 1
ATOM 4468 C CA . SER A 1 566 ? 33.427 -13.231 -6.516 1.00 60.56 566 SER A CA 1
ATOM 4469 C C . SER A 1 566 ? 32.261 -14.201 -6.311 1.00 60.56 566 SER A C 1
ATOM 4471 O O . SER A 1 566 ? 32.312 -15.354 -6.748 1.00 60.56 566 SER A O 1
ATOM 4473 N N . GLU A 1 567 ? 31.179 -13.713 -5.700 1.00 68.19 567 GLU A N 1
ATOM 4474 C CA . GLU A 1 567 ? 29.896 -14.428 -5.614 1.00 68.19 567 GLU A CA 1
ATOM 4475 C C . GLU A 1 567 ? 29.134 -14.443 -6.953 1.00 68.19 567 GLU A C 1
ATOM 4477 O O . GLU A 1 567 ? 28.124 -15.136 -7.081 1.00 68.19 567 GLU A O 1
ATOM 4482 N N . ARG A 1 568 ? 29.639 -13.737 -7.981 1.00 75.00 568 ARG A N 1
ATOM 4483 C CA . ARG A 1 568 ? 29.002 -13.637 -9.300 1.00 75.00 568 ARG A CA 1
ATOM 4484 C C . ARG A 1 568 ? 28.842 -15.028 -9.936 1.00 75.00 568 ARG A C 1
ATOM 4486 O O . ARG A 1 568 ? 29.844 -15.742 -10.109 1.00 75.00 568 ARG A O 1
ATOM 4493 N N . PRO A 1 569 ? 27.615 -15.408 -10.345 1.00 83.38 569 PRO A N 1
ATOM 4494 C CA . PRO A 1 569 ? 27.361 -16.643 -11.076 1.00 83.38 569 PRO A CA 1
ATOM 4495 C C . PRO A 1 569 ? 28.204 -16.768 -12.347 1.00 83.38 569 PRO A C 1
ATOM 4497 O O . PRO A 1 569 ? 28.419 -15.790 -13.068 1.00 83.38 569 PRO A O 1
ATOM 4500 N N . ILE A 1 570 ? 28.651 -17.986 -12.666 1.00 89.06 570 ILE A N 1
ATOM 4501 C CA . ILE A 1 570 ? 29.522 -18.250 -13.821 1.00 89.06 570 ILE A CA 1
ATOM 4502 C C . ILE A 1 570 ? 28.888 -17.819 -15.150 1.00 89.06 570 ILE A C 1
ATOM 4504 O O . ILE A 1 570 ? 29.592 -17.424 -16.075 1.00 89.06 570 ILE A O 1
ATOM 4508 N N . ILE A 1 571 ? 27.562 -17.843 -15.241 1.00 87.69 571 ILE A N 1
ATOM 4509 C CA . ILE A 1 571 ? 26.811 -17.389 -16.410 1.00 87.69 571 ILE A CA 1
ATOM 4510 C C . ILE A 1 571 ? 27.061 -15.923 -16.769 1.00 87.69 571 ILE A C 1
ATOM 4512 O O . ILE A 1 571 ? 27.222 -15.625 -17.949 1.00 87.69 571 ILE A O 1
ATOM 4516 N N . GLY A 1 572 ? 27.224 -15.033 -15.785 1.00 82.94 572 GLY A N 1
ATOM 4517 C CA . GLY A 1 572 ? 27.590 -13.640 -16.053 1.00 82.94 572 GLY A CA 1
ATOM 4518 C C . GLY A 1 572 ? 28.978 -13.521 -16.690 1.00 82.94 572 GLY A C 1
ATOM 4519 O O . GLY A 1 572 ? 29.190 -12.707 -17.580 1.00 82.94 572 GLY A O 1
ATOM 4520 N N . TRP A 1 573 ? 29.916 -14.390 -16.304 1.00 86.81 573 TRP A N 1
ATOM 4521 C CA . TRP A 1 573 ? 31.251 -14.444 -16.907 1.00 86.81 573 TRP A CA 1
ATOM 4522 C C . TRP A 1 573 ? 31.242 -15.034 -18.317 1.00 86.81 573 TRP A C 1
ATOM 4524 O O . TRP A 1 573 ? 32.054 -14.637 -19.151 1.00 86.81 573 TRP A O 1
ATOM 4534 N N . ILE A 1 574 ? 30.343 -15.983 -18.587 1.00 92.50 574 ILE A N 1
ATOM 4535 C CA . ILE A 1 574 ? 30.144 -16.536 -19.929 1.00 92.50 574 ILE A CA 1
ATOM 4536 C C . ILE A 1 574 ? 29.645 -15.443 -20.867 1.00 92.50 574 ILE A C 1
ATOM 4538 O O . ILE A 1 574 ? 30.252 -15.247 -21.918 1.00 92.50 574 ILE A O 1
ATOM 4542 N N . ILE A 1 575 ? 28.615 -14.701 -20.459 1.00 88.06 575 ILE A N 1
ATOM 4543 C CA . ILE A 1 575 ? 28.056 -13.569 -21.210 1.00 88.06 575 ILE A CA 1
ATOM 4544 C C . ILE A 1 575 ? 29.140 -12.521 -21.487 1.00 88.06 575 ILE A C 1
ATOM 4546 O O . ILE A 1 575 ? 29.380 -12.192 -22.650 1.00 88.06 575 ILE A O 1
ATOM 4550 N N . GLY A 1 576 ? 29.892 -12.120 -20.457 1.00 85.69 576 GLY A N 1
ATOM 4551 C CA . GLY A 1 576 ? 30.969 -11.136 -20.587 1.00 85.69 576 GLY A CA 1
ATOM 4552 C C . GLY A 1 576 ? 32.112 -11.537 -21.522 1.00 85.69 576 GLY A C 1
ATOM 4553 O O . GLY A 1 576 ? 32.738 -10.682 -22.126 1.00 85.69 576 GLY A O 1
ATOM 4554 N N . ASN A 1 577 ? 32.391 -12.835 -21.687 1.00 92.19 577 ASN A N 1
ATOM 4555 C CA . ASN A 1 577 ? 33.458 -13.333 -22.575 1.00 92.19 577 ASN A CA 1
ATOM 4556 C C . ASN A 1 577 ? 32.931 -13.815 -23.940 1.00 92.19 577 ASN A C 1
ATOM 4558 O O . ASN A 1 577 ? 33.688 -14.393 -24.722 1.00 92.19 577 ASN A O 1
ATOM 4562 N N . THR A 1 578 ? 31.631 -13.656 -24.203 1.00 94.06 578 THR A N 1
ATOM 4563 C CA . THR A 1 578 ? 31.002 -14.040 -25.471 1.00 94.06 578 THR A CA 1
ATOM 4564 C C . THR A 1 578 ? 30.076 -12.940 -25.965 1.00 94.06 578 THR A C 1
ATOM 4566 O O . THR A 1 578 ? 30.516 -12.103 -26.734 1.00 94.06 578 THR A O 1
ATOM 4569 N N . VAL A 1 579 ? 28.822 -12.918 -25.518 1.00 88.88 579 VAL A N 1
ATOM 4570 C CA . VAL A 1 579 ? 27.763 -12.011 -25.978 1.00 88.88 579 VAL A CA 1
ATOM 4571 C C . VAL A 1 579 ? 28.197 -10.547 -25.925 1.00 88.88 579 VAL A C 1
ATOM 4573 O O . VAL A 1 579 ? 28.172 -9.868 -26.952 1.00 88.88 579 VAL A O 1
ATOM 4576 N N . GLU A 1 580 ? 28.606 -10.073 -24.746 1.00 85.19 580 GLU A N 1
ATOM 4577 C CA . GLU A 1 580 ? 29.011 -8.677 -24.541 1.00 85.19 580 GLU A CA 1
ATOM 4578 C C . GLU A 1 580 ? 30.264 -8.365 -25.353 1.00 85.19 580 GLU A C 1
ATOM 4580 O O . GLU A 1 580 ? 30.279 -7.402 -26.112 1.00 85.19 580 GLU A O 1
ATOM 4585 N N . HIS A 1 581 ? 31.268 -9.242 -25.286 1.00 90.88 581 HIS A N 1
ATOM 4586 C CA . HIS A 1 581 ? 32.543 -9.049 -25.976 1.00 90.88 581 HIS A CA 1
ATOM 4587 C C . HIS A 1 581 ? 32.382 -9.006 -27.503 1.00 90.88 581 HIS A C 1
ATOM 4589 O O . HIS A 1 581 ? 32.959 -8.156 -28.177 1.00 90.88 581 HIS A O 1
ATOM 4595 N N . TYR A 1 582 ? 31.544 -9.877 -28.073 1.00 93.75 582 TYR A N 1
ATOM 4596 C CA . TYR A 1 582 ? 31.240 -9.881 -29.506 1.00 93.75 582 TYR A CA 1
ATOM 4597 C C . TYR A 1 582 ? 30.540 -8.592 -29.934 1.00 93.75 582 TYR A C 1
ATOM 4599 O O . TYR A 1 582 ? 30.884 -8.032 -30.975 1.00 93.75 582 TYR A O 1
ATOM 4607 N N . ARG A 1 583 ? 29.571 -8.116 -29.145 1.00 89.31 583 ARG A N 1
ATOM 4608 C CA . ARG A 1 583 ? 28.804 -6.901 -29.450 1.00 89.31 583 ARG A CA 1
ATOM 4609 C C . ARG A 1 583 ? 29.626 -5.631 -29.263 1.00 89.31 583 ARG A C 1
ATOM 4611 O O . ARG A 1 583 ? 29.520 -4.734 -30.093 1.00 89.31 583 ARG A O 1
ATOM 4618 N N . GLU A 1 584 ? 30.474 -5.584 -28.242 1.00 88.38 584 GLU A N 1
ATOM 4619 C CA . GLU A 1 584 ? 31.439 -4.507 -28.021 1.00 88.38 584 GLU A CA 1
ATOM 4620 C C . GLU A 1 584 ? 32.351 -4.353 -29.241 1.00 88.38 584 GLU A C 1
ATOM 4622 O O . GLU A 1 584 ? 32.418 -3.285 -29.849 1.00 88.38 584 GLU A O 1
ATOM 4627 N N . HIS A 1 585 ? 32.994 -5.438 -29.674 1.00 90.25 585 HIS A N 1
ATOM 4628 C CA . HIS A 1 585 ? 33.870 -5.380 -30.840 1.00 90.25 585 HIS A CA 1
ATOM 4629 C C . HIS A 1 585 ? 33.106 -5.154 -32.147 1.00 90.25 585 HIS A C 1
ATOM 4631 O O . HIS A 1 585 ? 33.625 -4.490 -33.039 1.00 90.25 585 HIS A O 1
ATOM 4637 N N . LEU A 1 586 ? 31.864 -5.627 -32.276 1.00 89.38 586 LEU A N 1
ATOM 4638 C CA . LEU A 1 586 ? 31.014 -5.278 -33.414 1.00 89.38 586 LEU A CA 1
ATOM 4639 C C . LEU A 1 586 ? 30.725 -3.769 -33.472 1.00 89.38 586 LEU A C 1
ATOM 4641 O O . LEU A 1 586 ? 30.735 -3.198 -34.561 1.00 89.38 586 LEU A O 1
ATOM 4645 N N . ALA A 1 587 ? 30.495 -3.117 -32.330 1.00 84.50 587 ALA A N 1
ATOM 4646 C CA . ALA A 1 587 ? 30.302 -1.671 -32.269 1.00 84.50 587 ALA A CA 1
ATOM 4647 C C . ALA A 1 587 ? 31.565 -0.920 -32.719 1.00 84.50 587 ALA A C 1
ATOM 4649 O O . ALA A 1 587 ? 31.470 -0.059 -33.593 1.00 84.50 587 ALA A O 1
ATOM 4650 N N . TRP A 1 588 ? 32.744 -1.324 -32.231 1.00 86.38 588 TRP A N 1
ATOM 4651 C CA . TRP A 1 588 ? 34.029 -0.784 -32.694 1.00 86.38 588 TRP A CA 1
ATOM 4652 C C . TRP A 1 588 ? 34.224 -0.948 -34.204 1.00 86.38 588 TRP A C 1
ATOM 4654 O O . TRP A 1 588 ? 34.618 -0.011 -34.895 1.00 86.38 588 TRP A O 1
ATOM 4664 N N . LEU A 1 589 ? 33.900 -2.126 -34.744 1.00 87.81 589 LEU A N 1
ATOM 4665 C CA . LEU A 1 589 ? 33.996 -2.395 -36.178 1.00 87.81 589 LEU A CA 1
ATOM 4666 C C . LEU A 1 589 ? 33.056 -1.513 -37.012 1.00 87.81 589 LEU A C 1
ATOM 4668 O O . LEU A 1 589 ? 33.421 -1.108 -38.115 1.00 87.81 589 LEU A O 1
ATOM 4672 N N . ARG A 1 590 ? 31.852 -1.219 -36.514 1.00 86.62 590 ARG A N 1
ATOM 4673 C CA . ARG A 1 590 ? 30.917 -0.291 -37.169 1.00 86.62 590 ARG A CA 1
ATOM 4674 C C . ARG A 1 590 ? 31.428 1.136 -37.118 1.00 86.62 590 ARG A C 1
ATOM 4676 O O . ARG A 1 590 ? 31.472 1.804 -38.145 1.00 86.62 590 ARG A O 1
ATOM 4683 N N . GLU A 1 591 ? 31.887 1.579 -35.953 1.00 83.88 591 GLU A N 1
ATOM 4684 C CA . GLU A 1 591 ? 32.440 2.920 -35.788 1.00 83.88 591 GLU A CA 1
ATOM 4685 C C . GLU A 1 591 ? 33.655 3.156 -36.693 1.00 83.88 591 GLU A C 1
ATOM 4687 O O . GLU A 1 591 ? 33.780 4.233 -37.284 1.00 83.88 591 GLU A O 1
ATOM 4692 N N . LEU A 1 592 ? 34.514 2.146 -36.833 1.00 84.19 592 LEU A N 1
ATOM 4693 C CA . LEU A 1 592 ? 35.708 2.215 -37.663 1.00 84.19 592 LEU A CA 1
ATOM 4694 C C . LEU A 1 592 ? 35.381 2.271 -39.162 1.00 84.19 592 LEU A C 1
ATOM 4696 O O . LEU A 1 592 ? 36.034 3.006 -39.892 1.00 84.19 592 LEU A O 1
ATOM 4700 N N . ILE A 1 593 ? 34.396 1.497 -39.626 1.00 84.88 593 ILE A N 1
ATOM 4701 C CA . ILE A 1 593 ? 34.205 1.218 -41.059 1.00 84.88 593 ILE A CA 1
ATOM 4702 C C . ILE A 1 593 ? 33.082 2.059 -41.686 1.00 84.88 593 ILE A C 1
ATOM 4704 O O . ILE A 1 593 ? 33.165 2.391 -42.871 1.00 84.88 593 ILE A O 1
ATOM 4708 N N . GLU A 1 594 ? 32.031 2.405 -40.936 1.00 79.81 594 GLU A N 1
ATOM 4709 C CA . GLU A 1 594 ? 30.847 3.074 -41.489 1.00 79.81 594 GLU A CA 1
ATOM 4710 C C . GLU A 1 594 ? 31.074 4.591 -41.693 1.00 79.81 594 GLU A C 1
ATOM 4712 O O . GLU A 1 594 ? 31.620 5.276 -40.819 1.00 79.81 594 GLU A O 1
ATOM 4717 N N . PRO A 1 595 ? 30.656 5.162 -42.842 1.00 64.75 595 PRO A N 1
ATOM 4718 C CA . PRO A 1 595 ? 30.811 6.586 -43.125 1.00 64.75 595 PRO A CA 1
ATOM 4719 C C . PRO A 1 595 ? 29.944 7.457 -42.202 1.00 64.75 595 PRO A C 1
ATOM 4721 O O . PRO A 1 595 ? 28.849 7.075 -41.795 1.00 64.75 595 PRO A O 1
ATOM 4724 N N . VAL A 1 596 ? 30.415 8.678 -41.924 1.00 56.69 596 VAL A N 1
ATOM 4725 C CA . VAL A 1 596 ? 29.795 9.635 -40.981 1.00 56.69 596 VAL A CA 1
ATOM 4726 C C . VAL A 1 596 ? 28.307 9.906 -41.274 1.00 56.69 596 VAL A C 1
ATOM 4728 O O . VAL A 1 596 ? 27.530 10.056 -40.340 1.00 56.69 596 VAL A O 1
ATOM 4731 N N . GLU A 1 597 ? 27.874 9.873 -42.538 1.00 47.41 597 GLU A N 1
ATOM 4732 C CA . GLU A 1 597 ? 26.465 10.083 -42.931 1.00 47.41 597 GLU A CA 1
ATOM 4733 C C . GLU A 1 597 ? 25.509 8.946 -42.502 1.00 47.41 597 GLU A C 1
ATOM 4735 O O . GLU A 1 597 ? 24.305 9.171 -42.404 1.00 47.41 597 GLU A O 1
ATOM 4740 N N . GLN A 1 598 ? 26.007 7.736 -42.207 1.00 47.12 598 GLN A N 1
ATOM 4741 C CA . GLN A 1 598 ? 25.206 6.651 -41.610 1.00 47.12 598 GLN A CA 1
ATOM 4742 C C . GLN A 1 598 ? 25.186 6.700 -40.076 1.00 47.12 598 GLN A C 1
ATOM 4744 O O . GLN A 1 598 ? 24.264 6.157 -39.468 1.00 47.12 598 GLN A O 1
ATOM 4749 N N . LYS A 1 599 ? 26.137 7.411 -39.452 1.00 47.41 599 LYS A N 1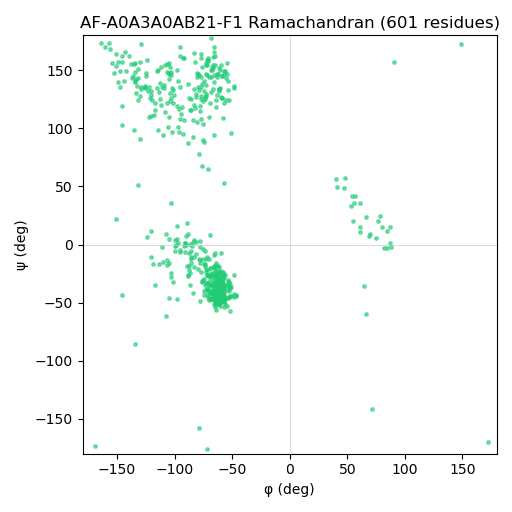
ATOM 4750 C CA . LYS A 1 599 ? 26.203 7.591 -37.992 1.00 47.41 599 LYS A CA 1
ATOM 4751 C C . LYS A 1 599 ? 25.083 8.503 -37.467 1.00 47.41 599 LYS A C 1
ATOM 4753 O O . LYS A 1 599 ? 24.635 8.323 -36.344 1.00 47.41 599 LYS A O 1
ATOM 4758 N N . GLU A 1 600 ? 24.567 9.418 -38.294 1.00 38.47 600 GLU A N 1
ATOM 4759 C CA . GLU A 1 600 ? 23.460 10.332 -37.944 1.00 38.47 600 GLU A CA 1
ATOM 4760 C C . GLU A 1 600 ? 22.050 9.742 -38.155 1.00 38.47 600 GLU A C 1
ATOM 4762 O O . GLU A 1 600 ? 21.071 10.313 -37.686 1.00 38.47 600 GLU A O 1
ATOM 4767 N N . LEU A 1 601 ? 21.913 8.586 -38.817 1.00 38.03 601 LEU A N 1
ATOM 4768 C CA . LEU A 1 601 ? 20.622 7.894 -39.002 1.00 38.03 601 LEU A CA 1
ATOM 4769 C C . LEU A 1 601 ? 20.240 6.980 -37.820 1.00 38.03 601 LEU A C 1
ATOM 4771 O O . LEU A 1 601 ? 19.173 6.364 -37.839 1.00 38.03 601 LEU A O 1
ATOM 4775 N N . LEU A 1 602 ? 21.106 6.900 -36.807 1.00 40.91 602 LEU A N 1
ATOM 4776 C CA . LEU A 1 602 ? 20.943 6.116 -35.580 1.00 40.91 602 LEU A CA 1
ATOM 4777 C C . LEU A 1 602 ? 20.970 6.986 -34.303 1.00 40.91 602 LEU A C 1
ATOM 4779 O O . LEU A 1 602 ? 21.048 6.427 -33.211 1.00 40.91 602 LEU A O 1
ATOM 4783 N N . HIS A 1 603 ? 20.889 8.318 -34.436 1.00 34.44 603 HIS A N 1
ATOM 4784 C CA . HIS A 1 603 ? 20.798 9.273 -33.323 1.00 34.44 603 HIS A CA 1
ATOM 4785 C C . HIS A 1 603 ? 19.393 9.845 -33.132 1.00 34.44 603 HIS A C 1
ATOM 4787 O O . HIS A 1 603 ? 18.743 10.196 -34.146 1.00 34.44 603 HIS A O 1
#

Nearest PDB structures (foldseek):
  1bkh-assembly1_A  TM=7.888E-01  e=4.343E-19  Pseudomonas putida
  1tkk-assembly1_A  TM=8.180E-01  e=5.664E-18  Bacillus subtilis
  5xd9-assembly1_A-2  TM=7.646E-01  e=2.158E-17  Vibrio sp. EJY3
  5xd8-assembly1_B  TM=7.569E-01  e=7.002E-17  Vibrio sp. EJY3
  5xd8-assembly1_A  TM=7.525E-01  e=8.221E-17  Vibrio sp. EJY3